Protein AF-A0A9D5KHJ7-F1 (afdb_monomer)

Foldseek 3Di:
DDDDDDDDDDDDPDDPPPDPPDFAEDEDAAAAQLDLDAWWQWQQQRKHAKAKDAVPDDRHPPCLVVADADPLRHGLKAQDQDPNTRIWIKIWTRLLDFAKWFKDWWFDFDKDWPFDWDADPLHIMGGRHNPSDTIMMITHTADNVTGTFPITTHHPVCVPPQDCVPLPNTTDPVSLVVCLRHAAYEHQNQQVLFVQPDAELSSFNDPSRSYCNYNGHGPVNQLVSCQVSVHAYEYEDRLNYDLNNLLVSLLCCCVRRDLSHAYEYHHGPPLVDPVTPSVVQQLQQQQPCVPPDDHCPHPLSVVCLVQCCVQPVGSNGSPPPSSVLVSLLSSVVSSCVNCVVVVSNVRYFREAEDEPPCVVRVCNSQVNQVVRPGGRYYDYDDDDDDDPVLVVVVVPDDPVPDDPVSNVD

Mean predicted aligned error: 7.61 Å

Sequence (409 aa):
MFRPVLLIIAVSAGLPHALPTFPIGMNIGGLNYYTRCIIFTDVMTTASDWITYHEGSEWNTGVRDQLDLDSSGYPVEVPQTIEGHATMVRFLINNHYTGRYRFLYDGEGAFSFNVPQVEQDNGTYITLDGTGGHVWIQITSSRKDNHVRNIRIVPDSLEDTYDPADPGHLFYGPFLKGLEPFHALRFMDWMHTNGSQQKRWSDRVKPADYSQGTRGVCIDHAITLCNYLGKDAWFCVPHAADDEYIAEFARMARDRLNSALTVYVEYSNEIWNWGFDQAHWVGKNGRDPDFPHLDCHDTLYQQFRDVALEYCDDPESYCHPEKDAHAMQRVFNIWRGEFFDAGQEDRLVRVAAIQVGWCGNNSRILGHLDKHGGADALSPTSYFNFTEENHETWLAMNPSDVTADMVID

Structure (mmCIF, N/CA/C/O backbone):
data_AF-A0A9D5KHJ7-F1
#
_entry.id   AF-A0A9D5KHJ7-F1
#
loop_
_atom_site.group_PDB
_atom_site.id
_atom_site.type_symbol
_atom_site.label_atom_id
_atom_site.label_alt_id
_atom_site.label_comp_id
_atom_site.label_asym_id
_atom_site.label_entity_id
_atom_site.label_seq_id
_atom_site.pdbx_PDB_ins_code
_atom_site.Cartn_x
_atom_site.Cartn_y
_atom_site.Cartn_z
_atom_site.occupancy
_atom_site.B_iso_or_equiv
_atom_site.auth_seq_id
_atom_site.auth_comp_id
_atom_site.auth_asym_id
_atom_site.auth_atom_id
_atom_site.pdbx_PDB_model_num
ATOM 1 N N . MET A 1 1 ? -23.752 8.863 54.086 1.00 36.16 1 MET A N 1
ATOM 2 C CA . MET A 1 1 ? -22.871 8.483 55.212 1.00 36.16 1 MET A CA 1
ATOM 3 C C . MET A 1 1 ? -21.626 7.851 54.600 1.00 36.16 1 MET A C 1
ATOM 5 O O . MET A 1 1 ? -21.646 6.675 54.269 1.00 36.16 1 MET A O 1
ATOM 9 N N . PHE A 1 2 ? -20.611 8.663 54.295 1.00 25.73 2 PHE A N 1
ATOM 10 C CA . PHE A 1 2 ? -19.380 8.209 53.641 1.00 25.73 2 PHE A CA 1
ATOM 11 C C . PHE A 1 2 ? -18.481 7.526 54.677 1.00 25.73 2 PHE A C 1
ATOM 13 O O . PHE A 1 2 ? -18.156 8.129 55.698 1.00 25.73 2 PHE A O 1
ATOM 20 N N . ARG A 1 3 ? -18.108 6.266 54.435 1.00 26.33 3 ARG A N 1
ATOM 21 C CA . ARG A 1 3 ? -17.055 5.580 55.192 1.00 26.33 3 ARG A CA 1
ATOM 22 C C . ARG A 1 3 ? -15.724 5.810 54.470 1.00 26.33 3 ARG A C 1
ATOM 24 O O . ARG A 1 3 ? -15.605 5.364 53.332 1.00 26.33 3 ARG A O 1
ATOM 31 N N . PRO A 1 4 ? -14.739 6.479 55.086 1.00 31.14 4 PRO A N 1
ATOM 32 C CA . PRO A 1 4 ? -13.396 6.531 54.534 1.00 31.14 4 PRO A CA 1
ATOM 33 C C . PRO A 1 4 ? -12.722 5.172 54.764 1.00 31.14 4 PRO A C 1
ATOM 35 O O . PRO A 1 4 ? -12.709 4.663 55.886 1.00 31.14 4 PRO A O 1
ATOM 38 N N . VAL A 1 5 ? -12.180 4.573 53.705 1.00 29.09 5 VAL A N 1
ATOM 39 C CA . VAL A 1 5 ? -11.248 3.446 53.814 1.00 29.09 5 VAL A CA 1
ATOM 40 C C . VAL A 1 5 ? -9.845 4.037 53.795 1.00 29.09 5 VAL A C 1
ATOM 42 O O . VAL A 1 5 ? -9.415 4.622 52.805 1.00 29.09 5 VAL A O 1
ATOM 45 N N . LEU A 1 6 ? -9.163 3.931 54.932 1.00 25.61 6 LEU A N 1
ATOM 46 C CA . LEU A 1 6 ? -7.766 4.301 55.108 1.00 25.61 6 LEU A CA 1
ATOM 47 C C . LEU A 1 6 ? -6.898 3.200 54.476 1.00 25.61 6 LEU A C 1
ATOM 49 O O . LEU A 1 6 ? -6.849 2.086 54.996 1.00 25.61 6 LEU A O 1
ATOM 53 N N . LEU A 1 7 ? -6.233 3.494 53.357 1.00 26.59 7 LEU A N 1
ATOM 54 C CA . LEU A 1 7 ? -5.223 2.610 52.774 1.00 26.59 7 LEU A CA 1
ATOM 55 C C . LEU A 1 7 ? -3.916 2.785 53.566 1.00 26.59 7 LEU A C 1
ATOM 57 O O . LEU A 1 7 ? -3.225 3.791 53.421 1.00 26.59 7 LEU A O 1
ATOM 61 N N . ILE A 1 8 ? -3.590 1.827 54.435 1.00 28.97 8 ILE A N 1
ATOM 62 C CA . ILE A 1 8 ? -2.273 1.748 55.078 1.00 28.97 8 ILE A CA 1
ATOM 63 C C . ILE A 1 8 ? -1.330 1.054 54.092 1.00 28.97 8 ILE A C 1
ATOM 65 O O . ILE A 1 8 ? -1.441 -0.151 53.873 1.00 28.97 8 ILE A O 1
ATOM 69 N N . ILE A 1 9 ? -0.400 1.806 53.501 1.00 32.12 9 ILE A N 1
ATOM 70 C CA . ILE A 1 9 ? 0.722 1.236 52.749 1.00 32.12 9 ILE A CA 1
ATOM 71 C C . ILE A 1 9 ? 1.790 0.834 53.768 1.00 32.12 9 ILE A C 1
ATOM 73 O O . ILE A 1 9 ? 2.517 1.674 54.295 1.00 32.12 9 ILE A O 1
ATOM 77 N N . ALA A 1 10 ? 1.872 -0.461 54.065 1.00 31.92 10 ALA A N 1
ATOM 78 C CA . ALA A 1 10 ? 3.057 -1.038 54.680 1.00 31.92 10 ALA A CA 1
ATOM 79 C C . ALA A 1 10 ? 4.105 -1.228 53.575 1.00 31.92 10 ALA A C 1
ATOM 81 O O . ALA A 1 10 ? 3.939 -2.069 52.695 1.00 31.92 10 ALA A O 1
ATOM 82 N N . VAL A 1 11 ? 5.173 -0.428 53.596 1.00 35.88 11 VAL A N 1
ATOM 83 C CA . VAL A 1 11 ? 6.317 -0.623 52.699 1.00 35.88 11 VAL A CA 1
ATOM 84 C C . VAL A 1 11 ? 7.087 -1.849 53.186 1.00 35.88 11 VAL A C 1
ATOM 86 O O . VAL A 1 11 ? 7.892 -1.760 54.112 1.00 35.88 11 VAL A O 1
ATOM 89 N N . SER A 1 12 ? 6.834 -3.010 52.579 1.00 35.66 12 SER A N 1
ATOM 90 C CA . SER A 1 12 ? 7.759 -4.137 52.671 1.00 35.66 12 SER A CA 1
ATOM 91 C C . SER A 1 12 ? 8.905 -3.894 51.692 1.00 35.66 12 SER A C 1
ATOM 93 O O . SER A 1 12 ? 8.743 -4.014 50.478 1.00 35.66 12 SER A O 1
ATOM 95 N N . ALA A 1 13 ? 10.070 -3.531 52.221 1.00 47.06 13 ALA A N 1
ATOM 96 C CA . ALA A 1 13 ? 11.310 -3.559 51.464 1.00 47.06 13 ALA A CA 1
ATOM 97 C C . ALA A 1 13 ? 11.638 -5.017 51.104 1.00 47.06 13 ALA A C 1
ATOM 99 O O . ALA A 1 13 ? 11.888 -5.827 51.996 1.00 47.06 13 ALA A O 1
ATOM 100 N N . GLY A 1 14 ? 11.634 -5.349 49.812 1.00 47.06 14 GLY A N 1
ATOM 101 C CA . GLY A 1 14 ? 12.136 -6.635 49.330 1.00 47.06 14 GLY A CA 1
ATOM 102 C C . GLY A 1 14 ? 11.361 -7.208 48.154 1.00 47.06 14 GLY A C 1
ATOM 103 O O . GLY A 1 14 ? 10.445 -7.992 48.359 1.00 47.06 14 GLY A O 1
ATOM 104 N N . LEU A 1 15 ? 11.764 -6.803 46.948 1.00 41.16 15 LEU A N 1
ATOM 105 C CA . LEU A 1 15 ? 11.915 -7.576 45.702 1.00 41.16 15 LEU A CA 1
ATOM 106 C C . LEU A 1 15 ? 12.219 -6.537 44.603 1.00 41.16 15 LEU A C 1
ATOM 108 O O . LEU A 1 15 ? 11.555 -5.493 44.589 1.00 41.16 15 LEU A O 1
ATOM 112 N N . PRO A 1 16 ? 13.211 -6.747 43.713 1.00 44.66 16 PRO A N 1
ATOM 113 C CA . PRO A 1 16 ? 13.338 -5.909 42.529 1.00 44.66 16 PRO A CA 1
ATOM 114 C C . PRO A 1 16 ? 12.041 -6.090 41.744 1.00 44.66 16 PRO A C 1
ATOM 116 O O . PRO A 1 16 ? 11.792 -7.153 41.180 1.00 44.66 16 PRO A O 1
ATOM 119 N N . HIS A 1 17 ? 11.159 -5.094 41.800 1.00 46.50 17 HIS A N 1
ATOM 120 C CA . HIS A 1 17 ? 9.993 -5.082 40.939 1.00 46.50 17 HIS A CA 1
ATOM 121 C C . HIS A 1 17 ? 10.561 -5.013 39.528 1.00 46.50 17 HIS A C 1
ATOM 123 O O . HIS A 1 17 ? 11.234 -4.039 39.190 1.00 46.50 17 HIS A O 1
ATOM 129 N N . ALA A 1 18 ? 10.363 -6.073 38.742 1.00 55.97 18 ALA A N 1
ATOM 130 C CA . ALA A 1 18 ? 10.541 -5.974 37.306 1.00 55.97 18 ALA A CA 1
ATOM 131 C C . ALA A 1 18 ? 9.754 -4.735 36.876 1.00 55.97 18 ALA A C 1
ATOM 133 O O . ALA A 1 18 ? 8.565 -4.626 37.197 1.00 55.97 18 ALA A O 1
ATOM 134 N N . LEU A 1 19 ? 10.436 -3.766 36.262 1.00 49.59 19 LEU A N 1
ATOM 135 C CA . LEU A 1 19 ? 9.752 -2.633 35.657 1.00 49.59 19 LEU A CA 1
ATOM 136 C C . LEU A 1 19 ? 8.646 -3.225 34.775 1.00 49.59 19 LEU A C 1
ATOM 138 O O . LEU A 1 19 ? 8.949 -4.136 33.999 1.00 49.59 19 LEU A O 1
ATOM 142 N N . PRO A 1 20 ? 7.377 -2.808 34.929 1.00 48.06 20 PRO A N 1
ATOM 143 C CA . PRO A 1 20 ? 6.322 -3.301 34.062 1.00 48.06 20 PRO A CA 1
ATOM 144 C C . PRO A 1 20 ? 6.741 -3.024 32.618 1.00 48.06 20 PRO A C 1
ATOM 146 O O . PRO A 1 20 ? 6.911 -1.870 32.226 1.00 48.06 20 PRO A O 1
ATOM 149 N N . THR A 1 21 ? 6.969 -4.082 31.842 1.00 58.03 21 THR A N 1
ATOM 150 C CA . THR A 1 21 ? 7.257 -3.950 30.417 1.00 58.03 21 THR A CA 1
ATOM 151 C C . THR A 1 21 ? 5.948 -3.577 29.749 1.00 58.03 21 THR A C 1
ATOM 153 O O . THR A 1 21 ? 5.076 -4.428 29.566 1.00 58.03 21 THR A O 1
ATOM 156 N N . PHE A 1 22 ? 5.778 -2.293 29.451 1.00 68.38 22 PHE A N 1
ATOM 157 C CA . PHE A 1 22 ? 4.662 -1.854 28.631 1.00 68.38 22 PHE A CA 1
ATOM 158 C C . PHE A 1 22 ? 4.848 -2.428 27.223 1.00 68.38 22 PHE A C 1
ATOM 160 O O . PHE A 1 22 ? 5.914 -2.230 26.637 1.00 68.38 22 PHE A O 1
ATOM 167 N N . PRO A 1 23 ? 3.860 -3.154 26.673 1.00 83.06 23 PRO A N 1
ATOM 168 C CA . PRO A 1 23 ? 3.915 -3.556 25.279 1.00 83.06 23 PRO A CA 1
ATOM 169 C C . PRO A 1 23 ? 3.902 -2.294 24.412 1.00 83.06 23 PRO A C 1
ATOM 171 O O . PRO A 1 23 ? 2.965 -1.500 24.472 1.00 83.06 23 PRO A O 1
ATOM 174 N N . ILE A 1 24 ? 4.961 -2.096 23.627 1.00 86.00 24 ILE A N 1
ATOM 175 C CA . ILE A 1 24 ? 5.083 -0.973 22.693 1.00 86.00 24 ILE A CA 1
ATOM 176 C C . ILE A 1 24 ? 4.848 -1.501 21.281 1.00 86.00 24 ILE A C 1
ATOM 178 O O . ILE A 1 24 ? 5.468 -2.484 20.866 1.00 86.00 24 ILE A O 1
ATOM 182 N N . GLY A 1 25 ? 3.945 -0.851 20.552 1.00 88.88 25 GLY A N 1
ATOM 183 C CA . GLY A 1 25 ? 3.782 -1.053 19.118 1.00 88.88 25 GLY A CA 1
ATOM 184 C C . GLY A 1 25 ? 4.668 -0.103 18.311 1.00 88.88 25 GLY A C 1
ATOM 185 O O . GLY A 1 25 ? 5.001 0.982 18.784 1.00 88.88 25 GLY A O 1
ATOM 186 N N . MET A 1 26 ? 5.028 -0.493 17.091 1.00 90.56 26 MET A N 1
ATOM 187 C CA . MET A 1 26 ? 5.798 0.339 16.162 1.00 90.56 26 MET A CA 1
ATOM 188 C C . MET A 1 26 ? 5.025 0.544 14.865 1.00 90.56 26 MET A C 1
ATOM 190 O O . MET A 1 26 ? 4.556 -0.424 14.271 1.00 90.56 26 MET A O 1
ATOM 194 N N . ASN A 1 27 ? 4.924 1.790 14.403 1.00 91.56 27 ASN A N 1
ATOM 195 C CA . ASN A 1 27 ? 4.466 2.064 13.044 1.00 91.56 27 ASN A CA 1
ATOM 196 C C . ASN A 1 27 ? 5.614 1.781 12.071 1.00 91.56 27 ASN A C 1
ATOM 198 O O . ASN A 1 27 ? 6.699 2.345 12.215 1.00 91.56 27 ASN A O 1
ATOM 202 N N . ILE A 1 28 ? 5.397 0.898 11.101 1.00 92.69 28 ILE A N 1
ATOM 203 C CA . ILE A 1 28 ? 6.421 0.587 10.109 1.00 92.69 28 ILE A CA 1
ATOM 204 C C . ILE A 1 28 ? 6.469 1.710 9.078 1.00 92.69 28 ILE A C 1
ATOM 206 O O . ILE A 1 28 ? 5.443 2.074 8.508 1.00 92.69 28 ILE A O 1
ATOM 210 N N . GLY A 1 29 ? 7.670 2.231 8.825 1.00 87.44 29 GLY A N 1
ATOM 211 C CA . GLY A 1 29 ? 7.882 3.309 7.865 1.00 87.44 29 GLY A CA 1
ATOM 212 C C . GLY A 1 29 ? 7.457 2.944 6.440 1.00 87.44 29 GLY A C 1
ATOM 213 O O . GLY A 1 29 ? 7.550 1.790 6.013 1.00 87.44 29 GLY A O 1
ATOM 214 N N . GLY A 1 30 ? 7.010 3.962 5.705 1.00 85.75 30 GLY A N 1
ATOM 215 C CA . GLY A 1 30 ? 6.615 3.843 4.305 1.00 85.75 30 GLY A CA 1
ATOM 216 C C . GLY A 1 30 ? 7.767 3.447 3.383 1.00 85.75 30 GLY A C 1
ATOM 217 O O . GLY A 1 30 ? 8.95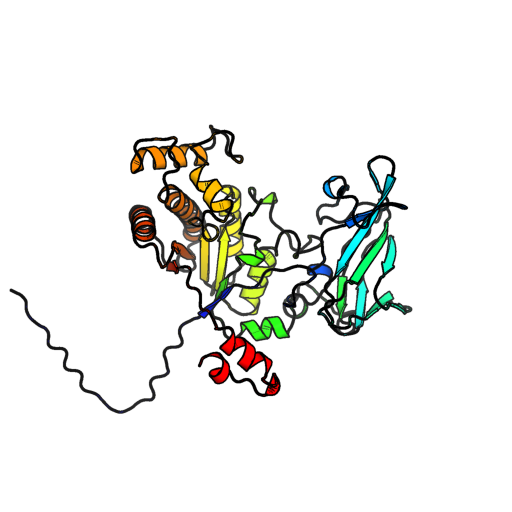0 3.607 3.703 1.00 85.75 30 GLY A O 1
ATOM 218 N N . LEU A 1 31 ? 7.397 2.946 2.208 1.00 89.56 31 LEU A N 1
ATOM 219 C CA . LEU A 1 31 ? 8.323 2.390 1.235 1.00 89.56 31 LEU A CA 1
ATOM 220 C C . LEU A 1 31 ? 8.333 3.214 -0.050 1.00 89.56 31 LEU A C 1
ATOM 222 O O . LEU A 1 31 ? 7.291 3.502 -0.622 1.00 89.56 31 LEU A O 1
ATOM 226 N N . ASN A 1 32 ? 9.527 3.565 -0.514 1.00 90.81 32 ASN A N 1
ATOM 227 C CA . ASN A 1 32 ? 9.778 4.142 -1.833 1.00 90.81 32 ASN A CA 1
ATOM 228 C C . ASN A 1 32 ? 11.236 3.856 -2.226 1.00 90.81 32 ASN A C 1
ATOM 230 O O . ASN A 1 32 ? 12.029 3.403 -1.399 1.00 90.81 32 ASN A O 1
ATOM 234 N N . TYR A 1 33 ? 11.617 4.136 -3.470 1.00 92.94 33 TYR A N 1
ATOM 235 C CA . TYR A 1 33 ? 12.951 3.777 -3.961 1.00 92.94 33 TYR A CA 1
ATOM 236 C C . TYR A 1 33 ? 14.098 4.581 -3.321 1.00 92.94 33 TYR A C 1
ATOM 238 O O . TYR A 1 33 ? 15.245 4.188 -3.454 1.00 92.94 33 TYR A O 1
ATOM 246 N N . TYR A 1 34 ? 13.843 5.701 -2.643 1.00 91.25 34 TYR A N 1
ATOM 247 C CA . TYR A 1 34 ? 14.885 6.536 -2.024 1.00 91.25 34 TYR A CA 1
ATOM 248 C C . TYR A 1 34 ? 14.880 6.449 -0.493 1.00 91.25 34 TYR A C 1
ATOM 250 O O . TYR A 1 34 ? 15.598 7.190 0.182 1.00 91.25 34 TYR A O 1
ATOM 258 N N . THR A 1 35 ? 14.063 5.562 0.080 1.00 88.75 35 THR A N 1
ATOM 259 C CA . THR A 1 35 ? 13.995 5.389 1.527 1.00 88.75 35 THR A CA 1
ATOM 260 C C . THR A 1 35 ? 15.289 4.772 2.043 1.00 88.75 35 THR A C 1
ATOM 262 O O . THR A 1 35 ? 15.835 3.833 1.463 1.00 88.75 35 THR A O 1
ATOM 265 N N . ARG A 1 36 ? 15.762 5.264 3.188 1.00 89.81 36 ARG A N 1
ATOM 266 C CA . ARG A 1 36 ? 16.883 4.649 3.914 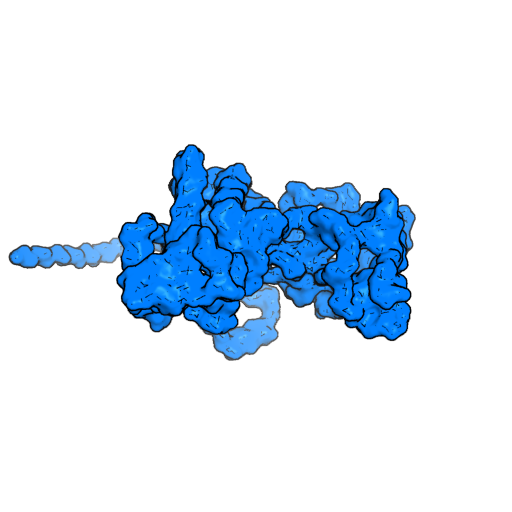1.00 89.81 36 ARG A CA 1
ATOM 267 C C . ARG A 1 36 ? 16.462 3.382 4.664 1.00 89.81 36 ARG A C 1
ATOM 269 O O . ARG A 1 36 ? 17.316 2.650 5.153 1.00 89.81 36 ARG A O 1
ATOM 276 N N . CYS A 1 37 ? 15.156 3.135 4.783 1.00 86.12 37 CYS A N 1
ATOM 277 C CA . CYS A 1 37 ? 14.618 1.950 5.438 1.00 86.12 37 CYS A CA 1
ATOM 278 C C . CYS A 1 37 ? 14.606 0.762 4.464 1.00 86.12 37 CYS A C 1
ATOM 280 O O . CYS A 1 37 ? 13.701 0.617 3.644 1.00 86.12 37 CYS A O 1
ATOM 282 N N . ILE A 1 38 ? 15.623 -0.094 4.545 1.00 92.50 38 ILE A N 1
ATOM 283 C CA . ILE A 1 38 ? 15.687 -1.328 3.757 1.00 92.50 38 ILE A CA 1
ATOM 284 C C . ILE A 1 38 ? 14.798 -2.386 4.416 1.00 92.50 38 ILE A C 1
ATOM 286 O O . ILE A 1 38 ? 15.093 -2.826 5.523 1.00 92.50 38 ILE A O 1
ATOM 290 N N . ILE A 1 39 ? 13.724 -2.783 3.730 1.00 94.94 39 ILE A N 1
ATOM 291 C CA . ILE A 1 39 ? 12.695 -3.701 4.253 1.00 94.94 39 ILE A CA 1
ATOM 292 C C . ILE A 1 39 ? 12.746 -5.067 3.569 1.00 94.94 39 ILE A C 1
ATOM 294 O O . ILE A 1 39 ? 12.686 -6.094 4.241 1.00 94.94 39 ILE A O 1
ATOM 298 N N . PHE A 1 40 ? 12.833 -5.086 2.240 1.00 96.81 40 PHE A N 1
ATOM 299 C CA . PHE A 1 40 ? 12.814 -6.304 1.433 1.00 96.81 40 PHE A CA 1
ATOM 300 C C . PHE A 1 40 ? 14.231 -6.688 1.017 1.00 96.81 40 PHE A C 1
ATOM 302 O O . PHE A 1 40 ? 15.104 -5.836 0.903 1.00 96.81 40 PHE A O 1
ATOM 309 N N . THR A 1 41 ? 14.470 -7.975 0.794 1.00 96.75 41 THR A N 1
ATOM 310 C CA . THR A 1 41 ? 15.770 -8.443 0.290 1.00 96.75 41 THR A CA 1
ATOM 311 C C . THR A 1 41 ? 15.924 -8.185 -1.206 1.00 96.75 41 THR A C 1
ATOM 313 O O . THR A 1 41 ? 17.020 -7.875 -1.669 1.00 96.75 41 THR A O 1
ATOM 316 N N . ASP A 1 42 ? 14.830 -8.310 -1.961 1.00 96.56 42 ASP A N 1
ATOM 317 C CA . ASP A 1 42 ? 14.795 -7.973 -3.381 1.00 96.56 42 ASP A CA 1
ATOM 318 C C . ASP A 1 42 ? 14.610 -6.461 -3.555 1.00 96.56 42 ASP A C 1
ATOM 320 O O . ASP A 1 42 ? 13.559 -5.905 -3.212 1.00 96.56 42 ASP A O 1
ATOM 324 N N . VAL A 1 43 ? 15.626 -5.810 -4.128 1.00 96.69 43 VAL A N 1
ATOM 325 C CA . VAL A 1 43 ? 15.653 -4.360 -4.362 1.00 96.69 43 VAL A CA 1
ATOM 326 C C . VAL A 1 43 ? 14.500 -3.923 -5.273 1.00 96.69 43 VAL A C 1
ATOM 328 O O . VAL A 1 43 ? 13.945 -2.835 -5.070 1.00 96.69 43 VAL A O 1
ATOM 331 N N . MET A 1 44 ? 14.094 -4.771 -6.231 1.00 96.12 44 MET A N 1
ATOM 332 C CA . MET A 1 44 ? 13.010 -4.479 -7.176 1.00 96.12 44 MET A CA 1
ATOM 333 C C . MET A 1 44 ? 11.680 -4.223 -6.460 1.00 96.12 44 MET A C 1
ATOM 335 O O . MET A 1 44 ? 10.910 -3.365 -6.884 1.00 96.12 44 MET A O 1
ATOM 339 N N . THR A 1 45 ? 11.446 -4.868 -5.312 1.00 95.31 45 THR A N 1
ATOM 340 C CA . THR A 1 45 ? 10.228 -4.692 -4.499 1.00 95.31 45 THR A CA 1
ATOM 341 C C . THR A 1 45 ? 9.974 -3.230 -4.121 1.00 95.31 45 THR A C 1
ATOM 343 O O . THR A 1 45 ? 8.834 -2.820 -3.916 1.00 95.31 45 THR A O 1
ATOM 346 N N . THR A 1 46 ? 11.041 -2.431 -4.025 1.00 94.25 46 THR A N 1
ATOM 347 C CA . THR A 1 46 ? 11.005 -1.015 -3.627 1.00 94.25 46 THR A CA 1
ATOM 348 C C . THR A 1 46 ? 11.147 -0.046 -4.803 1.00 94.25 46 THR A C 1
ATOM 350 O O . THR A 1 46 ? 11.284 1.158 -4.585 1.00 94.25 46 THR A O 1
ATOM 353 N N . ALA A 1 47 ? 11.151 -0.552 -6.040 1.00 95.69 47 ALA A N 1
ATOM 354 C CA . ALA A 1 47 ? 11.379 0.244 -7.238 1.00 95.69 47 ALA A CA 1
ATOM 355 C C . ALA A 1 47 ? 10.333 1.354 -7.415 1.00 95.69 47 ALA A C 1
ATOM 357 O O . ALA A 1 47 ? 9.200 1.262 -6.929 1.00 95.69 47 ALA A O 1
ATOM 358 N N . SER A 1 48 ? 10.716 2.407 -8.138 1.00 96.31 48 SER A N 1
ATOM 359 C CA . SER A 1 48 ? 9.781 3.461 -8.530 1.00 96.31 48 SER A CA 1
ATOM 360 C C . SER A 1 48 ? 8.688 2.931 -9.456 1.00 96.31 48 SER A C 1
ATOM 362 O O . SER A 1 48 ? 8.755 1.817 -9.973 1.00 96.31 48 SER A O 1
ATOM 364 N N . ASP A 1 49 ? 7.718 3.792 -9.745 1.00 95.50 49 ASP A N 1
ATOM 365 C CA . ASP A 1 49 ? 6.812 3.568 -10.865 1.00 95.50 49 ASP A CA 1
ATOM 366 C C . ASP A 1 49 ? 7.569 3.563 -12.203 1.00 95.50 49 ASP A C 1
ATOM 368 O O . ASP A 1 49 ? 8.712 4.036 -12.294 1.00 95.50 49 ASP A O 1
ATOM 372 N N . TRP A 1 50 ? 6.911 3.061 -13.245 1.00 97.62 50 TRP A N 1
ATOM 373 C CA . TRP A 1 50 ? 7.407 3.146 -14.609 1.00 97.62 50 TRP A CA 1
ATOM 374 C C . TRP A 1 50 ? 7.476 4.601 -15.059 1.00 97.62 50 TRP A C 1
ATOM 376 O O . TRP A 1 50 ? 6.511 5.359 -14.995 1.00 97.62 50 TRP A O 1
ATOM 386 N N . ILE A 1 51 ? 8.633 4.984 -15.572 1.00 98.12 51 ILE A N 1
ATOM 387 C CA . ILE A 1 51 ? 8.882 6.288 -16.166 1.00 98.12 51 ILE A CA 1
ATOM 388 C C . ILE A 1 51 ? 8.934 6.088 -17.674 1.00 98.12 51 ILE A C 1
ATOM 390 O O . ILE A 1 51 ? 9.816 5.399 -18.194 1.00 98.12 51 ILE A O 1
ATOM 394 N N . THR A 1 52 ? 7.978 6.680 -18.379 1.00 98.44 52 THR A N 1
ATOM 395 C CA . THR A 1 52 ? 7.862 6.574 -19.833 1.00 98.44 52 THR A CA 1
ATOM 396 C C . THR A 1 52 ? 8.767 7.579 -20.529 1.00 98.44 52 THR A C 1
ATOM 398 O O . THR A 1 52 ? 8.858 8.741 -20.126 1.00 98.44 52 THR A O 1
ATOM 401 N N . TYR A 1 53 ? 9.412 7.163 -21.615 1.00 98.38 53 TYR A N 1
ATOM 402 C CA . TYR A 1 53 ? 10.244 8.038 -22.440 1.00 98.38 53 TYR A CA 1
ATOM 403 C C . TYR A 1 53 ? 10.283 7.568 -23.891 1.00 98.38 53 TYR A C 1
ATOM 405 O O . TYR A 1 53 ? 10.015 6.408 -24.183 1.00 98.38 53 TYR A O 1
ATOM 413 N N . HIS A 1 54 ? 10.711 8.435 -24.798 1.00 97.44 54 HIS A N 1
ATOM 414 C CA . HIS A 1 54 ? 11.081 8.051 -26.158 1.00 97.44 54 HIS A CA 1
ATOM 415 C C . HIS A 1 54 ? 12.353 8.793 -26.575 1.00 97.44 54 HIS A C 1
ATOM 417 O O . HIS A 1 54 ? 12.874 9.641 -25.848 1.00 97.44 54 HIS A O 1
ATOM 423 N N . GLU A 1 55 ? 12.901 8.468 -27.742 1.00 95.00 55 GLU A N 1
ATOM 424 C CA . GLU A 1 55 ? 14.056 9.198 -28.262 1.00 95.00 55 GLU A CA 1
ATOM 425 C C . GLU A 1 55 ? 13.715 10.691 -28.425 1.00 95.00 55 GLU A C 1
ATOM 427 O O . GLU A 1 55 ? 12.679 11.045 -28.992 1.00 95.00 55 GLU A O 1
ATOM 432 N N . GLY A 1 56 ? 14.562 11.565 -27.873 1.00 95.19 56 GLY A N 1
ATOM 433 C CA . GLY A 1 56 ? 14.367 13.018 -27.883 1.00 95.19 56 GLY A CA 1
ATOM 434 C C . GLY A 1 56 ? 13.396 13.579 -26.833 1.00 95.19 56 GLY A C 1
ATOM 435 O O . GLY A 1 56 ? 13.214 14.794 -26.809 1.00 95.19 56 GLY A O 1
ATOM 436 N N . SER A 1 57 ? 12.789 12.751 -25.972 1.00 96.75 57 SER A N 1
ATOM 437 C CA . SER A 1 57 ? 11.938 13.235 -24.874 1.00 96.75 57 SER A CA 1
ATOM 438 C C . SER A 1 57 ? 12.743 13.740 -23.669 1.00 96.75 57 SER A C 1
ATOM 440 O O . SER A 1 57 ? 13.941 13.480 -23.538 1.00 96.75 57 SER A O 1
ATOM 442 N N . GLU A 1 58 ? 12.056 14.395 -22.729 1.00 96.56 58 GLU A N 1
ATOM 443 C CA . GLU A 1 58 ? 12.567 14.617 -21.371 1.00 96.56 58 GLU A CA 1
ATOM 444 C C . GLU A 1 58 ? 12.723 13.292 -20.591 1.00 96.56 58 GLU A C 1
ATOM 446 O O . GLU A 1 58 ? 12.442 12.203 -21.105 1.00 96.56 58 GLU A O 1
ATOM 451 N N . TRP A 1 59 ? 13.176 13.375 -19.331 1.00 96.19 59 TRP A N 1
ATOM 452 C CA . TRP A 1 59 ? 13.371 12.211 -18.454 1.00 96.19 59 TRP A CA 1
ATOM 453 C C . TRP A 1 59 ? 12.098 11.377 -18.264 1.00 96.19 59 TRP A C 1
ATOM 455 O O . TRP A 1 59 ? 12.182 10.149 -18.232 1.00 96.19 59 TRP A O 1
ATOM 465 N N . ASN A 1 60 ? 10.950 12.049 -18.150 1.00 97.81 60 ASN A N 1
ATOM 466 C CA . ASN A 1 60 ? 9.630 11.455 -18.005 1.00 97.81 60 ASN A CA 1
ATOM 467 C C . ASN A 1 60 ? 8.656 12.167 -18.950 1.00 97.81 60 ASN A C 1
ATOM 469 O O . ASN A 1 60 ? 8.529 13.384 -18.893 1.00 97.81 60 ASN A O 1
ATOM 473 N N . THR A 1 61 ? 7.958 11.409 -19.788 1.00 97.69 61 THR A N 1
ATOM 474 C CA . THR A 1 61 ? 6.919 11.931 -20.694 1.00 97.69 61 THR A CA 1
ATOM 475 C C . THR A 1 61 ? 5.564 12.110 -20.006 1.00 97.69 61 THR A C 1
ATOM 477 O O . THR A 1 61 ? 4.705 12.801 -20.536 1.00 97.69 61 THR A O 1
ATOM 480 N N . GLY A 1 62 ? 5.351 11.506 -18.830 1.00 97.00 62 GLY A N 1
ATOM 481 C CA . GLY A 1 62 ? 4.116 11.649 -18.052 1.00 97.00 62 GLY A CA 1
ATOM 482 C C . GLY A 1 62 ? 2.933 10.816 -18.557 1.00 97.00 62 GLY A C 1
ATOM 483 O O . GLY A 1 62 ? 1.852 10.893 -17.988 1.00 97.00 62 GLY A O 1
ATOM 484 N N . VAL A 1 63 ? 3.128 9.985 -19.586 1.00 97.12 63 VAL A N 1
ATOM 485 C CA . VAL A 1 63 ? 2.063 9.174 -20.215 1.00 97.12 63 VAL A CA 1
ATOM 486 C C . VAL A 1 63 ? 1.993 7.732 -19.696 1.00 97.12 63 VAL A C 1
ATOM 488 O O . VAL A 1 63 ? 1.528 6.835 -20.392 1.00 97.12 63 VAL A O 1
ATOM 491 N N . ARG A 1 64 ? 2.468 7.479 -18.471 1.00 96.19 64 ARG A N 1
ATOM 492 C CA . ARG A 1 64 ? 2.514 6.135 -17.866 1.00 96.19 64 ARG A CA 1
ATOM 493 C C . ARG A 1 64 ? 1.140 5.467 -17.793 1.00 96.19 64 ARG A C 1
ATOM 495 O O . ARG A 1 64 ? 1.044 4.276 -18.061 1.00 96.19 64 ARG A O 1
ATOM 502 N N . ASP A 1 65 ? 0.082 6.227 -17.521 1.00 96.19 65 ASP A N 1
ATOM 503 C CA . ASP A 1 65 ? -1.287 5.694 -17.446 1.00 96.19 65 ASP A CA 1
ATOM 504 C C . ASP A 1 65 ? -1.868 5.286 -18.818 1.00 96.19 65 ASP A C 1
ATOM 506 O O . ASP A 1 65 ? -2.961 4.729 -18.880 1.00 96.19 65 ASP A O 1
ATOM 510 N N . GLN A 1 66 ? -1.145 5.539 -19.919 1.00 97.81 66 GLN A N 1
ATOM 511 C CA . GLN A 1 66 ? -1.493 5.071 -21.267 1.00 97.81 66 GLN A CA 1
ATOM 512 C C . GLN A 1 66 ? -0.790 3.754 -21.649 1.00 97.81 66 GLN A C 1
ATOM 514 O O . GLN A 1 66 ? -1.037 3.237 -22.738 1.00 97.81 66 GLN A O 1
ATOM 519 N N . LEU A 1 67 ? 0.101 3.221 -20.800 1.00 97.81 67 LEU A N 1
ATOM 520 C CA . LEU A 1 67 ? 0.750 1.931 -21.039 1.00 97.81 67 LEU A CA 1
ATOM 521 C C . LEU A 1 67 ? -0.257 0.783 -20.921 1.00 97.81 67 LEU A C 1
ATOM 523 O O . LEU A 1 67 ? -1.041 0.723 -19.975 1.00 97.81 67 LEU A O 1
ATOM 527 N N . ASP A 1 68 ? -0.158 -0.179 -21.834 1.00 97.94 68 ASP A N 1
ATOM 528 C CA . ASP A 1 68 ? -0.780 -1.489 -21.674 1.00 97.94 68 ASP A CA 1
ATOM 529 C C . ASP A 1 68 ? 0.085 -2.332 -20.722 1.00 97.94 68 ASP A C 1
ATOM 531 O O . ASP A 1 68 ? 1.257 -2.618 -21.007 1.00 97.94 68 ASP A O 1
ATOM 535 N N . LEU A 1 69 ? -0.476 -2.668 -19.561 1.00 97.50 69 LEU A N 1
ATOM 536 C CA . LEU A 1 69 ? 0.194 -3.384 -18.479 1.00 97.50 69 LEU A CA 1
ATOM 537 C C . LEU A 1 69 ? -0.522 -4.711 -18.208 1.00 97.50 69 LEU A C 1
ATOM 539 O O . LEU A 1 69 ? -1.747 -4.804 -18.292 1.00 97.50 69 LEU A O 1
ATOM 543 N N . ASP A 1 70 ? 0.236 -5.733 -17.824 1.00 97.00 70 ASP A N 1
ATOM 544 C CA . ASP A 1 70 ? -0.338 -6.979 -17.333 1.00 97.00 70 ASP A CA 1
ATOM 545 C C . ASP A 1 70 ? -0.982 -6.809 -15.943 1.00 97.00 70 ASP A C 1
ATOM 547 O O . ASP A 1 70 ? -0.948 -5.747 -15.318 1.00 97.00 70 ASP A O 1
ATOM 551 N N . SER A 1 71 ? -1.574 -7.885 -15.419 1.00 95.06 71 SER A N 1
ATOM 552 C CA . SER A 1 71 ? -2.247 -7.865 -14.113 1.00 95.06 71 SER A CA 1
ATOM 553 C C . SER A 1 71 ? -1.327 -7.595 -12.918 1.00 95.06 71 SER A C 1
ATOM 555 O O . SER A 1 71 ? -1.834 -7.311 -11.836 1.00 95.06 71 SER A O 1
ATOM 557 N N . SER A 1 72 ? -0.014 -7.740 -13.104 1.00 95.69 72 SER A N 1
ATOM 558 C CA . SER A 1 72 ? 1.041 -7.442 -12.132 1.00 95.69 72 SER A CA 1
ATOM 559 C C . SER A 1 72 ? 1.643 -6.052 -12.356 1.00 95.69 72 SER A C 1
ATOM 561 O O . SER A 1 72 ? 2.521 -5.634 -11.606 1.00 95.69 72 SER A O 1
ATOM 563 N N . GLY A 1 73 ? 1.175 -5.321 -13.370 1.00 95.94 73 GLY A N 1
ATOM 564 C CA . GLY A 1 73 ? 1.605 -3.978 -13.717 1.00 95.94 73 GLY A CA 1
ATOM 565 C C . GLY A 1 73 ? 2.897 -3.910 -14.533 1.00 95.94 73 GLY A C 1
ATOM 566 O O . GLY A 1 73 ? 3.465 -2.827 -14.618 1.00 95.94 73 GLY A O 1
ATOM 567 N N . TYR A 1 74 ? 3.376 -5.004 -15.135 1.00 98.00 74 TYR A N 1
ATOM 568 C CA . TYR A 1 74 ? 4.499 -4.959 -16.083 1.00 98.00 74 TYR A CA 1
ATOM 569 C C . TYR A 1 74 ? 4.016 -4.581 -17.493 1.00 98.00 74 TYR A C 1
ATOM 571 O O . TYR A 1 74 ? 2.965 -5.068 -17.908 1.00 98.00 74 TYR A O 1
ATOM 579 N N . PRO A 1 75 ? 4.761 -3.772 -18.273 1.00 98.06 75 PRO A N 1
ATOM 580 C CA . PRO A 1 75 ? 4.409 -3.499 -19.665 1.00 98.06 75 PRO A CA 1
ATOM 581 C C . PRO A 1 75 ? 4.359 -4.777 -20.498 1.00 98.06 75 PRO A C 1
ATOM 583 O O . PRO A 1 75 ? 5.323 -5.542 -20.526 1.00 98.06 75 PRO A O 1
ATOM 586 N N . VAL A 1 76 ? 3.253 -4.985 -21.214 1.00 98.19 76 VAL A N 1
ATOM 587 C CA . VAL A 1 76 ? 3.053 -6.206 -22.017 1.00 98.19 76 VAL A CA 1
ATOM 588 C C . VAL A 1 76 ? 3.970 -6.274 -23.235 1.00 98.19 76 VAL A C 1
ATOM 590 O O . VAL A 1 76 ? 4.131 -7.332 -23.819 1.00 98.19 76 VAL A O 1
ATOM 593 N N . GLU A 1 77 ? 4.554 -5.155 -23.653 1.00 98.44 77 GLU A N 1
ATOM 594 C CA . GLU A 1 77 ? 5.602 -5.071 -24.668 1.00 98.44 77 GLU A CA 1
ATOM 595 C C . GLU A 1 77 ? 6.341 -3.739 -24.531 1.00 98.44 77 GLU A C 1
ATOM 597 O O . GLU A 1 77 ? 5.815 -2.786 -23.947 1.00 98.44 77 GLU A O 1
ATOM 602 N N . VAL A 1 78 ? 7.556 -3.668 -25.074 1.00 98.38 78 VAL A N 1
ATOM 603 C CA . VAL A 1 78 ? 8.362 -2.445 -25.148 1.00 98.38 78 VAL A CA 1
ATOM 604 C C . VAL A 1 78 ? 9.150 -2.445 -26.469 1.00 98.38 78 VAL A C 1
ATOM 606 O O . VAL A 1 78 ? 9.801 -3.448 -26.771 1.00 98.38 78 VAL A O 1
ATOM 609 N N . PRO A 1 79 ? 9.164 -1.344 -27.245 1.00 98.38 79 PRO A N 1
ATOM 610 C CA . PRO A 1 79 ? 8.397 -0.116 -27.036 1.00 98.38 79 PRO A CA 1
ATOM 611 C C . PRO A 1 79 ? 6.903 -0.280 -27.359 1.00 98.38 79 PRO A C 1
ATOM 613 O O . PRO A 1 79 ? 6.533 -1.080 -28.214 1.00 98.38 79 PRO A O 1
ATOM 616 N N . GLN A 1 80 ? 6.053 0.533 -26.727 1.00 98.25 80 GLN A N 1
ATOM 617 C CA . GLN A 1 80 ? 4.642 0.697 -27.107 1.00 98.25 80 GLN A CA 1
ATOM 618 C C . GLN A 1 80 ? 4.464 1.961 -27.949 1.00 98.25 80 GLN A C 1
ATOM 620 O O . GLN A 1 80 ? 5.163 2.949 -27.740 1.00 98.25 80 GLN A O 1
ATOM 625 N N . THR A 1 81 ? 3.524 1.957 -28.898 1.00 97.88 81 THR A N 1
ATOM 626 C CA . THR A 1 81 ? 3.199 3.176 -29.656 1.00 97.88 81 THR A CA 1
ATOM 627 C C . THR A 1 81 ? 2.199 4.017 -28.869 1.00 97.88 81 THR A C 1
ATOM 629 O O . THR A 1 81 ? 1.016 3.689 -28.846 1.00 97.88 81 THR A O 1
ATOM 632 N N . ILE A 1 82 ? 2.661 5.104 -28.252 1.00 97.69 82 ILE A N 1
ATOM 633 C CA . ILE A 1 82 ? 1.830 6.041 -27.480 1.00 97.69 82 ILE A CA 1
ATOM 634 C C . ILE A 1 82 ? 2.007 7.429 -28.085 1.00 97.69 82 ILE A C 1
ATOM 636 O O . ILE A 1 82 ? 3.132 7.861 -28.323 1.00 97.69 82 ILE A O 1
ATOM 640 N N . GLU A 1 83 ? 0.900 8.100 -28.407 1.00 95.50 83 GLU A N 1
ATOM 641 C CA . GLU A 1 83 ? 0.903 9.439 -29.024 1.00 95.50 83 GLU A CA 1
ATOM 642 C C . GLU A 1 83 ? 1.776 9.542 -30.299 1.00 95.50 83 GLU A C 1
ATOM 644 O O . GLU A 1 83 ? 2.304 10.595 -30.640 1.00 95.50 83 GLU A O 1
ATOM 649 N N . GLY A 1 84 ? 1.921 8.433 -31.038 1.00 96.00 84 GLY A N 1
ATOM 650 C CA . GLY A 1 84 ? 2.736 8.355 -32.258 1.00 96.00 84 GLY A CA 1
ATOM 651 C C . GLY A 1 84 ? 4.236 8.133 -32.025 1.00 96.00 84 GLY A C 1
ATOM 652 O O . GLY A 1 84 ? 4.992 8.065 -32.995 1.00 96.00 84 GLY A O 1
ATOM 653 N N . HIS A 1 85 ? 4.667 7.973 -30.773 1.00 97.69 85 HIS A N 1
ATOM 654 C CA . HIS A 1 85 ? 6.054 7.728 -30.391 1.00 97.69 85 HIS A CA 1
ATOM 655 C C . HIS A 1 85 ? 6.280 6.276 -29.958 1.00 97.69 85 HIS A C 1
ATOM 657 O O . HIS A 1 85 ? 5.411 5.649 -29.357 1.00 97.69 85 HIS A O 1
ATOM 663 N N . ALA A 1 86 ? 7.472 5.744 -30.250 1.00 97.94 86 ALA A N 1
ATOM 664 C CA . ALA A 1 86 ? 7.936 4.466 -29.716 1.00 97.94 86 ALA A CA 1
ATOM 665 C C . ALA A 1 86 ? 8.383 4.655 -28.256 1.00 97.94 86 ALA A C 1
ATOM 667 O O . ALA A 1 86 ? 9.537 4.987 -27.978 1.00 97.94 86 ALA A O 1
ATOM 668 N N . THR A 1 87 ? 7.442 4.482 -27.335 1.00 98.38 87 THR A N 1
ATOM 669 C CA . THR A 1 87 ? 7.612 4.721 -25.904 1.00 98.38 87 THR A CA 1
ATOM 670 C C . THR A 1 87 ? 8.240 3.513 -25.217 1.00 98.38 87 THR A C 1
ATOM 672 O O . THR A 1 87 ? 7.699 2.408 -25.232 1.00 98.38 87 THR A O 1
ATOM 675 N N . MET A 1 88 ? 9.392 3.743 -24.596 1.00 98.44 88 MET A N 1
ATOM 676 C CA . MET A 1 88 ? 10.107 2.826 -23.712 1.00 98.44 88 MET A CA 1
ATOM 677 C C . MET A 1 88 ? 9.822 3.156 -22.244 1.00 98.44 88 MET A C 1
ATOM 679 O O . MET A 1 88 ? 9.243 4.199 -21.924 1.00 98.44 88 MET A O 1
ATOM 683 N N . VAL A 1 89 ? 10.273 2.284 -21.340 1.00 98.50 89 VAL A N 1
ATOM 684 C CA . VAL A 1 89 ? 10.136 2.490 -19.894 1.00 98.50 89 VAL A CA 1
ATOM 685 C C . VAL A 1 89 ? 11.475 2.401 -19.177 1.00 98.50 89 VAL A C 1
ATOM 687 O O . VAL A 1 89 ? 12.397 1.693 -19.585 1.00 98.50 89 VAL A O 1
ATOM 690 N N . ARG A 1 90 ? 11.576 3.123 -18.069 1.00 98.12 90 ARG A N 1
ATOM 691 C CA . ARG A 1 90 ? 12.663 3.017 -17.098 1.00 98.12 90 ARG A CA 1
ATOM 692 C C . ARG A 1 90 ? 12.105 3.070 -15.688 1.00 98.12 90 ARG A C 1
ATOM 694 O O . ARG A 1 90 ? 10.980 3.512 -15.492 1.00 98.12 90 ARG A O 1
ATOM 701 N N . PHE A 1 91 ? 12.891 2.651 -14.717 1.00 98.00 91 PHE A N 1
ATOM 702 C CA . PHE A 1 91 ? 12.524 2.706 -13.308 1.00 98.00 91 PHE A CA 1
ATOM 703 C C . PHE A 1 91 ? 13.768 2.956 -12.463 1.00 98.00 91 PHE A C 1
ATOM 705 O O . PHE A 1 91 ? 14.888 2.637 -12.875 1.00 98.00 91 PHE A O 1
ATOM 712 N N . LEU A 1 92 ? 13.569 3.563 -11.297 1.00 97.69 92 LEU A N 1
ATOM 713 C CA . LEU A 1 92 ? 14.611 3.755 -10.300 1.00 97.69 92 LEU A CA 1
ATOM 714 C C . LEU A 1 92 ? 14.596 2.614 -9.297 1.00 97.69 92 LEU A C 1
ATOM 716 O O . LEU A 1 92 ? 13.537 2.087 -8.951 1.00 97.69 92 LEU A O 1
ATOM 720 N N . ILE A 1 93 ? 15.779 2.282 -8.797 1.00 97.12 93 ILE A N 1
ATOM 721 C CA . ILE A 1 93 ? 15.963 1.300 -7.731 1.00 97.12 93 ILE A CA 1
ATOM 722 C C . ILE A 1 93 ? 16.675 1.943 -6.548 1.00 97.12 93 ILE A C 1
ATOM 724 O O . ILE A 1 93 ? 17.382 2.943 -6.691 1.00 97.12 93 ILE A O 1
ATOM 728 N N . ASN A 1 94 ? 16.483 1.360 -5.370 1.00 95.56 94 ASN A N 1
ATOM 729 C CA . ASN A 1 94 ? 17.057 1.883 -4.145 1.00 95.56 94 ASN A CA 1
ATOM 730 C C . ASN A 1 94 ? 18.553 1.574 -4.047 1.00 95.56 94 ASN A C 1
ATOM 732 O O . ASN A 1 94 ? 18.956 0.419 -3.952 1.00 95.56 94 ASN A O 1
ATOM 736 N N . ASN A 1 95 ? 19.377 2.622 -4.042 1.00 95.94 95 ASN A N 1
ATOM 737 C CA . ASN A 1 95 ? 20.831 2.515 -3.938 1.00 95.94 95 ASN A CA 1
ATOM 738 C C . ASN A 1 95 ? 21.353 2.753 -2.506 1.00 95.94 95 ASN A C 1
ATOM 740 O O . ASN A 1 95 ? 22.513 3.105 -2.322 1.00 95.94 95 ASN A O 1
ATOM 744 N N . HIS A 1 96 ? 20.511 2.608 -1.477 1.00 95.38 96 HIS A N 1
ATOM 745 C CA . HIS A 1 96 ? 20.968 2.455 -0.088 1.00 95.38 96 HIS A CA 1
ATOM 746 C C . HIS A 1 96 ? 21.374 1.015 0.245 1.00 95.38 96 HIS A C 1
ATOM 748 O O . HIS A 1 96 ? 22.030 0.779 1.258 1.00 95.38 96 HIS A O 1
ATOM 754 N N . TYR A 1 97 ? 21.029 0.060 -0.619 1.00 95.94 97 TYR A N 1
ATOM 755 C CA . TYR A 1 97 ? 21.591 -1.283 -0.587 1.00 95.94 97 TYR A CA 1
ATOM 756 C C . TYR A 1 97 ? 23.074 -1.236 -0.971 1.00 95.94 97 TYR A C 1
ATOM 758 O O . TYR A 1 97 ? 23.482 -0.437 -1.814 1.00 95.94 97 TYR A O 1
ATOM 766 N N . THR A 1 98 ? 23.870 -2.127 -0.385 1.00 95.00 98 THR A N 1
ATOM 767 C CA . THR A 1 98 ? 25.311 -2.215 -0.648 1.00 95.00 98 THR A CA 1
ATOM 768 C C . THR A 1 98 ? 25.681 -3.624 -1.075 1.00 95.00 98 THR A C 1
ATOM 770 O O . THR A 1 98 ? 25.182 -4.600 -0.513 1.00 95.00 98 THR A O 1
ATOM 773 N N . GLY A 1 99 ? 26.587 -3.730 -2.044 1.00 95.75 99 GLY A N 1
ATOM 774 C CA . GLY A 1 99 ? 27.167 -4.990 -2.490 1.00 95.75 99 GLY A CA 1
ATOM 775 C C . GLY A 1 99 ? 26.769 -5.362 -3.911 1.00 95.75 99 GLY A C 1
ATOM 776 O O . GLY A 1 99 ? 26.281 -4.543 -4.690 1.00 95.75 99 GLY A O 1
ATOM 777 N N . ARG A 1 100 ? 27.031 -6.620 -4.260 1.00 96.12 100 ARG A N 1
ATOM 778 C CA . ARG A 1 100 ? 26.761 -7.171 -5.585 1.00 96.12 100 ARG A CA 1
ATOM 779 C C . ARG A 1 100 ? 25.409 -7.881 -5.596 1.00 96.12 100 ARG A C 1
ATOM 781 O O . ARG A 1 100 ? 25.131 -8.691 -4.712 1.00 96.12 100 ARG A O 1
ATOM 788 N N . TYR A 1 101 ? 24.602 -7.579 -6.606 1.00 97.25 101 TYR A N 1
ATOM 789 C CA . TYR A 1 101 ? 23.254 -8.110 -6.789 1.00 97.25 101 TYR A CA 1
ATOM 790 C C . TYR A 1 101 ? 23.125 -8.732 -8.173 1.00 97.25 101 TYR A C 1
ATOM 792 O O . TYR A 1 101 ? 23.664 -8.207 -9.150 1.00 97.25 101 TYR A O 1
ATOM 800 N N . ARG A 1 102 ? 22.397 -9.841 -8.261 1.00 96.00 102 ARG A N 1
ATOM 801 C CA . ARG A 1 102 ? 22.042 -10.489 -9.521 1.00 96.00 102 ARG A CA 1
ATOM 802 C C . ARG A 1 102 ? 20.735 -9.904 -10.041 1.00 96.00 102 ARG A C 1
ATOM 804 O O . ARG A 1 102 ? 19.760 -9.814 -9.297 1.00 96.00 102 ARG A O 1
ATOM 811 N N . PHE A 1 103 ? 20.729 -9.515 -11.312 1.00 96.88 103 PHE A N 1
ATOM 812 C CA . PHE A 1 103 ? 19.547 -9.047 -12.025 1.00 96.88 103 PHE A CA 1
ATOM 813 C C . PHE A 1 103 ? 18.909 -10.226 -12.768 1.00 96.88 103 PHE A C 1
ATOM 815 O O . PHE A 1 103 ? 19.525 -10.838 -13.640 1.00 96.88 103 PHE A O 1
ATOM 822 N N . LEU A 1 104 ? 17.677 -10.555 -12.397 1.00 94.81 104 LEU A N 1
ATOM 823 C CA . LEU A 1 104 ? 16.901 -11.678 -12.915 1.00 94.81 104 LEU A CA 1
ATOM 824 C C . LEU A 1 104 ? 15.585 -11.150 -13.488 1.00 94.81 104 LEU A C 1
ATOM 826 O O . LEU A 1 104 ? 15.036 -10.176 -12.980 1.00 94.81 104 LEU A O 1
ATOM 830 N N . TYR A 1 105 ? 15.059 -11.804 -14.517 1.00 96.06 105 TYR A N 1
ATOM 831 C CA . TYR A 1 105 ? 13.741 -11.516 -15.079 1.00 96.06 105 TYR A CA 1
ATOM 832 C C . TYR A 1 105 ? 13.230 -12.732 -15.854 1.00 96.06 105 TYR A C 1
ATOM 834 O O . TYR A 1 105 ? 14.020 -13.561 -16.309 1.00 96.06 105 TYR A O 1
ATOM 842 N N . ASP A 1 106 ? 11.915 -12.809 -16.030 1.00 97.00 106 ASP A N 1
ATOM 843 C CA . ASP A 1 106 ? 11.277 -13.755 -16.937 1.00 97.00 106 ASP A CA 1
ATOM 844 C C . ASP A 1 106 ? 10.918 -13.046 -18.246 1.00 97.00 106 ASP A C 1
ATOM 846 O O . ASP A 1 106 ? 10.547 -11.871 -18.245 1.00 97.00 106 ASP A O 1
ATOM 850 N N . GLY A 1 107 ? 10.980 -13.774 -19.360 1.00 97.75 107 GLY A N 1
ATOM 851 C CA . GLY A 1 107 ? 10.617 -13.270 -20.684 1.00 97.75 107 GLY A CA 1
ATOM 852 C C . GLY A 1 107 ? 11.802 -12.948 -21.589 1.00 97.75 107 GLY A C 1
ATOM 853 O O . GLY A 1 107 ? 12.939 -13.322 -21.318 1.00 97.75 107 GLY A O 1
ATOM 854 N N . GLU A 1 108 ? 11.515 -12.276 -22.699 1.00 98.00 108 GLU A N 1
ATOM 855 C CA . GLU A 1 108 ? 12.495 -11.842 -23.692 1.00 98.00 108 GLU A CA 1
ATOM 856 C C . GLU A 1 108 ? 12.487 -10.317 -23.803 1.00 98.00 108 GLU A C 1
ATOM 858 O O . GLU A 1 108 ? 11.482 -9.701 -24.176 1.00 98.00 108 GLU A O 1
ATOM 863 N N . GLY A 1 109 ? 13.630 -9.702 -23.506 1.00 97.00 109 GLY A N 1
ATOM 864 C CA . GLY A 1 109 ? 13.807 -8.260 -23.583 1.00 97.00 109 GLY A CA 1
ATOM 865 C C . GLY A 1 109 ? 15.266 -7.833 -23.519 1.00 97.00 109 GLY A C 1
ATOM 866 O O . GLY A 1 109 ? 16.172 -8.658 -23.408 1.00 97.00 109 GLY A O 1
ATOM 867 N N . ALA A 1 110 ? 15.486 -6.527 -23.615 1.00 97.56 110 ALA A N 1
ATOM 868 C CA . ALA A 1 110 ? 16.801 -5.906 -23.531 1.00 97.56 110 ALA A CA 1
ATOM 869 C C . ALA A 1 110 ? 16.788 -4.757 -22.522 1.00 97.56 110 ALA A C 1
ATOM 871 O O . ALA A 1 110 ? 15.778 -4.063 -22.368 1.00 97.56 110 ALA A O 1
ATOM 872 N N . PHE A 1 111 ? 17.929 -4.551 -21.859 1.00 98.19 111 PHE A N 1
ATOM 873 C CA . PHE A 1 111 ? 18.060 -3.599 -20.763 1.00 98.19 111 PHE A CA 1
ATOM 874 C C . PHE A 1 111 ? 19.262 -2.674 -20.937 1.00 98.19 111 PHE A C 1
ATOM 876 O O . PHE A 1 111 ? 20.257 -3.020 -21.573 1.00 98.19 111 PHE A O 1
ATOM 883 N N . SER A 1 112 ? 19.167 -1.491 -20.337 1.00 97.19 112 SER A N 1
ATOM 884 C CA . SER A 1 112 ? 20.266 -0.536 -20.190 1.00 97.19 112 SER A CA 1
ATOM 885 C C . SER A 1 112 ? 20.340 -0.081 -18.733 1.00 97.19 112 SER A C 1
ATOM 887 O O . SER A 1 112 ? 19.311 0.147 -18.098 1.00 97.19 112 SER A O 1
ATOM 889 N N . PHE A 1 113 ? 21.551 0.024 -18.191 1.00 97.81 113 PHE A N 1
ATOM 890 C CA . PHE A 1 113 ? 21.800 0.223 -16.764 1.00 97.81 113 PHE A CA 1
ATOM 891 C C . PHE A 1 113 ? 22.599 1.505 -16.538 1.00 97.81 113 PHE A C 1
ATOM 893 O O . PHE A 1 113 ? 23.583 1.760 -17.233 1.00 97.81 113 PHE A O 1
ATOM 900 N N . ASN A 1 114 ? 22.220 2.282 -15.524 1.00 97.25 114 ASN A N 1
ATOM 901 C CA . ASN A 1 114 ? 23.034 3.383 -15.004 1.00 97.25 114 ASN A CA 1
ATOM 902 C C . ASN A 1 114 ? 23.589 3.041 -13.622 1.00 97.25 114 ASN A C 1
ATOM 904 O O . ASN A 1 114 ? 23.445 3.776 -12.653 1.00 97.25 114 ASN A O 1
ATOM 908 N N . VAL A 1 115 ? 24.182 1.858 -13.544 1.00 96.44 115 VAL A N 1
ATOM 909 C CA . VAL A 1 115 ? 24.840 1.298 -12.367 1.00 96.44 115 VAL A CA 1
ATOM 910 C C . VAL A 1 115 ? 25.948 0.386 -12.871 1.00 96.44 115 VAL A C 1
ATOM 912 O O . VAL A 1 115 ? 25.733 -0.256 -13.900 1.00 96.44 115 VAL A O 1
ATOM 915 N N . PRO A 1 116 ? 27.117 0.314 -12.206 1.00 96.50 116 PRO A N 1
ATOM 916 C CA . PRO A 1 116 ? 28.173 -0.600 -12.613 1.00 96.50 116 PRO A CA 1
ATOM 917 C C . PRO A 1 116 ? 27.654 -2.033 -12.724 1.00 96.50 116 PRO A C 1
ATOM 919 O O . PRO A 1 116 ? 27.140 -2.590 -11.751 1.00 96.50 116 PRO A O 1
ATOM 922 N N . GLN A 1 117 ? 27.809 -2.617 -13.908 1.00 96.00 117 GLN A N 1
ATOM 923 C CA . GLN A 1 117 ? 27.303 -3.936 -14.248 1.00 96.00 117 GLN A CA 1
ATOM 924 C C . GLN A 1 117 ? 28.359 -4.816 -14.922 1.00 96.00 117 GLN A C 1
ATOM 926 O O . GLN A 1 117 ? 29.247 -4.328 -15.624 1.00 96.00 117 GLN A O 1
ATOM 931 N N . VAL A 1 118 ? 28.246 -6.127 -14.717 1.00 95.56 118 VAL A N 1
ATOM 932 C CA . VAL A 1 118 ? 29.094 -7.152 -15.335 1.00 95.56 118 VAL A CA 1
ATOM 933 C C . VAL A 1 118 ? 28.209 -8.287 -15.837 1.00 95.56 118 VAL A C 1
ATOM 935 O O . VAL A 1 118 ? 27.427 -8.848 -15.072 1.00 95.56 118 VAL A O 1
ATOM 938 N N . GLU A 1 119 ? 28.369 -8.635 -17.111 1.00 93.62 119 GLU A N 1
ATOM 939 C CA . GLU A 1 119 ? 27.781 -9.836 -17.711 1.00 93.62 119 GLU A CA 1
ATOM 940 C C . GLU A 1 119 ? 28.658 -11.057 -17.420 1.00 93.62 119 GLU A C 1
ATOM 942 O O . GLU A 1 119 ? 29.882 -11.000 -17.578 1.00 93.62 119 GLU A O 1
ATOM 947 N N . GLN A 1 120 ? 28.037 -12.156 -16.998 1.00 88.19 120 GLN A N 1
ATOM 948 C CA . GLN A 1 120 ? 28.679 -13.456 -16.789 1.00 88.19 120 GLN A CA 1
ATOM 949 C C . GLN A 1 120 ? 27.833 -14.571 -17.412 1.00 88.19 120 GLN A C 1
ATOM 951 O O . GLN A 1 120 ? 26.682 -14.354 -17.784 1.00 88.19 120 GLN A O 1
ATOM 956 N N . ASP A 1 121 ? 28.391 -15.781 -17.505 1.00 82.62 121 ASP A N 1
ATOM 957 C CA . ASP A 1 121 ? 27.730 -16.930 -18.147 1.00 82.62 121 ASP A CA 1
ATOM 958 C C . ASP A 1 121 ? 26.354 -17.266 -17.535 1.00 82.62 121 ASP A C 1
ATOM 960 O O . ASP A 1 121 ? 25.497 -17.835 -18.208 1.00 82.62 121 ASP A O 1
ATOM 964 N N . ASN A 1 122 ? 26.128 -16.907 -16.267 1.00 81.12 122 ASN A N 1
ATOM 965 C CA . ASN A 1 122 ? 24.888 -17.133 -15.523 1.00 81.12 122 ASN A CA 1
ATOM 966 C C . ASN A 1 122 ? 24.005 -15.873 -15.362 1.00 81.12 122 ASN A C 1
ATOM 968 O O . ASN A 1 122 ? 22.967 -15.950 -14.698 1.00 81.12 122 ASN A O 1
ATOM 972 N N . GLY A 1 123 ? 24.356 -14.741 -15.983 1.00 87.38 123 GLY A N 1
ATOM 973 C CA . GLY A 1 123 ? 23.508 -13.548 -16.068 1.00 87.38 123 GLY A CA 1
ATOM 974 C C . GLY A 1 123 ? 24.204 -12.228 -15.731 1.00 87.38 123 GLY A C 1
ATOM 975 O O . GLY A 1 123 ? 25.426 -12.143 -15.586 1.00 87.38 123 GLY A O 1
ATOM 976 N N . THR A 1 124 ? 23.388 -11.182 -15.601 1.00 95.31 124 THR A N 1
ATOM 977 C CA . THR A 1 124 ? 23.830 -9.814 -15.320 1.00 95.31 124 THR A CA 1
ATOM 978 C C . THR A 1 124 ? 23.943 -9.570 -13.816 1.00 95.31 124 THR A C 1
ATOM 980 O O . THR A 1 124 ? 23.012 -9.842 -13.053 1.00 95.31 124 THR A O 1
ATOM 983 N N . TYR A 1 125 ? 25.051 -8.970 -13.385 1.00 96.25 125 TYR A N 1
ATOM 984 C CA . TYR A 1 125 ? 25.240 -8.506 -12.010 1.00 96.25 125 TYR A CA 1
ATOM 985 C C . TYR A 1 125 ? 25.418 -6.999 -11.966 1.00 96.25 125 TYR A C 1
ATOM 987 O O . TYR A 1 125 ? 26.173 -6.453 -12.767 1.00 96.25 125 TYR A O 1
ATOM 995 N N . ILE A 1 126 ? 24.801 -6.347 -10.985 1.00 97.19 126 ILE A N 1
ATOM 996 C CA . ILE A 1 126 ? 24.972 -4.921 -10.697 1.00 97.19 126 ILE A CA 1
ATOM 997 C C . ILE A 1 126 ? 25.648 -4.727 -9.336 1.00 97.19 126 ILE A C 1
ATOM 999 O O . ILE A 1 126 ? 25.522 -5.566 -8.442 1.00 97.19 126 ILE A O 1
ATOM 1003 N N . THR A 1 127 ? 26.374 -3.624 -9.166 1.00 97.31 127 THR A N 1
ATOM 1004 C CA . THR A 1 127 ? 26.984 -3.245 -7.880 1.00 97.31 127 THR A CA 1
ATOM 1005 C C . THR A 1 127 ? 26.323 -1.990 -7.331 1.00 97.31 127 THR A C 1
ATOM 1007 O O . THR A 1 127 ? 26.409 -0.934 -7.954 1.00 97.31 127 THR A O 1
ATOM 1010 N N . LEU A 1 128 ? 25.701 -2.107 -6.158 1.00 97.44 128 LEU A N 1
ATOM 1011 C CA . LEU A 1 128 ? 25.121 -0.987 -5.417 1.00 97.44 128 LEU A CA 1
ATOM 1012 C C . LEU A 1 128 ? 26.107 -0.523 -4.339 1.00 97.44 128 LEU A C 1
ATOM 1014 O O . LEU A 1 128 ? 26.744 -1.343 -3.670 1.00 97.44 128 LEU A O 1
ATOM 1018 N N . ASP A 1 129 ? 26.264 0.790 -4.191 1.00 95.88 129 ASP A N 1
ATOM 1019 C CA . ASP A 1 129 ? 27.310 1.396 -3.352 1.00 95.88 129 ASP A CA 1
ATOM 1020 C C . ASP A 1 129 ? 26.797 1.951 -2.012 1.00 95.88 129 ASP A C 1
ATOM 1022 O O . ASP A 1 129 ? 27.587 2.440 -1.204 1.00 95.88 129 ASP A O 1
ATOM 1026 N N . GLY A 1 130 ? 25.490 1.860 -1.757 1.00 95.06 130 GLY A N 1
ATOM 1027 C CA . GLY A 1 130 ? 24.862 2.308 -0.514 1.00 95.06 130 GLY A CA 1
ATOM 1028 C C . GLY A 1 130 ? 24.699 3.825 -0.383 1.00 95.06 130 GLY A C 1
ATOM 1029 O O . GLY A 1 130 ? 24.199 4.303 0.639 1.00 95.06 130 GLY A O 1
ATOM 1030 N N . THR A 1 131 ? 25.099 4.612 -1.388 1.00 93.19 131 THR A N 1
ATOM 1031 C CA . THR A 1 131 ? 25.110 6.083 -1.297 1.00 93.19 131 THR A CA 1
ATOM 1032 C C . THR A 1 131 ? 23.722 6.717 -1.383 1.00 93.19 131 THR A C 1
ATOM 1034 O O . THR A 1 131 ? 23.569 7.897 -1.066 1.00 93.19 131 THR A O 1
ATOM 1037 N N . GLY A 1 132 ? 22.706 5.966 -1.821 1.00 89.62 132 GLY A N 1
ATOM 1038 C CA . GLY A 1 132 ? 21.390 6.515 -2.165 1.00 89.62 132 GLY A CA 1
ATOM 1039 C C . GLY A 1 132 ? 21.392 7.332 -3.460 1.00 89.62 132 GLY A C 1
ATOM 1040 O O . GLY A 1 132 ? 20.462 8.095 -3.708 1.00 89.62 132 GLY A O 1
ATOM 1041 N N . GLY A 1 133 ? 22.450 7.212 -4.272 1.00 90.56 133 GLY A N 1
ATOM 1042 C CA . GLY A 1 133 ? 22.556 7.879 -5.566 1.00 90.56 133 GLY A CA 1
ATOM 1043 C C . GLY A 1 133 ? 21.447 7.492 -6.553 1.00 90.56 133 GLY A C 1
ATOM 1044 O O . GLY A 1 133 ? 20.760 6.483 -6.404 1.00 90.56 133 GLY A O 1
ATOM 1045 N N . HIS A 1 134 ? 21.292 8.307 -7.595 1.00 92.38 134 HIS A N 1
ATOM 1046 C CA . HIS A 1 134 ? 20.254 8.143 -8.610 1.00 92.38 134 HIS A CA 1
ATOM 1047 C C . HIS A 1 134 ? 20.574 6.980 -9.566 1.00 92.38 134 HIS A C 1
ATOM 1049 O O . HIS A 1 134 ? 21.209 7.175 -10.603 1.00 92.38 134 HIS A O 1
ATOM 1055 N N . VAL A 1 135 ? 20.104 5.778 -9.228 1.00 97.00 135 VAL A N 1
ATOM 1056 C CA . VAL A 1 135 ? 20.274 4.563 -10.035 1.00 97.00 135 VAL A CA 1
ATOM 1057 C C . VAL A 1 135 ? 18.984 4.212 -10.770 1.00 97.00 135 VAL A C 1
ATOM 1059 O O . VAL A 1 135 ? 17.901 4.216 -10.185 1.00 97.00 135 VAL A O 1
ATOM 1062 N N . TRP A 1 136 ? 19.103 3.875 -12.054 1.00 97.12 136 TRP A N 1
ATOM 1063 C CA . TRP A 1 136 ? 17.976 3.460 -12.885 1.00 97.12 136 TRP A CA 1
ATOM 1064 C C . TRP A 1 136 ? 18.330 2.327 -13.845 1.00 97.12 136 TRP A C 1
ATOM 1066 O O . TRP A 1 136 ? 19.489 2.137 -14.228 1.00 97.12 136 TRP A O 1
ATOM 1076 N N . ILE A 1 137 ? 17.286 1.613 -14.264 1.00 98.25 137 ILE A N 1
ATOM 1077 C CA . ILE A 1 137 ? 17.323 0.563 -15.280 1.00 98.25 137 ILE A CA 1
ATOM 1078 C C . ILE A 1 137 ? 16.260 0.887 -16.335 1.00 98.25 137 ILE A C 1
ATOM 1080 O O . ILE A 1 137 ? 15.147 1.306 -16.020 1.00 98.25 137 ILE A O 1
ATOM 1084 N N . GLN A 1 138 ? 16.622 0.734 -17.602 1.00 98.31 138 GLN A N 1
ATOM 1085 C CA . GLN A 1 138 ? 15.752 0.896 -18.763 1.00 98.31 138 GLN A CA 1
ATOM 1086 C C . GLN A 1 138 ? 15.397 -0.470 -19.327 1.00 98.31 138 GLN A C 1
ATOM 1088 O O . GLN A 1 138 ? 16.290 -1.289 -19.526 1.00 98.31 138 GLN A O 1
ATOM 1093 N N . ILE A 1 139 ? 14.123 -0.669 -19.657 1.00 98.50 139 ILE A N 1
ATOM 1094 C CA . ILE A 1 139 ? 13.692 -1.738 -20.556 1.00 98.50 139 ILE A CA 1
ATOM 1095 C C . ILE A 1 139 ? 13.651 -1.109 -21.947 1.00 98.50 139 ILE A C 1
ATOM 1097 O O . ILE A 1 139 ? 12.845 -0.216 -22.208 1.00 98.50 139 ILE A O 1
ATOM 1101 N N . THR A 1 140 ? 14.562 -1.517 -22.824 1.00 97.81 140 THR A N 1
ATOM 1102 C CA . THR A 1 140 ? 14.675 -0.969 -24.186 1.00 97.81 140 THR A CA 1
ATOM 1103 C C . THR A 1 140 ? 13.959 -1.839 -25.213 1.00 97.81 140 THR A C 1
ATOM 1105 O O . THR A 1 140 ? 13.600 -1.357 -26.285 1.00 97.81 140 THR A O 1
ATOM 1108 N N . SER A 1 141 ? 13.711 -3.108 -24.881 1.00 98.19 141 SER A N 1
ATOM 1109 C CA . SER A 1 141 ? 12.865 -4.009 -25.659 1.00 98.19 141 SER A CA 1
ATOM 1110 C C . SER A 1 141 ? 12.181 -5.026 -24.746 1.00 98.19 141 SER A C 1
ATOM 1112 O O . SER A 1 141 ? 12.756 -5.452 -23.744 1.00 98.19 141 SER A O 1
ATOM 1114 N N . SER A 1 142 ? 10.958 -5.415 -25.097 1.00 98.31 142 SER A N 1
ATOM 1115 C CA . SER A 1 142 ? 10.230 -6.517 -24.484 1.00 98.31 142 SER A CA 1
ATOM 1116 C C . SER A 1 142 ? 9.205 -7.079 -25.466 1.00 98.31 142 SER A C 1
ATOM 1118 O O . SER A 1 142 ? 8.432 -6.325 -26.058 1.00 98.31 142 SER A O 1
ATOM 1120 N N . ARG A 1 143 ? 9.209 -8.398 -25.668 1.00 97.75 143 ARG A N 1
ATOM 1121 C CA . ARG A 1 143 ? 8.357 -9.052 -26.668 1.00 97.75 143 ARG A CA 1
ATOM 1122 C C . ARG A 1 143 ? 6.937 -9.299 -26.168 1.00 97.75 143 ARG A C 1
ATOM 1124 O O . ARG A 1 143 ? 6.766 -9.929 -25.138 1.00 97.75 143 ARG A O 1
ATOM 1131 N N . LYS A 1 144 ? 5.925 -8.945 -26.965 1.00 96.25 144 LYS A N 1
ATOM 1132 C CA . LYS A 1 144 ? 4.503 -9.097 -26.602 1.00 96.25 144 LYS A CA 1
ATOM 1133 C C . LYS A 1 144 ? 4.058 -10.513 -26.226 1.00 96.25 144 LYS A C 1
ATOM 1135 O O . LYS A 1 144 ? 3.209 -10.696 -25.364 1.00 96.25 144 LYS A O 1
ATOM 1140 N N . ASP A 1 145 ? 4.596 -11.521 -26.905 1.00 95.69 145 ASP A N 1
ATOM 1141 C CA . ASP A 1 145 ? 4.266 -12.933 -26.688 1.00 95.69 145 ASP A CA 1
ATOM 1142 C C . ASP A 1 145 ? 5.025 -13.564 -25.510 1.00 95.69 145 ASP A C 1
ATOM 1144 O O . ASP A 1 145 ? 4.662 -14.647 -25.052 1.00 95.69 145 ASP A O 1
ATOM 1148 N N . ASN A 1 146 ? 6.070 -12.895 -25.018 1.00 97.56 146 ASN A N 1
ATOM 1149 C CA . ASN A 1 146 ? 6.901 -13.348 -23.911 1.00 97.56 146 ASN A CA 1
ATOM 1150 C C . ASN A 1 146 ? 7.533 -12.144 -23.195 1.00 97.56 146 ASN A C 1
ATOM 1152 O O . ASN A 1 146 ? 8.752 -11.956 -23.221 1.00 97.56 146 ASN A O 1
ATOM 1156 N N . HIS A 1 147 ? 6.694 -11.292 -22.608 1.00 98.31 147 HIS A N 1
ATOM 1157 C CA . HIS A 1 147 ? 7.128 -9.990 -22.109 1.00 98.31 147 HIS A CA 1
ATOM 1158 C C . HIS A 1 147 ? 7.955 -10.102 -20.835 1.00 98.31 147 HIS A C 1
ATOM 1160 O O . HIS A 1 147 ? 7.874 -11.087 -20.096 1.00 98.31 147 HIS A O 1
ATOM 1166 N N . VAL A 1 148 ? 8.753 -9.065 -20.595 1.00 98.50 148 VAL A N 1
ATOM 1167 C CA . VAL A 1 148 ? 9.607 -8.928 -19.420 1.00 98.50 148 VAL A CA 1
ATOM 1168 C C . VAL A 1 148 ? 8.710 -8.756 -18.207 1.00 98.50 148 VAL A C 1
ATOM 1170 O O . VAL A 1 148 ? 7.908 -7.827 -18.144 1.00 98.50 148 VAL A O 1
ATOM 1173 N N . ARG A 1 149 ? 8.879 -9.639 -17.231 1.00 97.75 149 ARG A N 1
ATOM 1174 C CA . ARG A 1 149 ? 8.122 -9.649 -15.977 1.00 97.75 149 ARG A CA 1
ATOM 1175 C C . ARG A 1 149 ? 8.936 -10.319 -14.879 1.00 97.75 149 ARG A C 1
ATOM 1177 O O . ARG A 1 149 ? 10.000 -10.869 -15.155 1.00 97.75 149 ARG A O 1
ATOM 1184 N N . ASN A 1 150 ? 8.427 -10.291 -13.647 1.00 96.12 150 ASN A N 1
ATOM 1185 C CA . ASN A 1 150 ? 9.068 -10.948 -12.500 1.00 96.12 150 ASN A CA 1
ATOM 1186 C C . ASN A 1 150 ? 10.556 -10.556 -12.362 1.00 96.12 150 ASN A C 1
ATOM 1188 O O . ASN A 1 150 ? 11.439 -11.399 -12.173 1.00 96.12 150 ASN A O 1
ATOM 1192 N N . ILE A 1 151 ? 10.826 -9.259 -12.552 1.00 97.19 151 ILE A N 1
ATOM 1193 C CA . ILE A 1 151 ? 12.164 -8.695 -12.374 1.00 97.19 151 ILE A CA 1
ATOM 1194 C C . ILE A 1 151 ? 12.525 -8.838 -10.896 1.00 97.19 151 ILE A C 1
ATOM 1196 O O . ILE A 1 151 ? 11.725 -8.474 -10.040 1.00 97.19 151 ILE A O 1
ATOM 1200 N N . ARG A 1 152 ? 13.719 -9.355 -10.611 1.00 95.88 152 ARG A N 1
ATOM 1201 C CA . ARG A 1 152 ? 14.255 -9.529 -9.259 1.00 95.88 152 ARG A CA 1
ATOM 1202 C C . ARG A 1 152 ? 15.697 -9.048 -9.222 1.00 95.88 152 ARG A C 1
ATOM 1204 O O . ARG A 1 152 ? 16.474 -9.317 -10.138 1.00 95.88 152 ARG A O 1
ATOM 1211 N N . ILE A 1 153 ? 16.056 -8.337 -8.164 1.00 97.00 153 ILE A N 1
ATOM 1212 C CA . ILE A 1 153 ? 17.396 -7.804 -7.920 1.00 97.00 153 ILE A CA 1
ATOM 1213 C C . ILE A 1 153 ? 17.811 -8.269 -6.530 1.00 97.00 153 ILE A C 1
ATOM 1215 O O . ILE A 1 153 ? 17.558 -7.605 -5.524 1.00 97.00 153 ILE A O 1
ATOM 1219 N N . VAL A 1 154 ? 18.422 -9.449 -6.479 1.00 96.81 154 VAL A N 1
ATOM 1220 C CA . VAL A 1 154 ? 18.697 -10.173 -5.229 1.00 96.81 154 VAL A CA 1
ATOM 1221 C C . VAL A 1 154 ? 20.195 -10.212 -4.933 1.00 96.81 154 VAL A C 1
ATOM 1223 O O . VAL A 1 154 ? 20.993 -10.183 -5.873 1.00 96.81 154 VAL A O 1
ATOM 1226 N N . PRO A 1 155 ? 20.617 -10.267 -3.658 1.00 95.88 155 PRO A N 1
ATOM 1227 C CA . PRO A 1 155 ? 22.030 -10.386 -3.310 1.00 95.88 155 PRO A CA 1
ATOM 1228 C C . PRO A 1 155 ? 22.687 -11.593 -3.989 1.00 95.88 155 PRO A C 1
ATOM 1230 O O . PRO A 1 155 ? 22.078 -12.658 -4.067 1.00 95.88 155 PRO A O 1
ATOM 1233 N N . ASP A 1 156 ? 23.951 -11.452 -4.403 1.00 91.50 156 ASP A N 1
ATOM 1234 C CA . ASP A 1 156 ? 24.759 -12.532 -5.012 1.00 91.50 156 ASP A CA 1
ATOM 1235 C C . ASP A 1 156 ? 24.731 -13.818 -4.154 1.00 91.50 156 ASP A C 1
ATOM 1237 O O . ASP A 1 156 ? 24.604 -14.928 -4.654 1.00 91.50 156 ASP A O 1
ATOM 1241 N N . SER A 1 157 ? 24.709 -13.675 -2.823 1.00 90.69 157 SER A N 1
ATOM 1242 C CA . SER A 1 157 ? 24.640 -14.797 -1.875 1.00 90.69 157 SER A CA 1
ATOM 1243 C C . SER A 1 157 ? 23.342 -15.616 -1.906 1.00 90.69 157 SER A C 1
ATOM 1245 O O . SER A 1 157 ? 23.295 -16.670 -1.278 1.00 90.69 157 SER A O 1
ATOM 1247 N N . LEU A 1 158 ? 22.285 -15.120 -2.554 1.00 91.69 158 LEU A N 1
ATOM 1248 C CA . LEU A 1 158 ? 20.977 -15.776 -2.660 1.00 91.69 158 LEU A CA 1
ATOM 1249 C C . LEU A 1 158 ? 20.616 -16.121 -4.109 1.00 91.69 158 LEU A C 1
ATOM 1251 O O . LEU A 1 158 ? 19.470 -16.454 -4.392 1.00 91.69 158 LEU A O 1
ATOM 1255 N N . GLU A 1 159 ? 21.568 -16.034 -5.035 1.00 81.38 159 GLU A N 1
ATOM 1256 C CA . GLU A 1 159 ? 21.288 -16.059 -6.469 1.00 81.38 159 GLU A CA 1
ATOM 1257 C C . GLU A 1 159 ? 20.459 -17.262 -6.953 1.00 81.38 159 GLU A C 1
ATOM 1259 O O . GLU A 1 159 ? 19.506 -17.084 -7.711 1.00 81.38 159 GLU A O 1
ATOM 1264 N N . ASP A 1 160 ? 20.781 -18.463 -6.469 1.00 86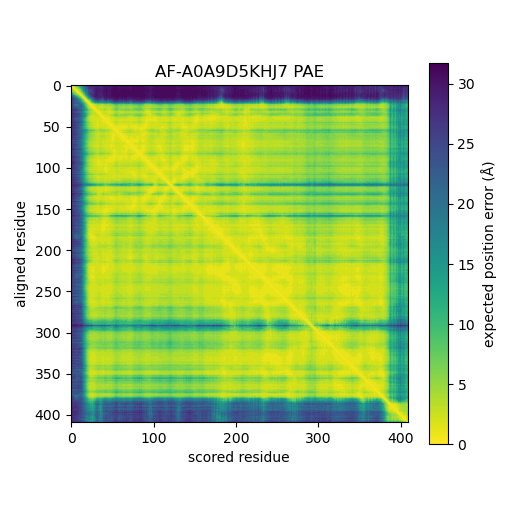.00 160 ASP A N 1
ATOM 1265 C CA . ASP A 1 160 ? 20.150 -19.721 -6.882 1.00 86.00 160 ASP A CA 1
ATOM 1266 C C . ASP A 1 160 ? 19.193 -20.272 -5.808 1.00 86.00 160 ASP A C 1
ATOM 1268 O O . ASP A 1 160 ? 18.577 -21.324 -5.990 1.00 86.00 160 ASP A O 1
ATOM 1272 N N . THR A 1 161 ? 19.077 -19.582 -4.671 1.00 91.56 161 THR A N 1
ATOM 1273 C CA . THR A 1 161 ? 18.328 -20.044 -3.490 1.00 91.56 161 THR A CA 1
ATOM 1274 C C . THR A 1 161 ? 17.249 -19.072 -3.029 1.00 91.56 161 THR A C 1
ATOM 1276 O O . THR A 1 161 ? 16.508 -19.401 -2.103 1.00 91.56 161 THR A O 1
ATOM 1279 N N . TYR A 1 162 ? 17.145 -17.890 -3.643 1.00 93.19 162 TYR A N 1
ATOM 1280 C CA . TYR A 1 162 ? 16.137 -16.902 -3.287 1.00 93.19 162 TYR A CA 1
ATOM 1281 C C . TYR A 1 162 ? 14.727 -17.461 -3.494 1.00 93.19 162 TYR A C 1
ATOM 1283 O O . TYR A 1 162 ? 14.340 -17.828 -4.605 1.00 93.19 162 TYR A O 1
ATOM 1291 N N . ASP A 1 163 ? 13.951 -17.459 -2.414 1.00 94.06 163 ASP A N 1
ATOM 1292 C CA . ASP A 1 163 ? 12.558 -17.888 -2.400 1.00 94.06 163 ASP A CA 1
ATOM 1293 C C . ASP A 1 163 ? 11.714 -16.843 -1.658 1.00 94.06 163 ASP A C 1
ATOM 1295 O O . ASP A 1 163 ? 11.775 -16.792 -0.431 1.00 94.06 163 ASP A O 1
ATOM 1299 N N . PRO A 1 164 ? 10.918 -16.011 -2.351 1.00 91.31 164 PRO A N 1
ATOM 1300 C CA . PRO A 1 164 ? 10.079 -15.010 -1.695 1.00 91.31 164 PRO A CA 1
ATOM 1301 C C . PRO A 1 164 ? 8.939 -15.622 -0.859 1.00 91.31 164 PRO A C 1
ATOM 1303 O O . PRO A 1 164 ? 8.274 -14.888 -0.128 1.00 91.31 164 PRO A O 1
ATOM 1306 N N . ALA A 1 165 ? 8.691 -16.937 -0.945 1.00 93.62 165 ALA A N 1
ATOM 1307 C CA . ALA A 1 165 ? 7.766 -17.629 -0.051 1.00 93.62 165 ALA A CA 1
ATOM 1308 C C . ALA A 1 165 ? 8.367 -17.891 1.342 1.00 93.62 165 ALA A C 1
ATOM 1310 O O . ALA A 1 165 ? 7.609 -18.069 2.298 1.00 93.62 165 ALA A O 1
ATOM 1311 N N . ASP A 1 166 ? 9.698 -17.885 1.476 1.00 96.25 166 ASP A N 1
ATOM 1312 C CA . ASP A 1 166 ? 10.382 -17.908 2.768 1.00 96.25 166 ASP A CA 1
ATOM 1313 C C . ASP A 1 166 ? 10.463 -16.474 3.328 1.00 96.25 166 ASP A C 1
ATOM 1315 O O . ASP A 1 166 ? 11.148 -15.625 2.746 1.00 96.25 166 ASP A O 1
ATOM 1319 N N . PRO A 1 167 ? 9.821 -16.160 4.470 1.00 96.69 167 PRO A N 1
ATOM 1320 C CA . PRO A 1 167 ? 9.892 -14.824 5.059 1.00 96.69 167 PRO A CA 1
ATOM 1321 C C . PRO A 1 167 ? 11.321 -14.364 5.393 1.00 96.69 167 PRO A C 1
ATOM 1323 O O . PRO A 1 167 ? 11.585 -13.161 5.375 1.00 96.69 167 PRO A O 1
ATOM 1326 N N . GLY A 1 168 ? 12.241 -15.297 5.672 1.00 96.31 168 GLY A N 1
ATOM 1327 C CA . GLY A 1 168 ? 13.654 -15.007 5.924 1.00 96.31 168 GLY A CA 1
ATOM 1328 C C . GLY A 1 168 ? 14.431 -14.600 4.668 1.00 96.31 168 GLY A C 1
ATOM 1329 O O . GLY A 1 168 ? 15.474 -13.956 4.775 1.00 96.31 168 GLY A O 1
ATOM 1330 N N . HIS A 1 169 ? 13.916 -14.934 3.483 1.00 95.94 169 HIS A N 1
ATOM 1331 C CA . HIS A 1 169 ? 14.400 -14.417 2.207 1.00 95.94 169 HIS A CA 1
ATOM 1332 C C . HIS A 1 169 ? 13.613 -13.184 1.764 1.00 95.94 169 HIS A C 1
ATOM 1334 O O . HIS A 1 169 ? 14.211 -12.270 1.207 1.00 95.94 169 HIS A O 1
ATOM 1340 N N . LEU A 1 170 ? 12.302 -13.117 2.008 1.00 97.25 170 LEU A N 1
ATOM 1341 C CA . LEU A 1 170 ? 11.461 -11.986 1.609 1.00 97.25 170 LEU A CA 1
ATOM 1342 C C . LEU A 1 170 ? 11.906 -10.676 2.275 1.00 97.25 170 LEU A C 1
ATOM 1344 O O . LEU A 1 170 ? 12.099 -9.666 1.592 1.00 97.25 170 LEU A O 1
ATOM 1348 N N . PHE A 1 171 ? 12.089 -10.699 3.596 1.00 97.69 171 PHE A N 1
ATOM 1349 C CA . PHE A 1 171 ? 12.439 -9.522 4.385 1.00 97.69 171 PHE A CA 1
ATOM 1350 C C . PHE A 1 171 ? 13.931 -9.455 4.692 1.00 97.69 171 PHE A C 1
ATOM 1352 O O . PHE A 1 171 ? 14.590 -10.456 4.964 1.00 97.69 171 PHE A O 1
ATOM 1359 N N . TYR A 1 172 ? 14.450 -8.234 4.727 1.00 95.69 172 TYR A N 1
ATOM 1360 C CA . TYR A 1 172 ? 15.837 -7.967 5.054 1.00 95.69 172 TYR A CA 1
ATOM 1361 C C . TYR A 1 172 ? 16.128 -8.304 6.526 1.00 95.69 172 TYR A C 1
ATOM 1363 O O . TYR A 1 172 ? 15.458 -7.824 7.442 1.00 95.69 172 TYR A O 1
ATOM 1371 N N . GLY A 1 173 ? 17.162 -9.111 6.777 1.00 95.12 173 GLY A N 1
ATOM 1372 C CA . GLY A 1 173 ? 17.488 -9.619 8.118 1.00 95.12 173 GLY A CA 1
ATOM 1373 C C . GLY A 1 173 ? 17.642 -8.537 9.203 1.00 95.12 173 GLY A C 1
ATOM 1374 O O . GLY A 1 173 ? 17.028 -8.654 10.264 1.00 95.12 173 GLY A O 1
ATOM 1375 N N . PRO A 1 174 ? 18.413 -7.456 8.973 1.00 93.94 174 PRO A N 1
ATOM 1376 C CA . PRO A 1 174 ? 18.506 -6.348 9.925 1.00 93.94 174 PRO A CA 1
ATOM 1377 C C . PRO A 1 174 ? 17.177 -5.643 10.215 1.00 93.94 174 PRO A C 1
ATOM 1379 O O . PRO A 1 174 ? 16.969 -5.211 11.347 1.00 93.94 174 PRO A O 1
ATOM 1382 N N . PHE A 1 175 ? 16.269 -5.562 9.237 1.00 94.81 175 PHE A N 1
ATOM 1383 C CA . PHE A 1 175 ? 14.924 -5.029 9.456 1.00 94.81 175 PHE A CA 1
ATOM 1384 C C . PHE A 1 175 ? 14.120 -5.936 10.390 1.00 94.81 175 PHE A C 1
ATOM 1386 O O . PHE A 1 175 ? 13.597 -5.458 11.393 1.00 94.81 175 PHE A O 1
ATOM 1393 N N . LEU A 1 176 ? 14.114 -7.249 10.134 1.00 96.56 176 LEU A N 1
ATOM 1394 C CA . LEU A 1 176 ? 13.467 -8.235 11.008 1.00 96.56 176 LEU A CA 1
ATOM 1395 C C . LEU A 1 176 ? 13.982 -8.143 12.451 1.00 96.56 176 LEU A C 1
ATOM 1397 O O . LEU A 1 176 ? 13.191 -8.061 13.389 1.00 96.56 176 LEU A O 1
ATOM 1401 N N . LYS A 1 177 ? 15.307 -8.076 12.621 1.00 94.19 177 LYS A N 1
ATOM 1402 C CA . LYS A 1 177 ? 15.947 -7.940 13.935 1.00 94.19 177 LYS A CA 1
ATOM 1403 C C . LYS A 1 177 ? 15.546 -6.645 14.647 1.00 94.19 177 LYS A C 1
ATOM 1405 O O . LYS A 1 177 ? 15.307 -6.650 15.850 1.00 94.19 177 LYS A O 1
ATOM 1410 N N . GLY A 1 178 ? 15.451 -5.536 13.911 1.00 90.62 178 GLY A N 1
ATOM 1411 C CA . GLY A 1 178 ? 15.021 -4.245 14.453 1.00 90.62 178 GLY A CA 1
ATOM 1412 C C . GLY A 1 178 ? 13.594 -4.255 15.010 1.00 90.62 178 GLY A C 1
ATOM 1413 O O . GLY A 1 178 ? 13.268 -3.422 15.853 1.00 90.62 178 GLY A O 1
ATOM 1414 N N . LEU A 1 179 ? 12.760 -5.208 14.583 1.00 94.31 179 LEU A N 1
ATOM 1415 C CA . LEU A 1 179 ? 11.376 -5.342 15.032 1.00 94.31 179 LEU A CA 1
ATOM 1416 C C . LEU A 1 179 ? 11.180 -6.291 16.223 1.00 94.31 179 LEU A C 1
ATOM 1418 O O . LEU A 1 179 ? 10.098 -6.303 16.813 1.00 94.31 179 LEU A O 1
ATOM 1422 N N . GLU A 1 180 ? 12.203 -7.058 16.615 1.00 91.25 180 GLU A N 1
ATOM 1423 C CA . GLU A 1 180 ? 12.135 -7.996 17.747 1.00 91.25 180 GLU A CA 1
ATOM 1424 C C . GLU A 1 180 ? 11.618 -7.368 19.059 1.00 91.25 180 GLU A C 1
ATOM 1426 O O . GLU A 1 180 ? 10.802 -8.026 19.718 1.00 91.25 180 GLU A O 1
ATOM 1431 N N . PRO A 1 181 ? 12.007 -6.129 19.446 1.00 90.38 181 PRO A N 1
ATOM 1432 C CA . PRO A 1 181 ? 11.587 -5.536 20.719 1.00 90.38 181 PRO A CA 1
ATOM 1433 C C . PRO A 1 181 ? 10.106 -5.147 20.791 1.00 90.38 181 PRO A C 1
ATOM 1435 O O . PRO A 1 181 ? 9.576 -4.984 21.890 1.00 90.38 181 PRO A O 1
ATOM 1438 N N . PHE A 1 182 ? 9.432 -4.969 19.651 1.00 92.81 182 PHE A N 1
ATOM 1439 C CA . PHE A 1 182 ? 8.053 -4.479 19.627 1.00 92.81 182 PHE A CA 1
ATOM 1440 C C . PHE A 1 182 ? 7.049 -5.604 19.848 1.00 92.81 182 PHE A C 1
ATOM 1442 O O . PHE A 1 182 ? 7.309 -6.769 19.550 1.00 92.81 182 PHE A O 1
ATOM 1449 N N . HIS A 1 183 ? 5.888 -5.256 20.386 1.00 93.50 183 HIS A N 1
ATOM 1450 C CA . HIS A 1 183 ? 4.785 -6.184 20.614 1.00 93.50 183 HIS A CA 1
ATOM 1451 C C . HIS A 1 183 ? 3.852 -6.274 19.399 1.00 93.50 183 HIS A C 1
ATOM 1453 O O . HIS A 1 183 ? 3.498 -7.373 18.974 1.00 93.50 183 HIS A O 1
ATOM 1459 N N . ALA A 1 184 ? 3.508 -5.121 18.823 1.00 96.12 184 ALA A N 1
ATOM 1460 C CA . ALA A 1 184 ? 2.589 -4.991 17.697 1.00 96.12 184 ALA A CA 1
ATOM 1461 C C . ALA A 1 184 ? 3.203 -4.131 16.588 1.00 96.12 184 ALA A C 1
ATOM 1463 O O . ALA A 1 184 ? 3.991 -3.222 16.860 1.00 96.12 184 ALA A O 1
ATOM 1464 N N . LEU A 1 185 ? 2.820 -4.391 15.342 1.00 98.12 185 LEU A N 1
ATOM 1465 C CA . LEU A 1 185 ? 3.273 -3.634 14.177 1.00 98.12 185 LEU A CA 1
ATOM 1466 C C . LEU A 1 185 ? 2.079 -2.919 13.541 1.00 98.12 185 LEU A C 1
ATOM 1468 O O . LEU A 1 185 ? 1.101 -3.565 13.167 1.00 98.12 185 LEU A O 1
ATOM 1472 N N . ARG A 1 186 ? 2.152 -1.590 13.427 1.00 97.38 186 ARG A N 1
ATOM 1473 C CA . ARG A 1 186 ? 1.156 -0.759 12.739 1.00 97.38 186 ARG A CA 1
ATOM 1474 C C . ARG A 1 186 ? 1.593 -0.504 11.304 1.00 97.38 186 ARG A C 1
ATOM 1476 O O . ARG A 1 186 ? 2.741 -0.149 11.055 1.00 97.38 186 ARG A O 1
ATOM 1483 N N . PHE A 1 187 ? 0.669 -0.694 10.368 1.00 97.44 187 PHE A N 1
ATOM 1484 C CA . PHE A 1 187 ? 0.940 -0.701 8.927 1.00 97.44 187 PHE A CA 1
ATOM 1485 C C . PHE A 1 187 ? 0.355 0.512 8.194 1.00 97.44 187 PHE A C 1
ATOM 1487 O O . PHE A 1 187 ? 0.029 0.418 7.014 1.00 97.44 187 PHE A O 1
ATOM 1494 N N . MET A 1 188 ? 0.207 1.659 8.864 1.00 95.94 188 MET A N 1
ATOM 1495 C CA . MET A 1 188 ? -0.441 2.840 8.278 1.00 95.94 188 MET A CA 1
ATOM 1496 C C . MET A 1 188 ? 0.271 3.311 7.007 1.00 95.94 188 MET A C 1
ATOM 1498 O O . MET A 1 188 ? -0.377 3.490 5.968 1.00 95.94 188 MET A O 1
ATOM 1502 N N . ASP A 1 189 ? 1.599 3.444 7.079 1.00 93.94 189 ASP A N 1
ATOM 1503 C CA . ASP A 1 189 ? 2.412 3.863 5.940 1.00 93.94 189 ASP A CA 1
ATOM 1504 C C . ASP A 1 189 ? 2.603 2.735 4.928 1.00 93.94 189 ASP A C 1
ATOM 1506 O O . ASP A 1 189 ? 2.642 3.004 3.739 1.00 93.94 189 ASP A O 1
ATOM 1510 N N . TRP A 1 190 ? 2.657 1.467 5.346 1.00 95.38 190 TRP A N 1
ATOM 1511 C CA . TRP A 1 190 ? 2.667 0.346 4.396 1.00 95.38 190 TRP A CA 1
ATOM 1512 C C . TRP A 1 190 ? 1.417 0.341 3.532 1.00 95.38 190 TRP A C 1
ATOM 1514 O O . TRP A 1 190 ? 1.502 0.202 2.322 1.00 95.38 190 TRP A O 1
ATOM 1524 N N . MET A 1 191 ? 0.257 0.578 4.125 1.00 93.69 191 MET A N 1
ATOM 1525 C CA . MET A 1 191 ? -1.008 0.562 3.406 1.00 93.69 191 MET A CA 1
ATOM 1526 C C . MET A 1 191 ? -1.285 1.840 2.596 1.00 93.69 191 MET A C 1
ATOM 1528 O O . MET A 1 191 ? -2.347 1.929 1.979 1.00 93.69 191 MET A O 1
ATOM 1532 N N . HIS A 1 192 ? -0.373 2.828 2.594 1.00 94.19 192 HIS A N 1
ATOM 1533 C CA . HIS A 1 192 ? -0.605 4.160 2.012 1.00 94.19 192 HIS A CA 1
ATOM 1534 C C . HIS A 1 192 ? -1.962 4.735 2.465 1.00 94.19 192 HIS A C 1
ATOM 1536 O O . HIS A 1 192 ? -2.808 5.119 1.657 1.00 94.19 192 HIS A O 1
ATOM 1542 N N . THR A 1 193 ? -2.203 4.735 3.780 1.00 94.75 193 THR A N 1
ATOM 1543 C CA . THR A 1 193 ? -3.515 5.086 4.356 1.00 94.75 193 THR A CA 1
ATOM 1544 C C . THR A 1 193 ? -3.888 6.551 4.103 1.00 94.75 193 THR A C 1
ATOM 1546 O O . THR A 1 193 ? -5.025 6.855 3.727 1.00 94.75 193 THR A O 1
ATOM 1549 N N . ASN A 1 194 ? -2.931 7.466 4.289 1.00 94.19 194 ASN A N 1
ATOM 1550 C CA . ASN A 1 194 ? -3.125 8.895 4.040 1.00 94.19 194 ASN A CA 1
ATOM 1551 C C . ASN A 1 194 ? -3.354 9.147 2.545 1.00 94.19 194 ASN A C 1
ATOM 1553 O O . ASN A 1 194 ? -2.542 8.736 1.719 1.00 94.19 194 ASN A O 1
ATOM 1557 N N . GLY A 1 195 ? -4.456 9.818 2.196 1.00 91.44 195 GLY A N 1
ATOM 1558 C CA . GLY A 1 195 ? -4.807 10.088 0.795 1.00 91.44 195 GLY A CA 1
ATOM 1559 C C . GLY A 1 195 ? -5.072 8.834 -0.051 1.00 91.44 195 GLY A C 1
ATOM 1560 O O . GLY A 1 195 ? -5.031 8.910 -1.281 1.00 91.44 195 GLY A O 1
ATOM 1561 N N . SER A 1 196 ? -5.330 7.681 0.585 1.00 93.25 196 SER A N 1
ATOM 1562 C CA . SER A 1 196 ? -5.534 6.410 -0.117 1.00 93.25 196 SER A CA 1
ATOM 1563 C C . SER A 1 196 ? -6.635 6.509 -1.172 1.00 93.25 196 SER A C 1
ATOM 1565 O O . SER A 1 196 ? -7.729 6.995 -0.899 1.00 93.25 196 SER A O 1
ATOM 1567 N N . GLN A 1 197 ? -6.356 5.998 -2.371 1.00 91.38 197 GLN A N 1
ATOM 1568 C CA . GLN A 1 197 ? -7.318 5.939 -3.477 1.00 91.38 197 GLN A CA 1
ATOM 1569 C C . GLN A 1 197 ? -8.035 4.582 -3.572 1.00 91.38 197 GLN A C 1
ATOM 1571 O O . GLN A 1 197 ? -8.845 4.378 -4.476 1.00 91.38 197 GLN A O 1
ATOM 1576 N N . GLN A 1 198 ? -7.727 3.644 -2.670 1.00 93.00 198 GLN A N 1
ATOM 1577 C CA . GLN A 1 198 ? -8.320 2.306 -2.657 1.00 93.00 198 GLN A CA 1
ATOM 1578 C C . GLN A 1 198 ? -9.767 2.372 -2.149 1.00 93.00 198 GLN A C 1
ATOM 1580 O O . GLN A 1 198 ? -10.014 2.927 -1.077 1.00 93.00 198 GLN A O 1
ATOM 1585 N N . LYS A 1 199 ? -10.711 1.805 -2.915 1.00 92.81 199 LYS A N 1
ATOM 1586 C CA . LYS A 1 199 ? -12.147 1.813 -2.582 1.00 92.81 199 LYS A CA 1
ATOM 1587 C C . LYS A 1 199 ? -12.743 0.410 -2.568 1.00 92.81 199 LYS A C 1
ATOM 1589 O O . LYS A 1 199 ? -13.364 0.026 -1.587 1.00 92.81 199 LYS A O 1
ATOM 1594 N N . ARG A 1 200 ? -12.518 -0.356 -3.638 1.00 95.62 200 ARG A N 1
ATOM 1595 C CA . ARG A 1 200 ? -13.004 -1.735 -3.812 1.00 95.62 200 ARG A CA 1
ATOM 1596 C C . ARG A 1 200 ? -11.912 -2.735 -3.490 1.00 95.62 200 ARG A C 1
ATOM 1598 O O . ARG A 1 200 ? -10.737 -2.447 -3.712 1.00 95.62 200 ARG A O 1
ATOM 1605 N N . TRP A 1 201 ? -12.270 -3.944 -3.056 1.00 97.19 201 TRP A N 1
ATOM 1606 C CA . TRP A 1 201 ? -11.292 -4.998 -2.732 1.00 97.19 201 TRP A CA 1
ATOM 1607 C C . TRP A 1 201 ? -10.292 -5.280 -3.868 1.00 97.19 201 TRP A C 1
ATOM 1609 O O . TRP A 1 201 ? -9.117 -5.559 -3.630 1.00 97.19 201 TRP A O 1
ATOM 1619 N N . SER A 1 202 ? -10.737 -5.147 -5.121 1.00 95.94 202 SER A N 1
ATOM 1620 C CA . SER A 1 202 ? -9.895 -5.279 -6.315 1.00 95.94 202 SER A CA 1
ATOM 1621 C C . SER A 1 202 ? -8.776 -4.239 -6.417 1.00 95.94 202 SER A C 1
ATOM 1623 O O . SER A 1 202 ? -7.785 -4.495 -7.096 1.00 95.94 202 SER A O 1
ATOM 1625 N N . ASP A 1 203 ? -8.935 -3.080 -5.773 1.00 95.06 203 ASP A N 1
ATOM 1626 C CA . ASP A 1 203 ? -7.994 -1.958 -5.814 1.00 95.06 203 ASP A CA 1
ATOM 1627 C C . ASP A 1 203 ? -6.785 -2.183 -4.886 1.00 95.06 203 ASP A C 1
ATOM 1629 O O . ASP A 1 203 ? -5.859 -1.368 -4.876 1.00 95.06 203 ASP A O 1
ATOM 1633 N N . ARG A 1 204 ? -6.766 -3.273 -4.104 1.00 95.19 204 ARG A N 1
ATOM 1634 C CA . ARG A 1 204 ? -5.653 -3.592 -3.205 1.00 95.19 204 ARG A CA 1
ATOM 1635 C C . ARG A 1 204 ? -4.373 -3.929 -3.963 1.00 95.19 204 ARG A C 1
ATOM 1637 O O . ARG A 1 204 ? -4.409 -4.500 -5.055 1.00 95.19 204 ARG A O 1
ATOM 1644 N N . VAL A 1 205 ? -3.242 -3.643 -3.328 1.00 95.62 205 VAL A N 1
ATOM 1645 C CA . VAL A 1 205 ? -1.932 -4.126 -3.777 1.00 95.62 205 VAL A CA 1
ATOM 1646 C C . VAL A 1 205 ? -1.832 -5.632 -3.526 1.00 95.62 205 VAL A C 1
ATOM 1648 O O . VAL A 1 205 ? -2.332 -6.146 -2.516 1.00 95.62 205 VAL A O 1
ATOM 1651 N N . LYS A 1 206 ? -1.203 -6.354 -4.452 1.00 95.81 206 LYS A N 1
ATOM 1652 C CA . LYS A 1 206 ? -0.974 -7.803 -4.391 1.00 95.81 206 LYS A CA 1
ATOM 1653 C C . LYS A 1 206 ? 0.527 -8.105 -4.301 1.00 95.81 206 LYS A C 1
ATOM 1655 O O . LYS A 1 206 ? 1.328 -7.317 -4.798 1.00 95.81 206 LYS A O 1
ATOM 1660 N N . PRO A 1 207 ? 0.928 -9.267 -3.749 1.00 95.81 207 PRO A N 1
ATOM 1661 C CA . PRO A 1 207 ? 2.336 -9.682 -3.718 1.00 95.81 207 PRO A CA 1
ATOM 1662 C C . PRO A 1 207 ? 3.013 -9.699 -5.089 1.00 95.81 207 PRO A C 1
ATOM 1664 O O . PRO A 1 207 ? 4.199 -9.424 -5.196 1.00 95.81 207 PRO A O 1
ATOM 1667 N N . ALA A 1 208 ? 2.248 -10.027 -6.133 1.00 94.06 208 ALA A N 1
ATOM 1668 C CA . ALA A 1 208 ? 2.743 -10.139 -7.498 1.00 94.06 208 ALA A CA 1
ATOM 1669 C C . ALA A 1 208 ? 2.826 -8.795 -8.242 1.00 94.06 208 ALA A C 1
ATOM 1671 O O . ALA A 1 208 ? 3.239 -8.798 -9.400 1.00 94.06 208 ALA A O 1
ATOM 1672 N N . ASP A 1 209 ? 2.396 -7.682 -7.639 1.00 95.25 209 ASP A N 1
ATOM 1673 C CA . ASP A 1 209 ? 2.538 -6.364 -8.259 1.00 95.25 209 ASP A CA 1
ATOM 1674 C C . ASP A 1 209 ? 4.030 -6.013 -8.373 1.00 95.25 209 ASP A C 1
ATOM 1676 O O . ASP A 1 209 ? 4.795 -6.239 -7.434 1.00 95.25 209 ASP A O 1
ATOM 1680 N N . TYR A 1 210 ? 4.439 -5.441 -9.511 1.00 93.19 210 TYR A N 1
ATOM 1681 C CA . TYR A 1 210 ? 5.846 -5.195 -9.870 1.00 93.19 210 TYR A CA 1
ATOM 1682 C C . TYR A 1 210 ? 6.635 -4.358 -8.846 1.00 93.19 210 TYR A C 1
ATOM 1684 O O . TYR A 1 210 ? 7.864 -4.373 -8.863 1.00 93.19 210 TYR A O 1
ATOM 1692 N N . SER A 1 211 ? 5.942 -3.594 -7.997 1.00 94.38 211 SER A N 1
ATOM 1693 C CA . SER A 1 211 ? 6.518 -2.817 -6.903 1.00 94.38 211 SER A CA 1
ATOM 1694 C C . SER A 1 211 ? 5.527 -2.699 -5.747 1.00 94.38 211 SER A C 1
ATOM 1696 O O . SER A 1 211 ? 4.324 -2.533 -5.945 1.00 94.38 211 SER A O 1
ATOM 1698 N N . GLN A 1 212 ? 6.060 -2.729 -4.528 1.00 95.19 212 GLN A N 1
ATOM 1699 C CA . GLN A 1 212 ? 5.358 -2.430 -3.278 1.00 95.19 212 GLN A CA 1
ATOM 1700 C C . GLN A 1 212 ? 5.649 -0.991 -2.796 1.00 95.19 212 GLN A C 1
ATOM 1702 O O . GLN A 1 212 ? 5.149 -0.564 -1.760 1.00 95.19 212 GLN A O 1
ATOM 1707 N N . GLY A 1 213 ? 6.488 -0.235 -3.516 1.00 91.50 213 GLY A N 1
ATOM 1708 C CA . GLY A 1 213 ? 6.910 1.128 -3.166 1.00 91.50 213 GLY A CA 1
ATOM 1709 C C . GLY A 1 213 ? 6.108 2.250 -3.835 1.00 91.50 213 GLY A C 1
ATOM 1710 O O . GLY A 1 213 ? 6.448 3.418 -3.672 1.00 91.50 213 GLY A O 1
ATOM 1711 N N . THR A 1 214 ? 5.082 1.922 -4.629 1.00 89.31 214 THR A N 1
ATOM 1712 C CA . THR A 1 214 ? 4.296 2.909 -5.397 1.00 89.31 214 THR A CA 1
ATOM 1713 C C . THR A 1 214 ? 2.895 3.098 -4.825 1.00 89.31 214 THR A C 1
ATOM 1715 O O . THR A 1 214 ? 2.500 4.206 -4.473 1.00 89.31 214 THR A O 1
ATOM 1718 N N . ARG A 1 215 ? 2.140 2.005 -4.695 1.00 90.38 215 ARG A N 1
ATOM 1719 C CA . ARG A 1 215 ? 0.758 1.987 -4.186 1.00 90.38 215 ARG A CA 1
ATOM 1720 C C . ARG A 1 215 ? 0.653 1.553 -2.719 1.00 90.38 215 ARG A C 1
ATOM 1722 O O . ARG A 1 215 ? -0.458 1.459 -2.202 1.00 90.38 215 ARG A O 1
ATOM 1729 N N . GLY A 1 216 ? 1.795 1.315 -2.078 1.00 92.56 216 GLY A N 1
ATOM 1730 C CA . GLY A 1 216 ? 1.916 0.737 -0.745 1.00 92.56 216 GLY A CA 1
ATOM 1731 C C . GLY A 1 216 ? 2.265 -0.750 -0.789 1.00 92.56 216 GLY A C 1
ATOM 1732 O O . GLY A 1 216 ? 2.232 -1.389 -1.839 1.00 92.56 216 GLY A O 1
ATOM 1733 N N . VAL A 1 217 ? 2.604 -1.299 0.370 1.00 96.25 217 VAL A N 1
ATOM 1734 C CA . VAL A 1 217 ? 2.863 -2.716 0.601 1.00 96.25 217 VAL A CA 1
ATOM 1735 C C . VAL A 1 217 ? 1.542 -3.455 0.815 1.00 96.25 217 VAL A C 1
ATOM 1737 O O . VAL A 1 217 ? 0.662 -3.005 1.551 1.00 96.25 217 VAL A O 1
ATOM 1740 N N . CYS A 1 218 ? 1.401 -4.615 0.179 1.00 96.88 218 CYS A N 1
ATOM 1741 C CA . CYS A 1 218 ? 0.202 -5.435 0.285 1.00 96.88 218 CYS A CA 1
ATOM 1742 C C . CYS A 1 218 ? -0.052 -5.981 1.704 1.00 96.88 218 CYS A C 1
ATOM 1744 O O . CYS A 1 218 ? 0.864 -6.279 2.476 1.00 96.88 218 CYS A O 1
ATOM 1746 N N . ILE A 1 219 ? -1.337 -6.198 2.008 1.00 98.31 219 ILE A N 1
ATOM 1747 C CA . ILE A 1 219 ? -1.817 -6.797 3.267 1.00 98.31 219 ILE A CA 1
ATOM 1748 C C . ILE A 1 219 ? -1.188 -8.181 3.496 1.00 98.31 219 ILE A C 1
ATOM 1750 O O . ILE A 1 219 ? -0.874 -8.552 4.625 1.00 98.31 219 ILE A O 1
ATOM 1754 N N . ASP A 1 220 ? -0.969 -8.937 2.417 1.00 98.25 220 ASP A N 1
ATOM 1755 C CA . ASP A 1 220 ? -0.323 -10.246 2.439 1.00 98.25 220 ASP A CA 1
ATOM 1756 C C . ASP A 1 220 ? 1.044 -10.204 3.139 1.00 98.25 220 ASP A C 1
ATOM 1758 O O . ASP A 1 220 ? 1.295 -11.009 4.034 1.00 98.25 220 ASP A O 1
ATOM 1762 N N . HIS A 1 221 ? 1.910 -9.255 2.768 1.00 98.38 221 HIS A N 1
ATOM 1763 C CA . HIS A 1 221 ? 3.245 -9.125 3.355 1.00 98.38 221 HIS A CA 1
ATOM 1764 C C . HIS A 1 221 ? 3.185 -8.677 4.817 1.00 98.38 221 HIS A C 1
ATOM 1766 O O . HIS A 1 221 ? 3.961 -9.175 5.630 1.00 98.38 221 HIS A O 1
ATOM 1772 N N . ALA A 1 222 ? 2.247 -7.799 5.179 1.00 98.50 222 ALA A N 1
ATOM 1773 C CA . ALA A 1 222 ? 2.044 -7.405 6.572 1.00 98.50 222 ALA A CA 1
ATOM 1774 C C . ALA A 1 222 ? 1.676 -8.611 7.459 1.00 98.50 222 ALA A C 1
ATOM 1776 O O . ALA A 1 222 ? 2.279 -8.818 8.512 1.00 98.50 222 ALA A O 1
ATOM 1777 N N . ILE A 1 223 ? 0.758 -9.468 6.991 1.00 98.81 223 ILE A N 1
ATOM 1778 C CA . ILE A 1 223 ? 0.386 -10.710 7.686 1.00 98.81 223 ILE A CA 1
ATOM 1779 C C . ILE A 1 223 ? 1.578 -11.674 7.764 1.00 98.81 223 ILE A C 1
ATOM 1781 O O . ILE A 1 223 ? 1.837 -12.236 8.829 1.00 98.81 223 ILE A O 1
ATOM 1785 N N . THR A 1 224 ? 2.327 -11.853 6.669 1.00 98.62 224 THR A N 1
ATOM 1786 C CA . THR A 1 224 ? 3.530 -12.703 6.650 1.00 98.62 224 THR A CA 1
ATOM 1787 C C . THR A 1 224 ? 4.563 -12.234 7.675 1.00 98.62 224 THR A C 1
ATOM 1789 O O . THR A 1 224 ? 5.090 -13.061 8.418 1.00 98.62 224 THR A O 1
ATOM 1792 N N . LEU A 1 225 ? 4.816 -10.924 7.767 1.00 98.56 225 LEU A N 1
ATOM 1793 C CA . LEU A 1 225 ? 5.752 -10.346 8.732 1.00 98.56 225 LEU A CA 1
ATOM 1794 C C . LEU A 1 225 ? 5.317 -10.619 10.179 1.00 98.56 225 LEU A C 1
ATOM 1796 O O . LEU A 1 225 ? 6.108 -11.121 10.978 1.00 98.56 225 LEU A O 1
ATOM 1800 N N . CYS A 1 226 ? 4.054 -10.329 10.504 1.00 98.75 226 CYS A N 1
ATOM 1801 C CA . CYS A 1 226 ? 3.490 -10.567 11.832 1.00 98.75 226 CYS A CA 1
ATOM 1802 C C . CYS A 1 226 ? 3.543 -12.046 12.227 1.00 98.75 226 CYS A C 1
ATOM 1804 O O . CYS A 1 226 ? 3.973 -12.371 13.332 1.00 98.75 226 CYS A O 1
ATOM 1806 N N . ASN A 1 227 ? 3.174 -12.951 11.316 1.00 98.69 227 ASN A N 1
ATOM 1807 C CA . ASN A 1 227 ? 3.241 -14.392 11.552 1.00 98.69 227 ASN A CA 1
ATOM 1808 C C . ASN A 1 227 ? 4.672 -14.873 11.795 1.00 98.69 227 ASN A C 1
ATOM 1810 O O . ASN A 1 227 ? 4.894 -15.692 12.684 1.00 98.69 227 ASN A O 1
ATOM 1814 N N . TYR A 1 228 ? 5.629 -14.368 11.014 1.00 98.44 228 TYR A N 1
ATOM 1815 C CA . TYR A 1 228 ? 7.028 -14.766 11.116 1.00 98.44 228 TYR A CA 1
ATOM 1816 C C . TYR A 1 228 ? 7.677 -14.291 12.422 1.00 98.44 228 TYR A C 1
ATOM 1818 O O . TYR A 1 228 ? 8.419 -15.040 13.052 1.00 98.44 228 TYR A O 1
ATOM 1826 N N . LEU A 1 229 ? 7.363 -13.070 12.861 1.00 97.94 229 LEU A N 1
ATOM 1827 C CA . LEU A 1 229 ? 7.915 -12.481 14.084 1.00 97.94 229 LEU A CA 1
ATOM 1828 C C . LEU A 1 229 ? 7.080 -12.761 15.347 1.00 97.94 229 LEU A C 1
ATOM 1830 O O . LEU A 1 229 ? 7.504 -12.403 16.448 1.00 97.94 229 LEU A O 1
ATOM 1834 N N . GLY A 1 230 ? 5.891 -13.357 15.204 1.00 97.94 230 GLY A N 1
ATOM 1835 C CA . GLY A 1 230 ? 4.941 -13.559 16.300 1.00 97.94 230 GLY A CA 1
ATOM 1836 C C . GLY A 1 230 ? 4.457 -12.243 16.915 1.00 97.94 230 GLY A C 1
ATOM 1837 O O . GLY A 1 230 ? 4.450 -12.112 18.138 1.00 97.94 230 GLY A O 1
ATOM 1838 N N . LYS A 1 231 ? 4.124 -11.253 16.076 1.00 97.88 231 LYS A N 1
ATOM 1839 C CA . LYS A 1 231 ? 3.723 -9.898 16.494 1.00 97.88 231 LYS A CA 1
ATOM 1840 C C . LYS A 1 231 ? 2.285 -9.607 16.118 1.00 97.88 231 LYS A C 1
ATOM 1842 O O . LYS A 1 231 ? 1.858 -9.955 15.020 1.00 97.88 231 LYS A O 1
ATOM 1847 N N . ASP A 1 232 ? 1.581 -8.896 16.984 1.00 98.50 232 ASP A N 1
ATOM 1848 C CA . ASP A 1 232 ? 0.215 -8.476 16.698 1.00 98.50 232 ASP A CA 1
ATOM 1849 C C . ASP A 1 232 ? 0.176 -7.493 15.519 1.00 98.50 232 ASP A C 1
ATOM 1851 O O . ASP A 1 232 ? 1.127 -6.740 15.277 1.00 98.50 232 ASP A O 1
ATOM 1855 N N . ALA A 1 233 ? -0.919 -7.519 14.763 1.00 98.62 233 ALA A N 1
ATOM 1856 C CA . ALA A 1 233 ? -1.066 -6.736 13.542 1.00 98.62 233 ALA A CA 1
ATOM 1857 C C . ALA A 1 233 ? -2.017 -5.561 13.768 1.00 98.62 233 ALA A C 1
ATOM 1859 O O . ALA A 1 233 ? -3.157 -5.765 14.174 1.00 98.62 233 ALA A O 1
ATOM 1860 N N . TRP A 1 234 ? -1.580 -4.340 13.466 1.00 98.44 234 TRP A N 1
ATOM 1861 C CA . TRP A 1 234 ? -2.420 -3.147 13.511 1.00 98.44 234 TRP A CA 1
ATOM 1862 C C . TRP A 1 234 ? -2.613 -2.571 12.112 1.00 98.44 234 TRP A C 1
ATOM 1864 O O . TRP A 1 234 ? -1.713 -1.982 11.509 1.00 98.44 234 TRP A O 1
ATOM 1874 N N . PHE A 1 235 ? -3.832 -2.727 11.606 1.00 98.56 235 PHE A N 1
ATOM 1875 C CA . PHE A 1 235 ? -4.236 -2.293 10.279 1.00 98.56 235 PHE A CA 1
ATOM 1876 C C . PHE A 1 235 ? -5.026 -0.988 10.307 1.00 98.56 235 PHE A C 1
ATOM 1878 O O . PHE A 1 235 ? -5.857 -0.759 11.187 1.00 98.56 235 PHE A O 1
ATOM 1885 N N . CYS A 1 236 ? -4.788 -0.150 9.298 1.00 97.38 236 CYS A N 1
ATOM 1886 C CA . CYS A 1 236 ? -5.547 1.070 9.058 1.00 97.38 236 CYS A CA 1
ATOM 1887 C C . CYS A 1 236 ? -6.366 0.894 7.778 1.00 97.38 236 CYS A C 1
ATOM 1889 O O . CYS A 1 236 ? -5.822 0.683 6.696 1.00 97.38 236 CYS A O 1
ATOM 1891 N N . VAL A 1 237 ? -7.688 0.936 7.903 1.00 98.00 237 VAL A N 1
ATOM 1892 C CA . VAL A 1 237 ? -8.604 0.750 6.774 1.00 98.00 237 VAL A CA 1
ATOM 1893 C C . VAL A 1 237 ? -8.661 2.042 5.947 1.00 98.00 237 VAL A C 1
ATOM 1895 O O . VAL A 1 237 ? -8.871 3.103 6.540 1.00 98.00 237 VAL A O 1
ATOM 1898 N N . PRO A 1 238 ? -8.506 1.997 4.606 1.00 96.44 238 PRO A N 1
ATOM 1899 C CA . PRO A 1 238 ? -8.646 3.180 3.759 1.00 96.44 238 PRO A CA 1
ATOM 1900 C C . PRO A 1 238 ? -9.975 3.903 3.992 1.00 96.44 238 PRO A C 1
ATOM 1902 O O . PRO A 1 238 ? -11.027 3.274 4.088 1.00 96.44 238 PRO A O 1
ATOM 1905 N N . HIS A 1 239 ? -9.938 5.234 4.053 1.00 94.69 239 HIS A N 1
ATOM 1906 C CA . HIS A 1 239 ? -11.116 6.042 4.382 1.00 94.69 239 HIS A CA 1
ATOM 1907 C C . HIS A 1 239 ? -12.288 5.846 3.404 1.00 94.69 239 HIS A C 1
ATOM 1909 O O . HIS A 1 239 ? -13.441 5.853 3.816 1.00 94.69 239 HIS A O 1
ATOM 1915 N N . ALA A 1 240 ? -11.989 5.625 2.123 1.00 93.19 240 ALA A N 1
ATOM 1916 C CA . ALA A 1 240 ? -12.986 5.460 1.069 1.00 93.19 240 ALA A CA 1
ATOM 1917 C C . ALA A 1 240 ? -13.350 3.990 0.771 1.00 93.19 240 ALA A C 1
ATOM 1919 O O . ALA A 1 240 ? -13.988 3.723 -0.247 1.00 93.19 240 ALA A O 1
ATOM 1920 N N . ALA A 1 241 ? -12.936 3.039 1.619 1.00 94.88 241 ALA A N 1
ATOM 1921 C CA . ALA A 1 241 ? -13.224 1.620 1.429 1.00 94.88 241 ALA A CA 1
ATOM 1922 C C . ALA A 1 241 ? -14.729 1.309 1.549 1.00 94.88 241 ALA A C 1
ATOM 1924 O O . ALA A 1 241 ? -15.389 1.681 2.532 1.00 94.88 241 ALA A O 1
ATOM 1925 N N . ASP A 1 242 ? -15.261 0.584 0.566 1.00 94.25 242 ASP A N 1
ATOM 1926 C CA . ASP A 1 242 ? -16.628 0.065 0.589 1.00 94.25 242 ASP A CA 1
ATOM 1927 C C . ASP A 1 242 ? -16.784 -1.113 1.572 1.00 94.25 242 ASP A C 1
ATOM 1929 O O . ASP A 1 242 ? -15.815 -1.600 2.160 1.00 94.25 242 ASP A O 1
ATOM 1933 N N . ASP A 1 243 ? -18.029 -1.527 1.830 1.00 96.50 243 ASP A N 1
ATOM 1934 C CA . ASP A 1 243 ? -18.312 -2.583 2.815 1.00 96.50 243 ASP A CA 1
ATOM 1935 C C . ASP A 1 243 ? -17.645 -3.909 2.420 1.00 96.50 243 ASP A C 1
ATOM 1937 O O . ASP A 1 243 ? -17.169 -4.640 3.289 1.00 96.50 243 ASP A O 1
ATOM 1941 N N . GLU A 1 244 ? -17.572 -4.201 1.117 1.00 97.31 244 GLU A N 1
ATOM 1942 C CA . GLU A 1 244 ? -16.961 -5.423 0.596 1.00 97.31 244 GLU A CA 1
ATOM 1943 C C . GLU A 1 244 ? -15.450 -5.435 0.832 1.00 97.31 244 GLU A C 1
ATOM 1945 O O . GLU A 1 244 ? -14.928 -6.429 1.335 1.00 97.31 244 GLU A O 1
ATOM 1950 N N . TYR A 1 245 ? -14.748 -4.329 0.564 1.00 98.06 245 TYR A N 1
ATOM 1951 C CA . TYR A 1 245 ? -13.335 -4.173 0.901 1.00 98.06 245 TYR A CA 1
ATOM 1952 C C . TYR A 1 245 ? -13.111 -4.425 2.390 1.00 98.06 245 TYR A C 1
ATOM 1954 O O . TYR A 1 245 ? -12.212 -5.179 2.760 1.00 98.06 245 TYR A O 1
ATOM 1962 N N . ILE A 1 246 ? -13.907 -3.789 3.255 1.00 98.69 246 ILE A N 1
ATOM 1963 C CA . ILE A 1 246 ? -13.732 -3.885 4.709 1.00 98.69 246 ILE A CA 1
ATOM 1964 C C . ILE A 1 246 ? -13.958 -5.323 5.181 1.00 98.69 246 ILE A C 1
ATOM 1966 O O . ILE A 1 246 ? -13.167 -5.830 5.978 1.00 98.69 246 ILE A O 1
ATOM 1970 N N . ALA A 1 247 ? -14.996 -5.986 4.670 1.00 98.75 247 ALA A N 1
ATOM 1971 C CA . ALA A 1 247 ? -15.323 -7.361 5.021 1.00 98.75 247 ALA A CA 1
ATOM 1972 C C . ALA A 1 247 ? -14.265 -8.353 4.512 1.00 98.75 247 ALA A C 1
ATOM 1974 O O . ALA A 1 247 ? -13.788 -9.184 5.280 1.00 98.75 247 ALA A O 1
ATOM 1975 N N . GLU A 1 248 ? -13.835 -8.246 3.251 1.00 98.81 248 GLU A N 1
ATOM 1976 C CA . GLU A 1 248 ? -12.771 -9.091 2.693 1.00 98.81 248 GLU A CA 1
ATOM 1977 C C . GLU A 1 248 ? -11.432 -8.877 3.406 1.00 98.81 248 GLU A C 1
ATOM 1979 O O . GLU A 1 248 ? -10.704 -9.838 3.668 1.00 98.81 248 GLU A O 1
ATOM 1984 N N . PHE A 1 249 ? -11.125 -7.640 3.801 1.00 98.81 249 PHE A N 1
ATOM 1985 C CA . PHE A 1 249 ? -9.940 -7.359 4.598 1.00 98.81 249 PHE A CA 1
ATOM 1986 C C . PHE A 1 249 ? -10.025 -8.033 5.974 1.00 98.81 249 PHE A C 1
ATOM 1988 O O . PHE A 1 249 ? -9.100 -8.746 6.371 1.00 98.81 249 PHE A O 1
ATOM 1995 N N . ALA A 1 250 ? -11.151 -7.881 6.673 1.00 98.81 250 ALA A N 1
ATOM 1996 C CA . ALA A 1 250 ? -11.372 -8.537 7.956 1.00 98.81 250 ALA A CA 1
ATOM 1997 C C . ALA A 1 250 ? -11.253 -10.067 7.840 1.00 98.81 250 ALA A C 1
ATOM 1999 O O . ALA A 1 250 ? -10.532 -10.679 8.631 1.00 98.81 250 ALA A O 1
ATOM 2000 N N . ARG A 1 251 ? -11.867 -10.681 6.814 1.00 98.81 251 ARG A N 1
ATOM 2001 C CA . ARG A 1 251 ? -11.741 -12.121 6.517 1.00 98.81 251 ARG A CA 1
ATOM 2002 C C . ARG A 1 251 ? -10.291 -12.530 6.298 1.00 98.81 251 ARG A C 1
ATOM 2004 O O . ARG A 1 251 ? -9.810 -13.467 6.929 1.00 98.81 251 ARG A O 1
ATOM 2011 N N . MET A 1 252 ? -9.572 -11.805 5.446 1.00 98.69 252 MET A N 1
ATOM 2012 C CA . MET A 1 252 ? -8.179 -12.103 5.130 1.00 98.69 252 MET A CA 1
ATOM 2013 C C . MET A 1 252 ? -7.281 -12.032 6.371 1.00 98.69 252 MET A C 1
ATOM 2015 O O . MET A 1 252 ? -6.467 -12.932 6.579 1.00 98.69 252 MET A O 1
ATOM 2019 N N . ALA A 1 253 ? -7.432 -10.996 7.202 1.00 98.69 253 ALA A N 1
ATOM 2020 C CA . ALA A 1 253 ? -6.675 -10.852 8.443 1.00 98.69 253 ALA A CA 1
ATOM 2021 C C . ALA A 1 253 ? -7.012 -11.973 9.439 1.00 98.69 253 ALA A C 1
ATOM 2023 O O . ALA A 1 253 ? -6.106 -12.624 9.955 1.00 98.69 253 ALA A O 1
ATOM 2024 N N . ARG A 1 254 ? -8.303 -12.253 9.652 1.00 98.50 254 ARG A N 1
ATOM 2025 C CA . ARG A 1 254 ? -8.795 -13.323 10.532 1.00 98.50 254 ARG A CA 1
ATOM 2026 C C . ARG A 1 254 ? -8.243 -14.695 10.147 1.00 98.50 254 ARG A C 1
ATOM 2028 O O . ARG A 1 254 ? -7.770 -15.425 11.020 1.00 98.50 254 ARG A O 1
ATOM 2035 N N . ASP A 1 255 ? -8.315 -15.027 8.858 1.00 98.56 255 ASP A N 1
ATOM 2036 C CA . ASP A 1 255 ? -8.058 -16.376 8.347 1.00 98.56 255 ASP A CA 1
ATOM 2037 C C . ASP A 1 255 ? -6.566 -16.664 8.152 1.00 98.56 255 ASP A C 1
ATOM 2039 O O . ASP A 1 255 ? -6.147 -17.819 8.235 1.00 98.56 255 ASP A O 1
ATOM 2043 N N . ARG A 1 256 ? -5.752 -15.635 7.881 1.00 98.56 256 ARG A N 1
ATOM 2044 C CA . ARG A 1 256 ? -4.324 -15.809 7.563 1.00 98.56 256 ARG A CA 1
ATOM 2045 C C . ARG A 1 256 ? -3.374 -15.369 8.664 1.00 98.56 256 ARG A C 1
ATOM 2047 O O . ARG A 1 256 ? -2.241 -15.853 8.685 1.00 98.56 256 ARG A O 1
ATOM 2054 N N . LEU A 1 257 ? -3.776 -14.463 9.555 1.00 98.75 257 LEU A N 1
ATOM 2055 C CA . LEU A 1 257 ? -2.965 -14.149 10.727 1.00 98.75 257 LEU A CA 1
ATOM 2056 C C . LEU A 1 257 ? -3.058 -15.310 11.720 1.00 98.75 257 LEU A C 1
ATOM 2058 O O . LEU A 1 257 ? -4.152 -15.797 12.009 1.00 98.75 257 LEU A O 1
ATOM 2062 N N . ASN A 1 258 ? -1.915 -15.725 12.264 1.00 98.19 258 ASN A N 1
ATOM 2063 C CA . ASN A 1 258 ? -1.801 -16.771 13.272 1.00 98.19 258 ASN A CA 1
ATOM 2064 C C . ASN A 1 258 ? -2.821 -16.535 14.396 1.00 98.19 258 ASN A C 1
ATOM 2066 O O . ASN A 1 258 ? -2.910 -15.436 14.943 1.00 98.19 258 ASN A O 1
ATOM 2070 N N . SER A 1 259 ? -3.593 -17.572 14.734 1.00 97.19 259 SER A N 1
ATOM 2071 C CA . SER A 1 259 ? -4.709 -17.487 15.679 1.00 97.19 259 SER A CA 1
ATOM 2072 C C . SER A 1 259 ? -4.309 -17.093 17.102 1.00 97.19 259 SER A C 1
ATOM 2074 O O . SER A 1 259 ? -5.172 -16.720 17.887 1.00 97.19 259 SER A O 1
ATOM 2076 N N . ALA A 1 260 ? -3.020 -17.179 17.438 1.00 97.62 260 ALA A N 1
ATOM 2077 C CA . ALA A 1 260 ? -2.479 -16.702 18.708 1.00 97.62 260 ALA A CA 1
ATOM 2078 C C . ALA A 1 260 ? -2.227 -15.182 18.747 1.00 97.62 260 ALA A C 1
ATOM 2080 O O . ALA A 1 260 ? -1.909 -14.664 19.813 1.00 97.62 260 ALA A O 1
ATOM 2081 N N . LEU A 1 261 ? -2.327 -14.493 17.606 1.00 98.38 261 LEU A N 1
ATOM 2082 C CA . LEU A 1 261 ? -2.060 -13.061 17.470 1.00 98.38 261 LEU A CA 1
ATOM 2083 C C . LEU A 1 261 ? -3.357 -12.252 17.410 1.00 98.38 261 LEU A C 1
ATOM 2085 O O . LEU A 1 261 ? -4.378 -12.713 16.873 1.00 98.38 261 LEU A O 1
ATOM 2089 N N . THR A 1 262 ? -3.260 -11.025 17.909 1.00 98.50 262 THR A N 1
ATOM 2090 C CA . THR A 1 262 ? -4.328 -10.023 17.938 1.00 98.50 262 THR A CA 1
ATOM 2091 C C . THR A 1 262 ? -4.304 -9.167 16.673 1.00 98.50 262 THR A C 1
ATOM 2093 O O . THR A 1 262 ? -3.239 -8.824 16.149 1.00 98.50 262 THR A O 1
ATOM 2096 N N . VAL A 1 263 ? -5.488 -8.778 16.202 1.00 98.62 263 VAL A N 1
ATOM 2097 C CA . VAL A 1 263 ? -5.675 -7.771 15.160 1.00 98.62 263 VAL A CA 1
ATOM 2098 C C . VAL A 1 263 ? -6.240 -6.497 15.768 1.00 98.62 263 VAL A C 1
ATOM 2100 O O . VAL A 1 263 ? -7.339 -6.493 16.315 1.00 98.62 263 VAL A O 1
ATOM 2103 N N . TYR A 1 264 ? -5.513 -5.400 15.610 1.00 98.62 264 TYR A N 1
ATOM 2104 C CA . TYR A 1 264 ? -5.977 -4.052 15.892 1.00 98.62 264 TYR A CA 1
ATOM 2105 C C . TYR A 1 264 ? -6.500 -3.435 14.594 1.00 98.62 264 TYR A C 1
ATOM 2107 O O . TYR A 1 264 ? -5.782 -3.388 13.593 1.00 98.62 264 TYR A O 1
ATOM 2115 N N . VAL A 1 265 ? -7.742 -2.957 14.598 1.00 98.69 265 VAL A N 1
ATOM 2116 C CA . VAL A 1 265 ? -8.341 -2.267 13.452 1.00 98.69 265 VAL A CA 1
ATOM 2117 C C . VAL A 1 265 ? -8.599 -0.805 13.786 1.00 98.69 265 VAL A C 1
ATOM 2119 O O . VAL A 1 265 ? -9.242 -0.475 14.781 1.00 98.69 265 VAL A O 1
ATOM 2122 N N . GLU A 1 266 ? -8.113 0.073 12.919 1.00 97.62 266 GLU A N 1
ATOM 2123 C CA . GLU A 1 266 ? -8.325 1.515 12.971 1.00 97.62 266 GLU A CA 1
ATOM 2124 C C . GLU A 1 266 ? -8.928 1.980 11.643 1.00 97.62 266 GLU A C 1
ATOM 2126 O O . GLU A 1 266 ? -8.540 1.513 10.568 1.00 97.62 266 GLU A O 1
ATOM 2131 N N . TYR A 1 267 ? -9.886 2.903 11.699 1.00 97.62 267 TYR A N 1
ATOM 2132 C CA . TYR A 1 267 ? -10.396 3.550 10.495 1.00 97.62 267 TYR A CA 1
ATOM 2133 C C . TYR A 1 267 ? -9.488 4.722 10.110 1.00 97.62 267 TYR A C 1
ATOM 2135 O O . TYR A 1 267 ? -9.443 5.740 10.802 1.00 97.62 267 TYR A O 1
ATOM 2143 N N . SER A 1 268 ? -8.815 4.581 8.966 1.00 95.88 268 SER A N 1
ATOM 2144 C CA . SER A 1 268 ? -7.936 5.586 8.371 1.00 95.88 268 SER A CA 1
ATOM 2145 C C . SER A 1 268 ? -6.845 6.086 9.337 1.00 95.88 268 SER A C 1
ATOM 2147 O O . SER A 1 268 ? -6.352 5.331 10.172 1.00 95.88 268 SER A O 1
ATOM 2149 N N . ASN A 1 269 ? -6.405 7.332 9.167 1.00 94.12 269 ASN A N 1
ATOM 2150 C CA . ASN A 1 269 ? -5.411 8.004 9.990 1.00 94.12 269 ASN A CA 1
ATOM 2151 C C . ASN A 1 269 ? -5.782 9.487 10.139 1.00 94.12 269 ASN A C 1
ATOM 2153 O O . ASN A 1 269 ? -6.103 10.145 9.148 1.00 94.12 269 ASN A O 1
ATOM 2157 N N . GLU A 1 270 ? -5.735 10.004 11.369 1.00 91.31 270 GLU A N 1
ATOM 2158 C CA . GLU A 1 270 ? -5.972 11.419 11.707 1.00 91.31 270 GLU A CA 1
ATOM 2159 C C . GLU A 1 270 ? -7.159 12.074 10.975 1.00 91.31 270 GLU A C 1
ATOM 2161 O O . GLU A 1 270 ? -7.048 13.167 10.428 1.00 91.31 270 GLU A O 1
ATOM 2166 N N . ILE A 1 271 ? -8.327 11.433 10.961 1.00 89.94 271 ILE A N 1
ATOM 2167 C CA . ILE A 1 271 ? -9.505 11.944 10.228 1.00 89.94 271 ILE A CA 1
ATOM 2168 C C . ILE A 1 271 ? -10.082 13.259 10.777 1.00 89.94 271 ILE A C 1
ATOM 2170 O O . ILE A 1 271 ? -10.899 13.897 10.126 1.00 89.94 271 ILE A O 1
ATOM 2174 N N . TRP A 1 272 ? -9.609 13.708 11.938 1.00 89.62 272 TRP A N 1
ATOM 2175 C CA . TRP A 1 272 ? -9.880 15.037 12.489 1.00 89.62 272 TRP A CA 1
ATOM 2176 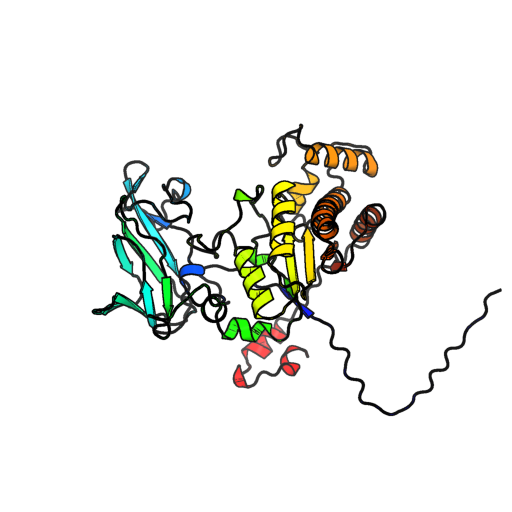C C . TRP A 1 272 ? -8.948 16.131 11.927 1.00 89.62 272 TRP A C 1
ATOM 2178 O O . TRP A 1 272 ? -9.166 17.318 12.177 1.00 89.62 272 TRP A O 1
ATOM 2188 N N . ASN A 1 273 ? -7.876 15.761 11.218 1.00 90.12 273 ASN A N 1
ATOM 2189 C CA . ASN A 1 273 ? -6.842 16.674 10.741 1.00 90.12 273 ASN A CA 1
ATOM 2190 C C . ASN A 1 273 ? -7.171 17.176 9.329 1.00 90.12 273 ASN A C 1
ATOM 2192 O O . ASN A 1 273 ? -6.956 16.478 8.340 1.00 90.12 273 ASN A O 1
ATOM 2196 N N . TRP A 1 274 ? -7.625 18.429 9.225 1.00 91.56 274 TRP A N 1
ATOM 2197 C CA . TRP A 1 274 ? -7.944 19.083 7.946 1.00 91.56 274 TRP A CA 1
ATOM 2198 C C . TRP A 1 274 ? -6.749 19.271 7.002 1.00 91.56 274 TRP A C 1
ATOM 2200 O O . TRP A 1 274 ? -6.936 19.730 5.883 1.00 91.56 274 TRP A O 1
ATOM 2210 N N . GLY A 1 275 ? -5.526 18.947 7.426 1.00 90.56 275 GLY A N 1
ATOM 2211 C CA . GLY A 1 275 ? -4.382 18.847 6.522 1.00 90.56 275 GLY A CA 1
ATOM 2212 C C . GLY A 1 275 ? -4.435 17.627 5.597 1.00 90.56 275 GLY A C 1
ATOM 2213 O O . GLY A 1 275 ? -3.660 17.572 4.645 1.00 90.56 275 GLY A O 1
ATOM 2214 N N . PHE A 1 276 ? -5.325 16.663 5.856 1.00 91.62 276 PHE A N 1
ATOM 2215 C CA . PHE A 1 276 ? -5.437 15.442 5.070 1.00 91.62 276 PHE A CA 1
ATOM 2216 C C . PHE A 1 276 ? -6.758 15.317 4.304 1.00 91.62 276 PHE A C 1
ATOM 2218 O O . PHE A 1 276 ? -7.842 15.598 4.822 1.00 91.62 276 PHE A O 1
ATOM 2225 N N . ASP A 1 277 ? -6.672 14.768 3.089 1.00 91.00 277 ASP A N 1
ATOM 2226 C CA . ASP A 1 277 ? -7.824 14.553 2.207 1.00 91.00 277 ASP A CA 1
ATOM 2227 C C . ASP A 1 277 ? -8.893 13.651 2.830 1.00 91.00 277 ASP A C 1
ATOM 2229 O O . ASP A 1 277 ? -10.085 13.906 2.656 1.00 91.00 277 ASP A O 1
ATOM 2233 N N . GLN A 1 278 ? -8.499 12.640 3.614 1.00 92.75 278 GLN A N 1
ATOM 2234 C CA . GLN A 1 278 ? -9.459 11.748 4.269 1.00 92.75 278 GLN A CA 1
ATOM 2235 C C . GLN A 1 278 ? -10.403 12.471 5.242 1.00 92.75 278 GLN A C 1
ATOM 2237 O O . GLN A 1 278 ? -11.568 12.093 5.348 1.00 92.75 278 GLN A O 1
ATOM 2242 N N . ALA A 1 279 ? -9.935 13.525 5.919 1.00 92.12 279 ALA A N 1
ATOM 2243 C CA . ALA A 1 279 ? -10.759 14.310 6.833 1.00 92.12 279 ALA A CA 1
ATOM 2244 C C . ALA A 1 279 ? -11.848 15.061 6.052 1.00 92.12 279 ALA A C 1
ATOM 2246 O O . ALA A 1 279 ? -13.014 15.117 6.450 1.00 92.12 279 ALA A O 1
ATOM 2247 N N . HIS A 1 280 ? -11.481 15.593 4.883 1.00 91.88 280 HIS A N 1
ATOM 2248 C CA . HIS A 1 280 ? -12.412 16.223 3.952 1.00 91.88 280 HIS A CA 1
ATOM 2249 C C . HIS A 1 280 ? -13.369 15.238 3.298 1.00 91.88 280 HIS A C 1
ATOM 2251 O O . HIS A 1 280 ? -14.535 15.583 3.094 1.00 91.88 280 HIS A O 1
ATOM 2257 N N . TRP A 1 281 ? -12.895 14.033 2.989 1.00 92.81 281 TRP A N 1
ATOM 2258 C CA . TRP A 1 281 ? -13.715 12.969 2.431 1.00 92.81 281 TRP A CA 1
ATOM 2259 C C . TRP A 1 281 ? -14.891 12.652 3.357 1.00 92.81 281 TRP A C 1
ATOM 2261 O O . TRP A 1 281 ? -16.036 12.722 2.915 1.00 92.81 281 TRP A O 1
ATOM 2271 N N . VAL A 1 282 ? -14.647 12.397 4.647 1.00 91.62 282 VAL A N 1
ATOM 2272 C CA . VAL A 1 282 ? -15.722 12.029 5.588 1.00 91.62 282 VAL A CA 1
ATOM 2273 C C . VAL A 1 282 ? -16.756 13.144 5.735 1.00 91.62 282 VAL A C 1
ATOM 2275 O O . VAL A 1 282 ? -17.953 12.908 5.596 1.00 91.62 282 VAL A O 1
ATOM 2278 N N . GLY A 1 283 ? -16.315 14.380 5.973 1.00 89.06 283 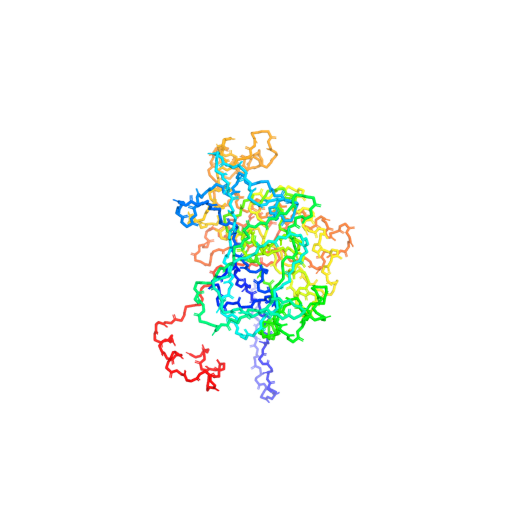GLY A N 1
ATOM 2279 C CA . GLY A 1 283 ? -17.248 15.473 6.244 1.00 89.06 283 GLY A CA 1
ATOM 2280 C C . GLY A 1 283 ? -18.101 15.895 5.048 1.00 89.06 283 GLY A C 1
ATOM 2281 O O . GLY A 1 283 ? -19.253 16.310 5.218 1.00 89.06 283 GLY A O 1
ATOM 2282 N N . LYS A 1 284 ? -17.550 15.805 3.833 1.00 89.69 284 LYS A N 1
ATOM 2283 C CA . LYS A 1 284 ? -18.249 16.219 2.611 1.00 89.69 284 LYS A CA 1
ATOM 2284 C C . LYS A 1 284 ? -19.121 15.113 2.010 1.00 89.69 284 LYS A C 1
ATOM 2286 O O . LYS A 1 284 ? -20.129 15.447 1.391 1.00 89.69 284 LYS A O 1
ATOM 2291 N N . ASN A 1 285 ? -18.820 13.835 2.242 1.00 87.56 285 ASN A N 1
ATOM 2292 C CA . ASN A 1 285 ? -19.759 12.766 1.904 1.00 87.56 285 ASN A CA 1
ATOM 2293 C C . ASN A 1 285 ? -21.051 12.901 2.734 1.00 87.56 285 ASN A C 1
ATOM 2295 O O . ASN A 1 285 ? -21.043 13.282 3.909 1.00 87.56 285 ASN A O 1
ATOM 2299 N N . GLY A 1 286 ? -22.194 12.693 2.081 1.00 81.19 286 GLY A N 1
ATOM 2300 C CA . GLY A 1 286 ? -23.517 13.035 2.615 1.00 81.19 286 GLY A CA 1
ATOM 2301 C C . GLY A 1 286 ? -23.869 14.529 2.533 1.00 81.19 286 GLY A C 1
ATOM 2302 O O . GLY A 1 286 ? -25.036 14.876 2.590 1.00 81.19 286 GLY A O 1
ATOM 2303 N N . ARG A 1 287 ? -22.905 15.437 2.346 1.00 86.25 287 ARG A N 1
ATOM 2304 C CA . ARG A 1 287 ? -23.174 16.875 2.158 1.00 86.25 287 ARG A CA 1
ATOM 2305 C C . ARG A 1 287 ? -23.233 17.267 0.685 1.00 86.25 287 ARG A C 1
ATOM 2307 O O . ARG A 1 287 ? -24.090 18.049 0.296 1.00 86.25 287 ARG A O 1
ATOM 2314 N N . ASP A 1 288 ? -22.305 16.756 -0.112 1.00 82.50 288 ASP A N 1
ATOM 2315 C CA . ASP A 1 288 ? -22.175 17.074 -1.530 1.00 82.50 288 ASP A CA 1
ATOM 2316 C C . ASP A 1 288 ? -22.290 15.767 -2.335 1.00 82.50 288 ASP A C 1
ATOM 2318 O O . ASP A 1 288 ? -21.447 14.885 -2.159 1.00 82.50 288 ASP A O 1
ATOM 2322 N N . PRO A 1 289 ? -23.350 15.592 -3.149 1.00 79.62 289 PRO A N 1
ATOM 2323 C CA . PRO A 1 289 ? -23.573 14.365 -3.916 1.00 79.62 289 PRO A CA 1
ATOM 2324 C C . PRO A 1 289 ? -22.517 14.124 -5.002 1.00 79.62 289 PRO A C 1
ATOM 2326 O O . PRO A 1 289 ? -22.387 12.997 -5.468 1.00 79.62 289 PRO A O 1
ATOM 2329 N N . ASP A 1 290 ? -21.751 15.148 -5.388 1.00 78.38 290 ASP A N 1
ATOM 2330 C CA . ASP A 1 290 ? -20.723 15.044 -6.424 1.00 78.38 290 ASP A CA 1
ATOM 2331 C C . ASP A 1 290 ? -19.303 14.876 -5.826 1.00 78.38 290 ASP A C 1
ATOM 2333 O O . ASP A 1 290 ? -18.320 14.745 -6.563 1.00 78.38 290 ASP A O 1
ATOM 2337 N N . PHE A 1 291 ? -19.161 14.839 -4.490 1.00 72.81 291 PHE A N 1
ATOM 2338 C CA . PHE A 1 291 ? -17.872 14.860 -3.781 1.00 72.81 291 PHE A CA 1
ATOM 2339 C C . PHE A 1 291 ? -17.595 13.609 -2.926 1.00 72.81 291 PHE A C 1
ATOM 2341 O O . PHE A 1 291 ? -18.438 13.154 -2.167 1.00 72.81 291 PHE A O 1
ATOM 2348 N N . PRO A 1 292 ? -16.336 13.153 -2.908 1.00 56.75 292 PRO A N 1
ATOM 2349 C CA . PRO A 1 292 ? -15.719 12.504 -4.033 1.00 56.75 292 PRO A CA 1
ATOM 2350 C C . PRO A 1 292 ? -16.197 11.038 -4.011 1.00 56.75 292 PRO A C 1
ATOM 2352 O O . PRO A 1 292 ? -15.675 10.198 -3.270 1.00 56.75 292 PRO A O 1
ATOM 2355 N N . HIS A 1 293 ? -17.138 10.734 -4.906 1.00 65.31 293 HIS A N 1
ATOM 2356 C CA . HIS A 1 293 ? -17.470 9.387 -5.390 1.00 65.31 293 HIS A CA 1
ATOM 2357 C C . HIS A 1 293 ? -18.517 8.537 -4.648 1.00 65.31 293 HIS A C 1
ATOM 2359 O O . HIS A 1 293 ? -18.665 7.383 -5.048 1.00 65.31 293 HIS A O 1
ATOM 2365 N N . LEU A 1 294 ? -19.261 9.042 -3.656 1.00 75.62 294 LEU A N 1
ATOM 2366 C CA . LEU A 1 294 ? -20.494 8.359 -3.231 1.00 75.62 294 LEU A CA 1
ATOM 2367 C C . LEU A 1 294 ? -21.688 8.924 -4.004 1.00 75.62 294 LEU A C 1
ATOM 2369 O O . LEU A 1 294 ? -21.962 10.118 -3.933 1.00 75.62 294 LEU A O 1
ATOM 2373 N N . ASP A 1 295 ? -22.391 8.060 -4.737 1.00 74.38 295 ASP A N 1
ATOM 2374 C CA . ASP A 1 295 ? -23.655 8.421 -5.382 1.00 74.38 295 ASP A CA 1
ATOM 2375 C C . ASP A 1 295 ? -24.700 8.784 -4.313 1.00 74.38 295 ASP A C 1
ATOM 2377 O O . ASP A 1 295 ? -24.681 8.249 -3.203 1.00 74.38 295 ASP A O 1
ATOM 2381 N N . CYS A 1 296 ? -25.650 9.668 -4.625 1.00 73.44 296 CYS A N 1
ATOM 2382 C CA . CYS A 1 296 ? -26.682 10.040 -3.657 1.00 73.44 296 CYS A CA 1
ATOM 2383 C C . CYS A 1 296 ? -27.594 8.866 -3.249 1.00 73.44 296 CYS A C 1
ATOM 2385 O O . CYS A 1 296 ? -28.267 8.943 -2.224 1.00 73.44 296 CYS A O 1
ATOM 2387 N N . HIS A 1 297 ? -27.622 7.771 -4.008 1.00 76.19 297 HIS A N 1
ATOM 2388 C CA . HIS A 1 297 ? -28.295 6.522 -3.660 1.00 76.19 297 HIS A CA 1
ATOM 2389 C C . HIS A 1 297 ? -27.425 5.557 -2.844 1.00 76.19 297 HIS A C 1
ATOM 2391 O O . HIS A 1 297 ? -27.927 4.517 -2.417 1.00 76.19 297 HIS A O 1
ATOM 2397 N N . ASP A 1 298 ? -26.153 5.882 -2.606 1.00 84.38 298 ASP A N 1
ATOM 2398 C CA . ASP A 1 298 ? -25.269 5.084 -1.767 1.00 84.38 298 ASP A CA 1
ATOM 2399 C C . ASP A 1 298 ? -25.761 5.084 -0.311 1.00 84.38 298 ASP A C 1
ATOM 2401 O O . ASP A 1 298 ? -26.144 6.112 0.260 1.00 84.38 298 ASP A O 1
ATOM 2405 N N . THR A 1 299 ? -25.761 3.910 0.317 1.00 86.81 299 THR A N 1
ATOM 2406 C CA . THR A 1 299 ? -26.211 3.760 1.701 1.00 86.81 299 THR A CA 1
ATOM 2407 C C . THR A 1 299 ? -25.341 4.540 2.678 1.00 86.81 299 THR A C 1
ATOM 2409 O O . THR A 1 299 ? -25.870 5.114 3.626 1.00 86.81 299 THR A O 1
ATOM 2412 N N . LEU A 1 300 ? -24.027 4.612 2.449 1.00 88.94 300 LEU A N 1
ATOM 2413 C CA . LEU A 1 300 ? -23.115 5.370 3.301 1.00 88.94 300 LEU A CA 1
ATOM 2414 C C . LEU A 1 300 ? -23.345 6.879 3.152 1.00 88.94 300 LEU A C 1
ATOM 2416 O O . LEU A 1 300 ? -23.291 7.611 4.141 1.00 88.94 300 LEU A O 1
ATOM 2420 N N . TYR A 1 301 ? -23.679 7.339 1.942 1.00 89.81 301 TYR A N 1
ATOM 2421 C CA . TYR A 1 301 ? -24.065 8.730 1.711 1.00 89.81 301 TYR A CA 1
ATOM 2422 C C . TYR A 1 301 ? -25.284 9.112 2.561 1.00 89.81 301 TYR A C 1
ATOM 2424 O O . TYR A 1 301 ? -25.252 10.117 3.273 1.00 89.81 301 TYR A O 1
ATOM 2432 N N . GLN A 1 302 ? -26.338 8.289 2.540 1.00 91.69 302 GLN A N 1
ATOM 2433 C CA . GLN A 1 302 ? -27.543 8.531 3.342 1.00 91.69 302 GLN A CA 1
ATOM 2434 C C . GLN A 1 302 ? -27.263 8.442 4.844 1.00 91.69 302 GLN A C 1
ATOM 2436 O O . GLN A 1 302 ? -27.696 9.308 5.595 1.00 91.69 302 GLN A O 1
ATOM 2441 N N . GLN A 1 303 ? -26.452 7.479 5.284 1.00 93.25 303 GLN A N 1
ATOM 2442 C CA . GLN A 1 303 ? -26.065 7.373 6.692 1.00 93.25 303 GLN A CA 1
ATOM 2443 C C . GLN A 1 303 ? -25.332 8.623 7.194 1.00 93.25 303 GLN A C 1
ATOM 2445 O O . GLN A 1 303 ? -25.616 9.105 8.288 1.00 93.25 303 GLN A O 1
ATOM 2450 N N . PHE A 1 304 ? -24.422 9.200 6.403 1.00 94.50 304 PHE A N 1
ATOM 2451 C CA . PHE A 1 304 ? -23.775 10.453 6.792 1.00 94.50 304 PHE A CA 1
ATOM 2452 C C . PHE A 1 304 ? -24.757 11.625 6.873 1.00 94.50 304 PHE A C 1
ATOM 2454 O O . PHE A 1 304 ? -24.579 12.495 7.728 1.00 94.50 304 PHE A O 1
ATOM 2461 N N . ARG A 1 305 ? -25.795 11.656 6.029 1.00 94.81 305 ARG A N 1
ATOM 2462 C CA . ARG A 1 305 ? -26.881 12.644 6.136 1.00 94.81 305 ARG A CA 1
ATOM 2463 C C . ARG A 1 305 ? -27.703 12.458 7.395 1.00 94.81 305 ARG A C 1
ATOM 2465 O O . ARG A 1 305 ? -28.010 13.448 8.050 1.00 94.81 305 ARG A O 1
ATOM 2472 N N . ASP A 1 306 ? -28.016 11.218 7.747 1.00 95.12 306 ASP A N 1
ATOM 2473 C CA . ASP A 1 306 ? -28.777 10.897 8.952 1.00 95.12 306 ASP A CA 1
ATOM 2474 C C . ASP A 1 306 ? -28.008 11.312 10.212 1.00 95.12 306 ASP A C 1
ATOM 2476 O O . ASP A 1 306 ? -28.571 11.967 11.086 1.00 95.12 306 ASP A O 1
ATOM 2480 N N . VAL A 1 307 ? -26.697 11.044 10.265 1.00 95.69 307 VAL A N 1
ATOM 2481 C CA . VAL A 1 307 ? -25.815 11.532 11.340 1.00 95.69 307 VAL A CA 1
ATOM 2482 C C . VAL A 1 307 ? -25.802 13.062 11.384 1.00 95.69 307 VAL A C 1
ATOM 2484 O O . VAL A 1 307 ? -25.911 13.663 12.452 1.00 95.69 307 VAL A O 1
ATOM 2487 N N . ALA A 1 308 ? -25.694 13.722 10.230 1.00 95.94 308 ALA A N 1
ATOM 2488 C CA . ALA A 1 308 ? -25.704 15.179 10.172 1.00 95.94 308 ALA A CA 1
ATOM 2489 C C . ALA A 1 308 ? -27.039 15.774 10.657 1.00 95.94 308 ALA A C 1
ATOM 2491 O O . ALA A 1 308 ? -27.049 16.729 11.434 1.00 95.94 308 ALA A O 1
ATOM 2492 N N . LEU A 1 309 ? -28.162 15.165 10.281 1.00 96.19 309 LEU A N 1
ATOM 2493 C CA . LEU A 1 309 ? -29.483 15.550 10.759 1.00 96.19 309 LEU A CA 1
ATOM 2494 C C . LEU A 1 309 ? -29.629 15.324 12.271 1.00 96.19 309 LEU A C 1
ATOM 2496 O O . LEU A 1 309 ? -30.129 16.201 12.966 1.00 96.19 309 LEU A O 1
ATOM 2500 N N . GLU A 1 310 ? -29.166 14.188 12.795 1.00 95.00 310 GLU A N 1
ATOM 2501 C CA . GLU A 1 310 ? -29.285 13.845 14.218 1.00 95.00 310 GLU A CA 1
ATOM 2502 C C . GLU A 1 310 ? -28.507 14.814 15.117 1.00 95.00 310 GLU A C 1
ATOM 2504 O O . GLU A 1 310 ? -29.033 15.291 16.125 1.00 95.00 310 GLU A O 1
ATOM 2509 N N . TYR A 1 311 ? -27.251 15.096 14.771 1.00 94.75 311 TYR A N 1
ATOM 2510 C CA . TYR A 1 311 ? -26.339 15.820 15.659 1.00 94.75 311 TYR A CA 1
ATOM 2511 C C . TYR A 1 311 ? -26.232 17.312 15.345 1.00 94.75 311 TYR A C 1
ATOM 2513 O O . TYR A 1 311 ? -25.872 18.096 16.228 1.00 94.75 311 TYR A O 1
ATOM 2521 N N . CYS A 1 312 ? -26.540 17.711 14.111 1.00 95.38 312 CYS A N 1
ATOM 2522 C CA . CYS A 1 312 ? -26.392 19.084 13.640 1.00 95.38 312 CYS A CA 1
ATOM 2523 C C . CYS A 1 312 ? -27.710 19.734 13.179 1.00 95.38 312 CYS A C 1
ATOM 2525 O O . CYS A 1 312 ? -27.675 20.913 12.834 1.00 95.38 312 CYS A O 1
ATOM 2527 N N . ASP A 1 313 ? -28.841 19.012 13.190 1.00 96.25 313 ASP A N 1
ATOM 2528 C CA . ASP A 1 313 ? -30.156 19.477 12.696 1.00 96.25 313 ASP A CA 1
ATOM 2529 C C . ASP A 1 313 ? -30.107 19.987 11.238 1.00 96.25 313 ASP A C 1
ATOM 2531 O O . ASP A 1 313 ? -30.879 20.846 10.816 1.00 96.25 313 ASP A O 1
ATOM 2535 N N . ASP A 1 314 ? -29.152 19.465 10.460 1.00 95.50 314 ASP A N 1
ATOM 2536 C CA . ASP A 1 314 ? -28.924 19.815 9.059 1.00 95.50 314 ASP A CA 1
ATOM 2537 C C . ASP A 1 314 ? -28.282 18.620 8.327 1.00 95.50 314 ASP A C 1
ATOM 2539 O O . ASP A 1 314 ? -27.113 18.309 8.580 1.00 95.50 314 ASP A O 1
ATOM 2543 N N . PRO A 1 315 ? -29.002 17.952 7.404 1.00 91.81 315 PRO A N 1
ATOM 2544 C CA . PRO A 1 315 ? -28.489 16.786 6.691 1.00 91.81 315 PRO A CA 1
ATOM 2545 C C . PRO A 1 315 ? -27.354 17.131 5.715 1.00 91.81 315 PRO A C 1
ATOM 2547 O O . PRO A 1 315 ? -26.646 16.230 5.275 1.00 91.81 315 PRO A O 1
ATOM 2550 N N . GLU A 1 316 ? -27.168 18.406 5.364 1.00 91.19 316 GLU A N 1
ATOM 2551 C CA . GLU A 1 316 ? -26.076 18.884 4.509 1.00 91.19 316 GLU A CA 1
ATOM 2552 C C . GLU A 1 316 ? -24.893 19.422 5.335 1.00 91.19 316 GLU A C 1
ATOM 2554 O O . GLU A 1 316 ? -23.913 19.940 4.792 1.00 91.19 316 GLU A O 1
ATOM 2559 N N . SER A 1 317 ? -24.933 19.277 6.662 1.00 93.56 317 SER A N 1
ATOM 2560 C CA . SER A 1 317 ? -23.838 19.698 7.525 1.00 93.56 317 SER A CA 1
ATOM 2561 C C . SER A 1 317 ? -22.593 18.836 7.316 1.00 93.56 317 SER A C 1
ATOM 2563 O O . SER A 1 317 ? -22.641 17.628 7.070 1.00 93.56 317 SER A O 1
ATOM 2565 N N . TYR A 1 318 ? -21.432 19.467 7.492 1.00 91.44 318 TYR A N 1
ATOM 2566 C CA . TYR A 1 318 ? -20.158 18.760 7.608 1.00 91.44 318 TYR A CA 1
ATOM 2567 C C . TYR A 1 318 ? -20.158 17.798 8.813 1.00 91.44 318 TYR A C 1
ATOM 2569 O O . TYR A 1 318 ? -19.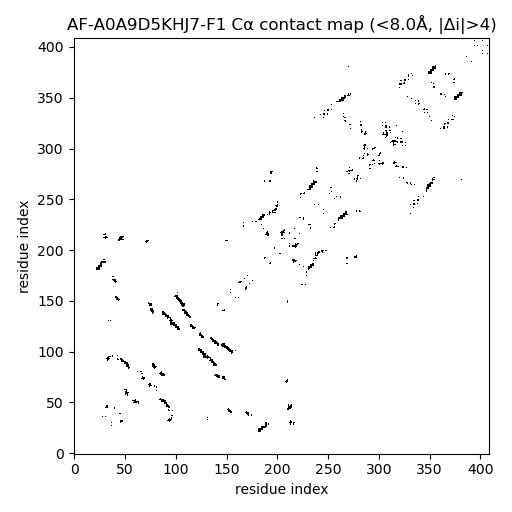506 16.763 8.778 1.00 91.44 318 TYR A O 1
ATOM 2577 N N . CYS A 1 319 ? -20.903 18.165 9.863 1.00 93.31 319 CYS A N 1
ATOM 2578 C CA . CYS A 1 319 ? -21.144 17.433 11.108 1.00 93.31 319 CYS A CA 1
ATOM 2579 C C . CYS A 1 319 ? -19.944 16.646 11.661 1.00 93.31 319 CYS A C 1
ATOM 2581 O O . CYS A 1 319 ? -19.971 15.428 11.841 1.00 93.31 319 CYS A O 1
ATOM 2583 N N . HIS A 1 320 ? -18.864 17.383 11.923 1.00 93.12 320 HIS A N 1
ATOM 2584 C CA . HIS A 1 320 ? -17.675 16.861 12.584 1.00 93.12 320 HIS A CA 1
ATOM 2585 C C . HIS A 1 320 ? -17.774 17.003 14.121 1.00 93.12 320 HIS A C 1
ATOM 2587 O O . HIS A 1 320 ? -18.194 18.066 14.614 1.00 93.12 320 HIS A O 1
ATOM 2593 N N . PRO A 1 321 ? -17.321 15.995 14.894 1.00 94.75 321 PRO A N 1
ATOM 2594 C CA . PRO A 1 321 ? -16.702 14.735 14.465 1.00 94.75 321 PRO A CA 1
ATOM 2595 C C . PRO A 1 321 ? -17.663 13.540 14.408 1.00 94.75 321 PRO A C 1
ATOM 2597 O O . PRO A 1 321 ? -17.217 12.401 14.350 1.00 94.75 321 PRO A O 1
ATOM 2600 N N . GLU A 1 322 ? -18.979 13.738 14.466 1.00 95.69 322 GLU A N 1
ATOM 2601 C CA . GLU A 1 322 ? -19.914 12.611 14.532 1.00 95.69 322 GLU A CA 1
ATOM 2602 C C . GLU A 1 322 ? -19.899 11.754 13.268 1.00 95.69 322 GLU A C 1
ATOM 2604 O O . GLU A 1 322 ? -19.979 10.533 13.378 1.00 95.69 322 GLU A O 1
ATOM 2609 N N . LYS A 1 323 ? -19.687 12.345 12.083 1.00 95.44 323 LYS A N 1
ATOM 2610 C CA . LYS A 1 323 ? -19.445 11.552 10.866 1.00 95.44 323 LYS A CA 1
ATOM 2611 C C . LYS A 1 323 ? -18.162 10.719 10.949 1.00 95.44 323 LYS A C 1
ATOM 2613 O O . LYS A 1 323 ? -18.150 9.581 10.484 1.00 95.44 323 LYS A O 1
ATOM 2618 N N . ASP A 1 324 ? -17.108 11.242 11.576 1.00 95.25 324 ASP A N 1
ATOM 2619 C CA . ASP A 1 324 ? -15.861 10.500 11.802 1.00 95.25 324 ASP A CA 1
ATOM 2620 C C . ASP A 1 324 ? -16.105 9.307 12.731 1.00 95.25 324 ASP A C 1
ATOM 2622 O O . ASP A 1 324 ? -15.677 8.188 12.445 1.00 95.25 324 ASP A O 1
ATOM 2626 N N . ALA A 1 325 ? -16.855 9.529 13.812 1.00 96.44 325 ALA A N 1
ATOM 2627 C CA . ALA A 1 325 ? -17.233 8.487 14.758 1.00 96.44 325 ALA A CA 1
ATOM 2628 C C . ALA A 1 325 ? -18.116 7.406 14.109 1.00 96.44 325 ALA A C 1
ATOM 2630 O O . ALA A 1 325 ? -17.884 6.219 14.336 1.00 96.44 325 ALA A O 1
ATOM 2631 N N . HIS A 1 326 ? -19.064 7.801 13.253 1.00 97.06 326 HIS A N 1
ATOM 2632 C CA . HIS A 1 326 ? -19.895 6.876 12.475 1.00 97.06 326 HIS A CA 1
ATOM 2633 C C . HIS A 1 326 ? -19.057 6.034 11.508 1.00 97.06 326 HIS A C 1
ATOM 2635 O O . HIS A 1 326 ? -19.243 4.823 11.397 1.00 97.06 326 HIS A O 1
ATOM 2641 N N . ALA A 1 327 ? -18.084 6.642 10.829 1.00 96.50 327 ALA A N 1
ATOM 2642 C CA . ALA A 1 327 ? -17.206 5.913 9.921 1.00 96.50 327 ALA A CA 1
ATOM 2643 C C . ALA A 1 327 ? -16.322 4.888 10.664 1.00 96.50 327 ALA A C 1
ATOM 2645 O O . ALA A 1 327 ? -16.177 3.754 10.199 1.00 96.50 327 ALA A O 1
ATOM 2646 N N . MET A 1 328 ? -15.809 5.234 11.856 1.00 97.50 328 MET A N 1
ATOM 2647 C CA . MET A 1 328 ? -15.139 4.271 12.745 1.00 97.50 328 MET A CA 1
ATOM 2648 C C . MET A 1 328 ? -16.083 3.131 13.140 1.00 97.50 328 MET A C 1
ATOM 2650 O O . MET A 1 328 ? -15.733 1.960 13.001 1.00 97.50 328 MET A O 1
ATOM 2654 N N . GLN A 1 329 ? -17.295 3.471 13.587 1.00 97.62 329 GLN A N 1
ATOM 2655 C CA . GLN A 1 329 ? -18.314 2.504 13.984 1.00 97.62 329 GLN A CA 1
ATOM 2656 C C . GLN A 1 329 ? -18.623 1.512 12.855 1.00 97.62 329 GLN A C 1
ATOM 2658 O O . GLN A 1 329 ? -18.691 0.307 13.095 1.00 97.62 329 GLN A O 1
ATOM 2663 N N . ARG A 1 330 ? -18.784 1.997 11.620 1.00 97.56 330 ARG A N 1
ATOM 2664 C CA . ARG A 1 330 ? -19.031 1.160 10.442 1.00 97.56 330 ARG A CA 1
ATOM 2665 C C . ARG A 1 330 ? -17.939 0.104 10.262 1.00 97.56 330 ARG A C 1
ATOM 2667 O O . ARG A 1 330 ? -18.259 -1.079 10.164 1.00 97.56 330 ARG A O 1
ATOM 2674 N N . VAL A 1 331 ? -16.666 0.508 10.279 1.00 98.44 331 VAL A N 1
ATOM 2675 C CA . VAL A 1 331 ? -15.532 -0.430 10.183 1.00 98.44 331 VAL A CA 1
ATOM 2676 C C . VAL A 1 331 ? -15.569 -1.439 11.325 1.00 98.44 331 VAL A C 1
ATOM 2678 O O . VAL A 1 331 ? -15.478 -2.642 11.093 1.00 98.44 331 VAL A O 1
ATOM 2681 N N . PHE A 1 332 ? -15.747 -0.958 12.553 1.00 98.62 332 PHE A N 1
ATOM 2682 C CA . PHE A 1 332 ? -15.781 -1.795 13.747 1.00 98.62 332 PHE A CA 1
ATOM 2683 C C . PHE A 1 332 ? -16.883 -2.847 13.696 1.00 98.62 332 PHE A C 1
ATOM 2685 O O . PHE A 1 332 ? -16.634 -3.995 14.053 1.00 98.62 332 PHE A O 1
ATOM 2692 N N . ASN A 1 333 ? -18.076 -2.484 13.231 1.00 98.12 333 ASN A N 1
ATOM 2693 C CA . ASN A 1 333 ? -19.203 -3.401 13.127 1.00 98.12 333 ASN A CA 1
ATOM 2694 C C . ASN A 1 333 ? -18.964 -4.488 12.077 1.00 98.12 333 ASN A C 1
ATOM 2696 O O . ASN A 1 333 ? -19.233 -5.654 12.356 1.00 98.12 333 ASN A O 1
ATOM 2700 N N . ILE A 1 334 ? -18.428 -4.130 10.906 1.00 98.50 334 ILE A N 1
ATOM 2701 C CA . ILE A 1 334 ? -18.122 -5.101 9.845 1.00 98.50 334 ILE A CA 1
ATOM 2702 C C . ILE A 1 334 ? -17.037 -6.072 10.321 1.00 98.50 334 ILE A C 1
ATOM 2704 O O . ILE A 1 334 ? -17.233 -7.284 10.278 1.00 98.50 334 ILE A O 1
ATOM 2708 N N . TRP A 1 335 ? -15.927 -5.555 10.858 1.00 98.62 335 TRP A N 1
ATOM 2709 C CA . TRP A 1 335 ? -14.849 -6.392 11.393 1.00 98.62 335 TRP A CA 1
ATOM 2710 C C . TRP A 1 335 ? -15.335 -7.302 12.518 1.00 98.62 335 TRP A C 1
ATOM 2712 O O . TRP A 1 335 ? -15.040 -8.495 12.523 1.00 98.62 335 TRP A O 1
ATOM 2722 N N . ARG A 1 336 ? -16.124 -6.762 13.449 1.00 98.12 336 ARG A N 1
ATOM 2723 C CA . ARG A 1 336 ? -16.713 -7.544 14.532 1.00 98.12 336 ARG A CA 1
ATOM 2724 C C . ARG A 1 336 ? -17.604 -8.660 13.998 1.00 98.12 336 ARG A C 1
ATOM 2726 O O . ARG A 1 336 ? -17.482 -9.772 14.491 1.00 98.12 336 ARG A O 1
ATOM 2733 N N . GLY A 1 337 ? -18.454 -8.391 13.004 1.00 98.00 337 GLY A N 1
ATOM 2734 C CA . GLY A 1 337 ? -19.306 -9.405 12.376 1.00 98.00 337 GLY A CA 1
ATOM 2735 C C . GLY A 1 337 ? -18.491 -10.568 11.811 1.00 98.00 337 GLY A C 1
ATOM 2736 O O . GLY A 1 337 ? -18.719 -11.718 12.177 1.00 98.00 337 GLY A O 1
ATOM 2737 N N . GLU A 1 338 ? -17.456 -10.263 11.024 1.00 98.56 338 GLU A N 1
ATOM 2738 C CA . GLU A 1 338 ? -16.584 -11.284 10.432 1.00 98.56 338 GLU A CA 1
ATOM 2739 C C . GLU A 1 338 ? -15.837 -12.117 11.488 1.00 98.56 338 GLU A C 1
ATOM 2741 O O . GLU A 1 338 ? -15.660 -13.325 11.324 1.00 98.56 338 GLU A O 1
ATOM 2746 N N . PHE A 1 339 ? -15.380 -11.511 12.584 1.00 98.31 339 PHE A N 1
ATOM 2747 C CA . PHE A 1 339 ? -14.691 -12.246 13.650 1.00 98.31 339 PHE A CA 1
ATOM 2748 C C . PHE A 1 339 ? -15.667 -13.023 14.545 1.00 98.31 339 PHE A C 1
ATOM 2750 O O . PHE A 1 339 ? -15.354 -14.142 14.958 1.00 98.31 339 PHE A O 1
ATOM 2757 N N . PHE A 1 340 ? -16.849 -12.468 14.815 1.00 97.25 340 PHE A N 1
ATOM 2758 C CA . PHE A 1 340 ? -17.894 -13.092 15.623 1.00 97.25 340 PHE A CA 1
ATOM 2759 C C . PHE A 1 340 ? -18.439 -14.360 14.963 1.00 97.25 340 PHE A C 1
ATOM 2761 O O . PHE A 1 340 ? -18.491 -15.404 15.613 1.00 97.25 340 PHE A O 1
ATOM 2768 N N . ASP A 1 341 ? -18.754 -14.309 13.666 1.00 95.38 341 ASP A N 1
ATOM 2769 C CA . ASP A 1 341 ? -19.293 -15.455 12.920 1.00 95.38 341 ASP A CA 1
ATOM 2770 C C . ASP A 1 341 ? -18.323 -16.651 12.891 1.00 95.38 341 ASP A C 1
ATOM 2772 O O . ASP A 1 341 ? -18.739 -17.805 12.780 1.00 95.38 341 ASP A O 1
ATOM 2776 N N . ALA A 1 342 ? -17.023 -16.386 13.051 1.00 96.38 342 ALA A N 1
ATOM 2777 C CA . ALA A 1 342 ? -15.978 -17.400 13.151 1.00 96.38 342 ALA A CA 1
ATOM 2778 C C . ALA A 1 342 ? -15.627 -17.806 14.598 1.00 96.38 342 ALA A C 1
ATOM 2780 O O . ALA A 1 342 ? -14.764 -18.664 14.787 1.00 96.38 342 ALA A O 1
ATOM 2781 N N . GLY A 1 343 ? -16.240 -17.193 15.618 1.00 97.06 343 GLY A N 1
ATOM 2782 C CA . GLY A 1 343 ? -15.921 -17.427 17.031 1.00 97.06 343 GLY A CA 1
ATOM 2783 C C . GLY A 1 343 ? -14.536 -16.919 17.451 1.00 97.06 343 GLY A C 1
ATOM 2784 O O . GLY A 1 343 ? -13.906 -17.514 18.321 1.00 97.06 343 GLY A O 1
ATOM 2785 N N . GLN A 1 344 ? -14.041 -15.857 16.810 1.00 97.62 344 GLN A N 1
ATOM 2786 C CA . GLN A 1 344 ? -12.688 -15.318 16.995 1.00 97.62 344 GLN A CA 1
ATOM 2787 C C . GLN A 1 344 ? -12.669 -13.869 17.506 1.00 97.62 344 GLN A C 1
ATOM 2789 O O . GLN A 1 344 ? -11.640 -13.206 17.413 1.00 97.62 344 GLN A O 1
ATOM 2794 N N . GLU A 1 345 ? -13.782 -13.368 18.049 1.00 95.50 345 GLU A N 1
ATOM 2795 C CA . GLU A 1 345 ? -13.920 -11.979 18.523 1.00 95.50 345 GLU A CA 1
ATOM 2796 C C . GLU A 1 345 ? -12.848 -11.582 19.556 1.00 95.50 345 GLU A C 1
ATOM 2798 O O . GLU A 1 345 ? -12.367 -10.455 19.515 1.00 95.50 345 GLU A O 1
ATOM 2803 N N . ASP A 1 346 ? -12.378 -12.521 20.387 1.00 96.62 346 ASP A N 1
ATOM 2804 C CA . ASP A 1 346 ? -11.309 -12.295 21.378 1.00 96.62 346 ASP A CA 1
ATOM 2805 C C . ASP A 1 346 ? -9.965 -11.857 20.760 1.00 96.62 346 ASP A C 1
ATOM 2807 O O . ASP A 1 346 ? -9.084 -11.369 21.466 1.00 96.62 346 ASP A O 1
ATOM 2811 N N . ARG A 1 347 ? -9.786 -12.039 19.444 1.00 97.62 347 ARG A N 1
ATOM 2812 C CA . ARG A 1 347 ? -8.588 -11.623 18.700 1.00 97.62 347 ARG A CA 1
ATOM 2813 C C . ARG A 1 347 ? -8.701 -10.220 18.107 1.00 97.62 347 ARG A C 1
ATOM 2815 O O . ARG A 1 347 ? -7.745 -9.774 17.479 1.00 97.62 347 ARG A O 1
ATOM 2822 N N . LEU A 1 348 ? -9.846 -9.552 18.217 1.00 98.56 348 LEU A N 1
ATOM 2823 C CA . LEU A 1 348 ? -10.093 -8.262 17.579 1.00 98.56 348 LEU A CA 1
ATOM 2824 C C . LEU A 1 348 ? -10.055 -7.128 18.606 1.00 98.56 348 LEU A C 1
ATOM 2826 O O . LEU A 1 348 ? -10.774 -7.152 19.599 1.00 98.56 348 LEU A O 1
ATOM 2830 N N . VAL A 1 349 ? -9.270 -6.092 18.317 1.00 98.50 349 VAL A N 1
ATOM 2831 C CA . VAL A 1 349 ? -9.232 -4.840 19.079 1.00 98.50 349 VAL A CA 1
ATOM 2832 C C . VAL A 1 349 ? -9.623 -3.690 18.159 1.00 98.50 349 VAL A C 1
ATOM 2834 O O . VAL A 1 349 ? -8.938 -3.379 17.185 1.00 98.50 349 VAL A O 1
ATOM 2837 N N . ARG A 1 350 ? -10.730 -3.022 18.470 1.00 98.31 350 ARG A N 1
ATOM 2838 C CA . ARG A 1 350 ? -11.230 -1.858 17.732 1.00 98.31 350 ARG A CA 1
ATOM 2839 C C . ARG A 1 350 ? -10.620 -0.591 18.312 1.00 98.31 350 ARG A C 1
ATOM 2841 O O . ARG A 1 350 ? -10.825 -0.287 19.490 1.00 98.31 350 ARG A O 1
ATOM 2848 N N . VAL A 1 351 ? -9.866 0.144 17.503 1.00 97.31 351 VAL A N 1
ATOM 2849 C CA . VAL A 1 351 ? -9.059 1.277 17.966 1.00 97.31 351 VAL A CA 1
ATOM 2850 C C . VAL A 1 351 ? -9.672 2.600 17.522 1.00 97.31 351 VAL A C 1
ATOM 2852 O O . VAL A 1 351 ? -9.644 2.946 16.341 1.00 97.31 351 VAL A O 1
ATOM 2855 N N . ALA A 1 352 ? -10.207 3.371 18.470 1.00 96.06 352 ALA A N 1
ATOM 2856 C CA . ALA A 1 352 ? -10.745 4.700 18.195 1.00 96.06 352 ALA A CA 1
ATOM 2857 C C . ALA A 1 352 ? -9.612 5.726 18.059 1.00 96.06 352 ALA A C 1
ATOM 2859 O O . ALA A 1 352 ? -8.887 6.002 19.020 1.00 96.06 352 ALA A O 1
ATOM 2860 N N . ALA A 1 353 ? -9.479 6.318 16.872 1.00 92.50 353 ALA A N 1
ATOM 2861 C CA . ALA A 1 353 ? -8.537 7.404 16.638 1.00 92.50 353 ALA A CA 1
ATOM 2862 C C . ALA A 1 353 ? -9.021 8.685 17.333 1.00 92.50 353 ALA A C 1
ATOM 2864 O O . ALA A 1 353 ? -10.155 9.126 17.151 1.00 92.50 353 ALA A O 1
ATOM 2865 N N . ILE A 1 354 ? -8.162 9.302 18.139 1.00 91.75 354 ILE A N 1
ATOM 2866 C CA . ILE A 1 354 ? -8.484 10.523 18.885 1.00 91.75 354 ILE A CA 1
ATOM 2867 C C . ILE A 1 354 ? -7.326 11.521 18.805 1.00 91.75 354 ILE A C 1
ATOM 2869 O O . ILE A 1 354 ? -6.210 11.180 18.419 1.00 91.75 354 ILE A O 1
ATOM 2873 N N . GLN A 1 355 ? -7.573 12.773 19.185 1.00 90.69 355 GLN A N 1
ATOM 2874 C CA . GLN A 1 355 ? -6.565 13.832 19.150 1.00 90.69 355 GLN A CA 1
ATOM 2875 C C . GLN A 1 355 ? -6.248 14.277 20.579 1.00 90.69 355 GLN A C 1
ATOM 2877 O O . GLN A 1 355 ? -7.122 14.786 21.278 1.00 90.69 355 GLN A O 1
ATOM 2882 N N . VAL A 1 356 ? -5.009 14.084 21.045 1.00 84.38 356 VAL A N 1
ATOM 2883 C CA . VAL A 1 356 ? -4.648 14.239 22.471 1.00 84.38 356 VAL A CA 1
ATOM 2884 C C . VAL A 1 356 ? -4.990 15.617 23.070 1.00 84.38 356 VAL A C 1
ATOM 2886 O O . VAL A 1 356 ? -5.360 15.708 24.237 1.00 84.38 356 VAL A O 1
ATOM 2889 N N . GLY A 1 357 ? -4.910 16.686 22.277 1.00 86.38 357 GLY A N 1
ATOM 2890 C CA . GLY A 1 357 ? -5.149 18.072 22.689 1.00 86.38 357 GLY A CA 1
ATOM 2891 C C . GLY A 1 357 ? -6.585 18.583 22.511 1.00 86.38 357 GLY A C 1
ATOM 2892 O O . GLY A 1 357 ? -6.871 19.712 22.905 1.00 86.38 357 GLY A O 1
ATOM 2893 N N . TRP A 1 358 ? -7.502 17.794 21.943 1.00 90.50 358 TRP A N 1
ATOM 2894 C CA . TRP A 1 358 ? -8.847 18.235 21.575 1.00 90.50 358 TRP A CA 1
ATOM 2895 C C . TRP A 1 358 ? -9.912 17.430 22.318 1.00 90.50 358 TRP A C 1
ATOM 2897 O O . TRP A 1 358 ? -10.664 16.636 21.754 1.00 90.50 358 TRP A O 1
ATOM 2907 N N . CYS A 1 359 ? -10.027 17.689 23.622 1.00 90.81 359 CYS A N 1
ATOM 2908 C CA . CYS A 1 359 ? -10.938 16.962 24.511 1.00 90.81 359 CYS A CA 1
ATOM 2909 C C . CYS A 1 359 ? -12.398 16.949 24.028 1.00 90.81 359 CYS A C 1
ATOM 2911 O O . CYS A 1 359 ? -13.071 15.934 24.173 1.00 90.81 359 CYS A O 1
ATOM 2913 N N . GLY A 1 360 ? -12.885 18.056 23.451 1.00 93.00 360 GLY A N 1
ATOM 2914 C CA . GLY A 1 360 ? -14.254 18.152 22.931 1.00 93.00 360 GLY A CA 1
ATOM 2915 C C . GLY A 1 360 ? -14.512 17.287 21.694 1.00 93.00 360 GLY A C 1
ATOM 2916 O O . GLY A 1 360 ? -15.607 16.756 21.547 1.00 93.00 360 GLY A O 1
ATOM 2917 N N . ASN A 1 361 ? -13.512 17.109 20.826 1.00 92.50 361 ASN A N 1
ATOM 2918 C CA . ASN A 1 361 ? -13.584 16.158 19.718 1.00 92.50 361 ASN A CA 1
ATOM 2919 C C . ASN A 1 361 ? -13.651 14.725 20.261 1.00 92.50 361 ASN A C 1
ATOM 2921 O O . ASN A 1 361 ? -14.558 13.965 19.932 1.00 92.50 361 ASN A O 1
ATOM 2925 N N . ASN A 1 362 ? -12.740 14.396 21.177 1.00 94.06 362 ASN A N 1
ATOM 2926 C CA . ASN A 1 362 ? -12.627 13.050 21.729 1.00 94.06 362 ASN A CA 1
ATOM 2927 C C . ASN A 1 362 ? -13.883 12.637 22.502 1.00 94.06 362 ASN A C 1
ATOM 2929 O O . ASN A 1 362 ? -14.359 11.520 22.334 1.00 94.06 362 ASN A O 1
ATOM 2933 N N . SER A 1 363 ? -14.451 13.522 23.328 1.00 94.81 363 SER A N 1
ATOM 2934 C CA . SER A 1 363 ? -15.657 13.201 24.099 1.00 94.81 363 SER A CA 1
ATOM 2935 C C . SER A 1 363 ? -16.866 12.921 23.206 1.00 94.81 363 SER A C 1
ATOM 2937 O O . SER A 1 363 ? -17.663 12.044 23.530 1.00 94.81 363 SER A O 1
ATOM 2939 N N . ARG A 1 364 ? -16.988 13.622 22.072 1.00 95.75 364 ARG A N 1
ATOM 2940 C CA . ARG A 1 364 ? -18.063 13.417 21.090 1.00 95.75 364 ARG A CA 1
ATOM 2941 C C . ARG A 1 364 ? -17.874 12.116 20.312 1.00 95.75 364 ARG A C 1
ATOM 2943 O O . ARG A 1 364 ? -18.824 11.347 20.219 1.00 95.75 364 ARG A O 1
ATOM 2950 N N . ILE A 1 365 ? -16.650 11.819 19.858 1.00 95.69 365 ILE A N 1
ATOM 2951 C CA . ILE A 1 365 ? -16.326 10.537 19.206 1.00 95.69 365 ILE A CA 1
ATOM 2952 C C . ILE A 1 365 ? -16.626 9.365 20.142 1.00 95.69 365 ILE A C 1
ATOM 2954 O O . ILE A 1 365 ? -17.376 8.459 19.785 1.00 95.69 365 ILE A O 1
ATOM 2958 N N . LEU A 1 366 ? -16.086 9.392 21.362 1.00 95.38 366 LEU A N 1
ATOM 2959 C CA . LEU A 1 366 ? -16.269 8.300 22.318 1.00 95.38 366 LEU A CA 1
ATOM 2960 C C . LEU A 1 366 ? -17.719 8.186 22.787 1.00 95.38 366 LEU A C 1
ATOM 2962 O O . LEU A 1 366 ? -18.216 7.076 22.931 1.00 95.38 366 LEU A O 1
ATOM 2966 N N . GLY A 1 367 ? -18.416 9.310 22.969 1.00 95.81 367 GLY A N 1
ATOM 2967 C CA . GLY A 1 367 ? -19.835 9.317 23.318 1.00 95.81 367 GLY A CA 1
ATOM 2968 C C . GLY A 1 367 ? -20.734 8.748 22.219 1.00 95.81 367 GLY A C 1
ATOM 2969 O O . GLY A 1 367 ? -21.747 8.126 22.534 1.00 95.81 367 GLY A O 1
ATOM 2970 N N . HIS A 1 368 ? -20.375 8.933 20.945 1.00 95.69 368 HIS A N 1
ATOM 2971 C CA . HIS A 1 368 ? -21.030 8.247 19.834 1.00 95.69 368 HIS A CA 1
ATOM 2972 C C . HIS A 1 368 ? -20.718 6.747 19.888 1.00 95.69 368 HIS A C 1
ATOM 2974 O O . HIS A 1 368 ? -21.637 5.944 20.009 1.00 95.69 368 HIS A O 1
ATOM 2980 N N . LEU A 1 369 ? -19.438 6.361 19.892 1.00 96.50 369 LEU A N 1
ATOM 2981 C CA . LEU A 1 369 ? -19.031 4.952 19.873 1.00 96.50 369 LEU A CA 1
ATOM 2982 C C . LEU A 1 369 ? -19.615 4.145 21.043 1.00 96.50 369 LEU A C 1
ATOM 2984 O O . LEU A 1 369 ? -20.091 3.038 20.819 1.00 96.50 369 LEU A O 1
ATOM 2988 N N . ASP A 1 370 ? -19.658 4.692 22.261 1.00 95.50 370 ASP A N 1
ATOM 2989 C CA . ASP A 1 370 ? -20.222 4.033 23.454 1.00 95.50 370 ASP A CA 1
ATOM 2990 C C . ASP A 1 370 ? -21.691 3.605 23.265 1.00 95.50 370 ASP A C 1
ATOM 2992 O O . ASP A 1 370 ? -22.080 2.493 23.623 1.00 95.50 370 ASP A O 1
ATOM 2996 N N . LYS A 1 371 ? -22.500 4.429 22.584 1.00 93.69 371 LYS A N 1
ATOM 2997 C CA . LYS A 1 371 ? -23.902 4.104 22.247 1.00 93.69 371 LYS A CA 1
ATOM 2998 C C . LYS A 1 371 ? -24.036 3.030 21.165 1.00 93.69 371 LYS A C 1
ATOM 3000 O O . LYS A 1 371 ? -25.128 2.517 20.929 1.00 93.69 371 LYS A O 1
ATOM 3005 N N . HIS A 1 372 ? -22.938 2.719 20.490 1.00 92.88 372 HIS A N 1
ATOM 3006 C CA . HIS A 1 372 ? -22.918 2.107 19.172 1.00 92.88 372 HIS A CA 1
ATOM 3007 C C . HIS A 1 372 ? -21.983 0.891 19.078 1.00 92.88 372 HIS A C 1
ATOM 3009 O O . HIS A 1 372 ? -21.621 0.469 17.981 1.00 92.88 372 HIS A O 1
ATOM 3015 N N . GLY A 1 373 ? -21.647 0.292 20.224 1.00 91.19 373 GLY A N 1
ATOM 3016 C CA . GLY A 1 373 ? -20.849 -0.935 20.329 1.00 91.19 373 GLY A CA 1
ATOM 3017 C C . GLY A 1 373 ? -19.459 -0.731 20.935 1.00 91.19 373 GLY A C 1
ATOM 3018 O O . GLY A 1 373 ? -18.793 -1.716 21.251 1.00 91.19 373 GLY A O 1
ATOM 3019 N N . GLY A 1 374 ? -19.040 0.516 21.136 1.00 94.56 374 GLY A N 1
ATOM 3020 C CA . GLY A 1 374 ? -17.792 0.903 21.784 1.00 94.56 374 GLY A CA 1
ATOM 3021 C C . GLY A 1 374 ? -16.547 0.734 20.914 1.00 94.56 374 GLY A C 1
ATOM 3022 O O . GLY A 1 374 ? -16.603 0.299 19.763 1.00 94.56 374 GLY A O 1
ATOM 3023 N N . ALA A 1 375 ? -15.414 1.074 21.514 1.00 96.81 375 ALA A N 1
ATOM 3024 C CA . ALA A 1 375 ? -14.072 0.753 21.049 1.00 96.81 375 ALA A CA 1
ATOM 3025 C C . ALA A 1 375 ? -13.308 0.100 22.206 1.00 96.81 375 ALA A C 1
ATOM 3027 O O . ALA A 1 375 ? -13.630 0.337 23.372 1.00 96.81 375 ALA A O 1
ATOM 3028 N N . ASP A 1 376 ? -12.303 -0.702 21.882 1.00 97.06 376 ASP A N 1
ATOM 3029 C CA . ASP A 1 376 ? -11.544 -1.484 22.862 1.00 97.06 376 ASP A CA 1
ATOM 3030 C C . ASP A 1 376 ? -10.240 -0.770 23.256 1.00 97.06 376 ASP A C 1
ATOM 3032 O O . ASP A 1 376 ? -9.723 -0.958 24.357 1.00 97.06 376 ASP A O 1
ATOM 3036 N N . ALA A 1 377 ? -9.727 0.092 22.371 1.00 94.88 377 ALA A N 1
ATOM 3037 C CA . ALA A 1 377 ? -8.537 0.904 22.597 1.00 94.88 377 ALA A CA 1
ATOM 3038 C C . ALA A 1 377 ? -8.674 2.311 21.993 1.00 94.88 377 ALA A C 1
ATOM 3040 O O . ALA A 1 377 ? -9.530 2.573 21.146 1.00 94.88 377 ALA A O 1
ATOM 3041 N N . LEU A 1 378 ? -7.794 3.216 22.424 1.00 92.62 378 LEU A N 1
ATOM 3042 C CA . LEU A 1 378 ? -7.683 4.584 21.918 1.00 92.62 378 LEU A CA 1
ATOM 3043 C C . LEU A 1 378 ? -6.319 4.769 21.250 1.00 92.62 378 LEU A C 1
ATOM 3045 O O . LEU A 1 378 ? -5.305 4.372 21.820 1.00 92.62 378 LEU A O 1
ATOM 3049 N N . S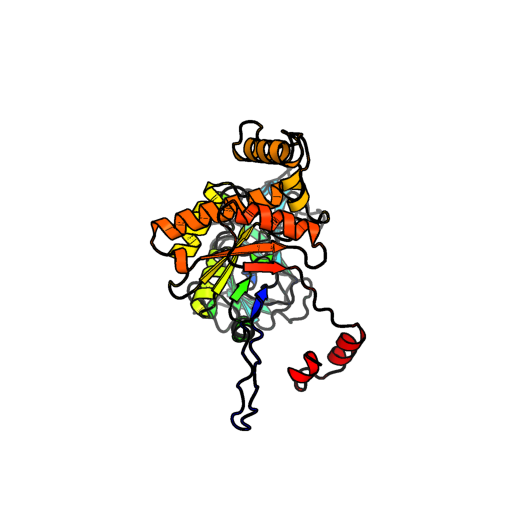ER A 1 379 ? -6.290 5.429 20.095 1.00 90.31 379 SER A N 1
ATOM 3050 C CA . SER A 1 379 ? -5.061 5.861 19.422 1.00 90.31 379 SER A CA 1
ATOM 3051 C C . SER A 1 379 ? -4.977 7.388 19.452 1.00 90.31 379 SER A C 1
ATOM 3053 O O . SER A 1 379 ? -5.506 8.052 18.556 1.00 90.31 379 SER A O 1
ATOM 3055 N N . PRO A 1 380 ? -4.411 7.984 20.519 1.00 86.19 380 PRO A N 1
ATOM 3056 C CA . PRO A 1 380 ? -4.147 9.411 20.556 1.00 86.19 380 PRO A CA 1
ATOM 3057 C C . PRO A 1 380 ? -2.896 9.742 19.753 1.00 86.19 380 PRO A C 1
ATOM 3059 O O . PRO A 1 380 ? -1.829 9.179 20.003 1.00 86.19 380 PRO A O 1
ATOM 3062 N N . THR A 1 381 ? -2.975 10.742 18.878 1.00 73.19 381 THR A N 1
ATOM 3063 C CA . THR A 1 381 ? -1.761 11.309 18.289 1.00 73.19 381 THR A CA 1
ATOM 3064 C C . THR A 1 381 ? -0.901 11.933 19.383 1.00 73.19 381 THR A C 1
ATOM 3066 O O . THR A 1 381 ? -1.234 12.988 19.923 1.00 73.19 381 THR A O 1
ATOM 3069 N N . SER A 1 382 ? 0.202 11.269 19.711 1.00 65.75 382 SER A N 1
ATOM 3070 C CA . SER A 1 382 ? 1.199 11.738 20.668 1.00 65.75 382 SER A CA 1
ATOM 3071 C C . SER A 1 382 ? 2.534 11.836 19.945 1.00 65.75 382 SER A C 1
ATOM 3073 O O . SER A 1 382 ? 3.033 10.841 19.429 1.00 65.75 382 SER A O 1
ATOM 3075 N N . TYR A 1 383 ? 3.094 13.041 19.886 1.00 64.88 383 TYR A N 1
ATOM 3076 C CA . TYR A 1 383 ? 4.396 13.279 19.276 1.00 64.88 383 TYR A CA 1
ATOM 3077 C C . TYR A 1 383 ? 5.455 13.308 20.375 1.00 64.88 383 TYR A C 1
ATOM 3079 O O . TYR A 1 383 ? 5.420 14.172 21.252 1.00 64.88 383 TYR A O 1
ATOM 3087 N N . PHE A 1 384 ? 6.392 12.364 20.324 1.00 64.06 384 PHE A N 1
ATOM 3088 C CA . PHE A 1 384 ? 7.654 12.484 21.043 1.00 64.06 384 PHE A CA 1
ATOM 3089 C C . PHE A 1 384 ? 8.585 13.298 20.151 1.00 64.06 384 PHE A C 1
ATOM 3091 O O . PHE A 1 384 ? 8.936 12.853 19.061 1.00 64.06 384 PHE A O 1
ATOM 3098 N N . ASN A 1 385 ? 8.933 14.506 20.582 1.00 58.62 385 ASN A N 1
ATOM 3099 C CA . ASN A 1 385 ? 9.882 15.338 19.858 1.00 58.62 385 ASN A CA 1
ATOM 3100 C C . ASN A 1 385 ? 11.216 15.306 20.588 1.00 58.62 385 ASN A C 1
ATOM 3102 O O . ASN A 1 385 ? 11.280 15.622 21.775 1.00 58.62 385 ASN A O 1
ATOM 3106 N N . PHE A 1 386 ? 12.261 14.973 19.847 1.00 67.12 386 PHE A N 1
ATOM 3107 C CA . PHE A 1 386 ? 13.634 15.240 20.238 1.00 67.12 386 PHE A CA 1
ATOM 3108 C C . PHE A 1 386 ? 13.996 16.649 19.770 1.00 67.12 386 PHE A C 1
ATOM 3110 O O . PHE A 1 386 ? 13.525 17.115 18.729 1.00 67.12 386 PHE A O 1
ATOM 3117 N N . THR A 1 387 ? 14.771 17.373 20.567 1.00 76.88 387 THR A N 1
ATOM 3118 C CA . THR A 1 387 ? 15.217 18.720 20.213 1.00 76.88 387 THR A CA 1
ATOM 3119 C C . THR A 1 387 ? 16.339 18.654 19.176 1.00 76.88 387 THR A C 1
ATOM 3121 O O . THR A 1 387 ? 16.984 17.621 18.995 1.00 76.88 387 THR A O 1
ATOM 3124 N N . GLU A 1 388 ? 16.610 19.771 18.498 1.00 75.62 388 GLU A N 1
ATOM 3125 C CA . GLU A 1 388 ? 17.796 19.905 17.639 1.00 75.62 388 GLU A CA 1
ATOM 3126 C C . GLU A 1 388 ? 19.082 19.541 18.403 1.00 75.62 388 GLU A C 1
ATOM 3128 O O . GLU A 1 388 ? 19.916 18.815 17.878 1.00 75.62 388 GLU A O 1
ATOM 3133 N N . GLU A 1 389 ? 19.174 19.915 19.682 1.00 80.25 389 GLU A N 1
ATOM 3134 C CA . GLU A 1 389 ? 20.279 19.555 20.579 1.00 80.25 389 GLU A CA 1
ATOM 3135 C C . GLU A 1 389 ? 20.403 18.035 20.795 1.00 80.25 389 GLU A C 1
ATOM 3137 O O . GLU A 1 389 ? 21.516 17.501 20.770 1.00 80.25 389 GLU A O 1
ATOM 3142 N N . ASN A 1 390 ? 19.284 17.309 20.944 1.00 78.50 390 ASN A N 1
ATOM 3143 C CA . ASN A 1 390 ? 19.310 15.842 21.009 1.00 78.50 390 ASN A CA 1
ATOM 3144 C C . ASN A 1 390 ? 19.865 15.251 19.702 1.00 78.50 390 ASN A C 1
ATOM 3146 O O . ASN A 1 390 ? 20.734 14.380 19.727 1.00 78.50 390 ASN A O 1
ATOM 3150 N N . HIS A 1 391 ? 19.417 15.766 18.554 1.00 72.62 391 HIS A N 1
ATOM 3151 C CA . HIS A 1 391 ? 19.890 15.310 17.249 1.00 72.62 391 HIS A CA 1
ATOM 3152 C C . HIS A 1 391 ? 21.373 15.623 17.010 1.00 72.62 391 HIS A C 1
ATOM 3154 O O . HIS A 1 391 ? 22.103 14.751 16.542 1.00 72.62 391 HIS A O 1
ATOM 3160 N N . GLU A 1 392 ? 21.840 16.827 17.344 1.00 80.62 392 GLU A N 1
ATOM 3161 C CA . GLU A 1 392 ? 23.254 17.216 17.254 1.00 80.62 392 GLU A CA 1
ATOM 3162 C C . GLU A 1 392 ? 24.138 16.326 18.131 1.00 80.62 392 GLU A C 1
ATOM 3164 O O . GLU A 1 392 ? 25.198 15.869 17.696 1.00 80.62 392 GLU A O 1
ATOM 3169 N N . THR A 1 393 ? 23.665 16.025 19.341 1.00 80.12 393 THR A N 1
ATOM 3170 C CA . THR A 1 393 ? 24.339 15.132 20.283 1.00 80.12 393 THR A CA 1
ATOM 3171 C C . THR A 1 393 ? 24.513 13.738 19.684 1.00 80.12 393 THR A C 1
ATOM 3173 O O . THR A 1 393 ? 25.624 13.212 19.684 1.00 80.12 393 THR A O 1
ATOM 3176 N N . TRP A 1 394 ? 23.467 13.163 19.087 1.00 79.88 394 TRP A N 1
ATOM 3177 C CA . TRP A 1 394 ? 23.560 11.858 18.427 1.00 79.88 394 TRP A CA 1
ATOM 3178 C C . TRP A 1 394 ? 24.400 11.878 17.149 1.00 79.88 394 TRP A C 1
ATOM 3180 O O . TRP A 1 394 ? 25.132 10.928 16.887 1.00 79.88 394 TRP A O 1
ATOM 3190 N N . LEU A 1 395 ? 24.343 12.953 16.358 1.00 76.31 395 LEU A N 1
ATOM 3191 C CA . LEU A 1 395 ? 25.164 13.106 15.150 1.00 76.31 395 LEU A CA 1
ATOM 3192 C C . LEU A 1 395 ? 26.662 13.205 15.467 1.00 76.31 395 LEU A C 1
ATOM 3194 O O . LEU A 1 395 ? 27.490 12.825 14.640 1.00 76.31 395 LEU A O 1
ATOM 3198 N N . ALA A 1 396 ? 27.010 13.706 16.653 1.00 83.12 396 ALA A N 1
ATOM 3199 C CA . ALA A 1 396 ? 28.380 13.752 17.146 1.00 83.12 396 ALA A CA 1
ATOM 3200 C C . ALA A 1 396 ? 28.855 12.417 17.755 1.00 83.12 396 ALA A C 1
ATOM 3202 O O . ALA A 1 396 ? 30.055 12.255 17.998 1.00 83.12 396 ALA A O 1
ATOM 3203 N N . MET A 1 397 ? 27.951 11.463 18.006 1.00 82.75 397 MET A N 1
ATOM 3204 C CA . MET A 1 397 ? 28.302 10.148 18.541 1.00 82.75 397 MET A CA 1
ATOM 3205 C C . MET A 1 397 ? 28.831 9.225 17.446 1.00 82.75 397 MET A C 1
ATOM 3207 O O . MET A 1 397 ? 28.347 9.197 16.315 1.00 82.75 397 MET A O 1
ATOM 3211 N N . ASN A 1 398 ? 29.807 8.398 17.811 1.00 80.56 398 ASN A N 1
ATOM 3212 C CA . ASN A 1 398 ? 30.149 7.239 17.005 1.00 80.56 398 ASN A CA 1
ATOM 3213 C C . ASN A 1 398 ? 29.015 6.204 17.146 1.00 80.56 398 ASN A C 1
ATOM 3215 O O . ASN A 1 398 ? 28.716 5.817 18.277 1.00 80.56 398 ASN A O 1
ATOM 3219 N N . PRO A 1 399 ? 28.393 5.724 16.050 1.00 73.31 399 PRO A N 1
ATOM 3220 C CA . PRO A 1 399 ? 27.274 4.785 16.125 1.00 73.31 399 PRO A CA 1
ATOM 3221 C C . PRO A 1 399 ? 27.553 3.512 16.937 1.00 73.31 399 PRO A C 1
ATOM 3223 O O . PRO A 1 399 ? 26.619 2.916 17.462 1.00 73.31 399 PRO A O 1
ATOM 3226 N N . SER A 1 400 ? 28.820 3.092 17.062 1.00 76.31 400 SER A N 1
ATOM 3227 C CA . SER A 1 400 ? 29.206 1.935 17.885 1.00 76.31 400 SER A CA 1
ATOM 3228 C C . SER A 1 400 ? 29.077 2.159 19.392 1.00 76.31 400 SER A C 1
ATOM 3230 O O . SER A 1 400 ? 29.066 1.186 20.144 1.00 76.31 400 SER A O 1
ATOM 3232 N N . ASP A 1 401 ? 29.005 3.417 19.822 1.00 78.00 401 ASP A N 1
ATOM 3233 C CA . ASP A 1 401 ? 29.098 3.823 21.224 1.00 78.00 401 ASP A CA 1
ATOM 3234 C C . ASP A 1 401 ? 27.731 4.267 21.779 1.00 78.00 401 ASP A C 1
ATOM 3236 O O . ASP A 1 401 ? 27.611 4.550 22.970 1.00 78.00 401 ASP A O 1
ATOM 3240 N N . VAL A 1 402 ? 26.696 4.317 20.929 1.00 73.88 402 VAL A N 1
ATOM 3241 C CA . VAL A 1 402 ? 25.331 4.713 21.301 1.00 73.88 402 VAL A CA 1
ATOM 3242 C C . VAL A 1 402 ? 24.649 3.582 22.070 1.00 73.88 402 VAL A C 1
ATOM 3244 O O . VAL A 1 402 ? 24.473 2.477 21.555 1.00 73.88 402 VAL A O 1
ATOM 3247 N N . THR A 1 403 ? 24.218 3.864 23.299 1.00 72.38 403 THR A N 1
ATOM 3248 C CA . THR A 1 403 ? 23.364 2.966 24.089 1.00 72.38 403 THR A CA 1
ATOM 3249 C C . THR A 1 403 ? 21.911 3.440 24.066 1.00 72.38 403 THR A C 1
ATOM 3251 O O . THR A 1 403 ? 21.633 4.596 23.757 1.00 72.38 403 THR A O 1
ATOM 3254 N N . ALA A 1 404 ? 20.965 2.558 24.410 1.00 65.19 404 ALA A N 1
ATOM 3255 C CA . ALA A 1 404 ? 19.554 2.941 24.529 1.00 65.19 404 ALA A CA 1
ATOM 3256 C C . ALA A 1 404 ? 19.349 4.057 25.570 1.00 65.19 404 ALA A C 1
ATOM 3258 O O . ALA A 1 404 ? 18.583 4.983 25.322 1.00 65.19 404 ALA A O 1
ATOM 3259 N N . ASP A 1 405 ? 20.089 4.011 26.682 1.00 67.31 405 ASP A N 1
ATOM 3260 C CA . ASP A 1 405 ? 20.023 5.029 27.738 1.00 67.31 405 ASP A CA 1
ATOM 3261 C C . ASP A 1 405 ? 20.421 6.420 27.208 1.00 67.31 405 ASP A C 1
ATOM 3263 O O . ASP A 1 405 ? 19.775 7.407 27.530 1.00 67.31 405 ASP A O 1
ATOM 3267 N N . MET A 1 406 ? 21.407 6.499 26.304 1.00 66.25 406 MET A N 1
ATOM 3268 C CA . MET A 1 406 ? 21.867 7.761 25.691 1.00 66.25 406 MET A CA 1
ATOM 3269 C C . MET A 1 406 ? 20.874 8.383 24.692 1.00 66.25 406 MET A C 1
ATOM 3271 O O . MET A 1 406 ? 21.086 9.506 24.234 1.00 66.25 406 MET A O 1
ATOM 3275 N N . VAL A 1 407 ? 19.838 7.641 24.295 1.00 62.59 407 VAL A N 1
ATOM 3276 C CA . VAL A 1 407 ? 18.789 8.091 23.363 1.00 62.59 407 VAL A CA 1
ATOM 3277 C C . VAL A 1 407 ? 17.491 8.432 24.105 1.00 62.59 407 VAL A C 1
ATOM 3279 O O . VAL A 1 407 ? 16.660 9.169 23.578 1.00 62.59 407 VAL A O 1
ATOM 3282 N N . ILE A 1 408 ? 17.298 7.874 25.303 1.00 57.09 408 ILE A N 1
ATOM 3283 C CA . ILE A 1 408 ? 16.073 8.019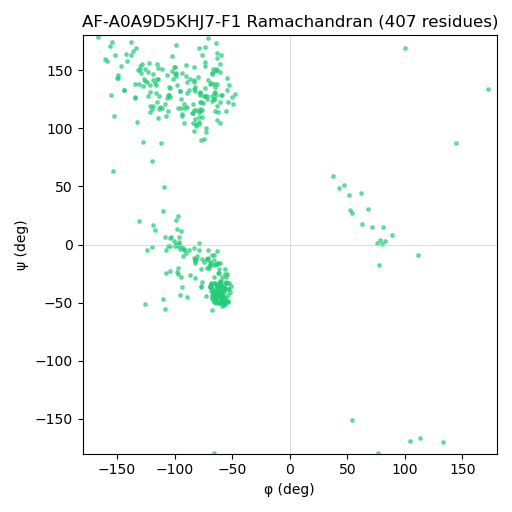 26.100 1.00 57.09 408 ILE A CA 1
ATOM 3284 C C . ILE A 1 408 ? 16.177 9.174 27.116 1.00 57.09 408 ILE A C 1
ATOM 3286 O O . ILE A 1 408 ? 15.137 9.749 27.447 1.00 57.09 408 ILE A O 1
ATOM 3290 N N . ASP A 1 409 ? 17.386 9.517 27.577 1.00 46.78 409 ASP A N 1
ATOM 3291 C CA . ASP A 1 409 ? 17.684 10.730 28.368 1.00 46.78 409 ASP A CA 1
ATOM 3292 C C . ASP A 1 409 ? 17.761 11.993 27.489 1.00 46.78 409 ASP A C 1
ATOM 3294 O O . ASP A 1 409 ? 17.311 13.066 27.966 1.00 46.78 409 ASP A O 1
#

Secondary structure (DSSP, 8-state):
-PPP--------------------EEEPPP--TT-S---BSSGGGGPPPPEEE-TT--S--S-GGGS-B-TTS-BSSBSEEETTEEEEEEEEE-TTSEEEEEEEEESSEEEEESS-EEEETTEEEEEEESS---EEEEEEEEBTTB--EEEEEEEGGGTTT--TTSHHHHB-HHHHHHHTT-SEEE-TTTTT-TT----SGGGS--TTSS-SSSS---HHHHHHHHHHHT-EEEEEE-TT--HHHHHHHHHHHHHHS-TTS-EEEEESS-TT-TTSHHHHHHHHTTT-TTSSS--TT-HHHHHHHHHHHHHHS-TTS--TTHHHHHHHHHHHHHHHHHHHHTT-GGGEEEEEEEETT-HHHHHHHHHHHHHTT--SEEEEE------HHHHHHHHTS-GGG--SHHHH-

pLDDT: mean 89.88, std 14.58, range [25.61, 98.81]

Nearest PDB structures (foldseek):
  3sz8-assembly1_D  TM=2.396E-01  e=1.706E+00  Burkholderia pseudomallei 1710b
  3tmq-assembly1_B  TM=2.523E-01  e=3.669E+00  Burkholderia pseudomallei 1710b
  6mdy-assembly1_A  TM=2.994E-01  e=9.412E+00  Legionella pneumophila subsp. pneumophila str. Philadelphia 1

Solvent-accessible surface area (backbone atoms only — not comparable to full-atom values): 22640 Å² total; per-residue (Å²): 137,89,79,85,81,81,82,81,83,78,84,74,88,83,73,88,72,74,73,82,80,73,80,44,67,42,74,45,76,58,57,38,27,82,45,85,76,64,52,52,41,38,41,34,46,28,12,44,62,71,33,26,28,42,91,92,54,62,88,59,66,80,57,49,92,73,59,64,52,46,99,34,64,35,48,39,39,29,54,38,82,53,98,88,36,64,31,29,40,28,33,36,41,42,22,52,47,69,49,54,25,35,56,45,64,43,63,43,64,41,74,49,69,59,53,61,66,49,82,51,100,90,44,43,33,39,50,37,80,36,77,55,53,95,32,41,44,32,44,68,30,20,37,67,94,39,30,43,37,79,62,40,34,32,45,55,94,36,69,93,69,70,40,75,87,41,64,81,48,34,34,22,62,71,43,57,61,72,50,65,86,43,44,28,43,28,35,43,42,26,50,32,23,79,67,38,84,41,31,50,60,84,59,57,57,52,91,71,34,67,36,31,17,68,77,21,40,24,67,68,59,56,40,51,50,23,52,75,70,73,26,25,41,29,45,38,43,40,70,61,44,39,74,65,23,49,40,53,49,37,46,52,50,64,75,66,34,51,87,93,44,43,39,36,43,27,66,30,67,67,56,86,38,80,91,37,60,50,22,51,46,52,28,36,34,33,39,37,61,82,36,87,80,43,47,75,84,33,68,67,24,49,50,34,16,52,49,6,33,73,78,60,76,31,39,63,38,52,36,81,50,55,37,57,29,50,53,37,41,53,54,46,52,45,37,47,50,56,27,46,80,70,73,44,47,92,36,59,37,35,34,42,79,38,52,70,90,39,64,73,54,39,53,48,28,50,57,49,27,59,79,65,80,49,62,75,43,76,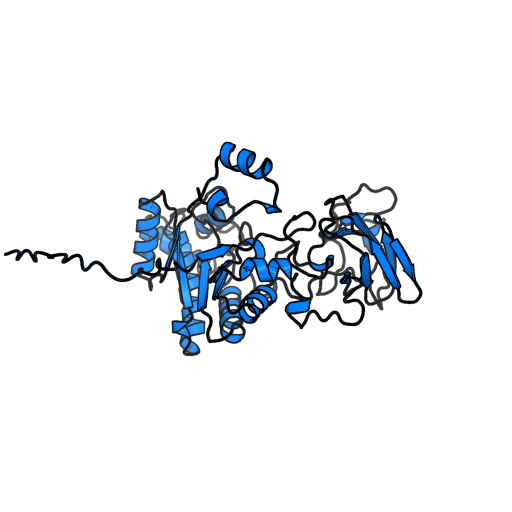46,56,66,73,85,86,79,78,52,72,67,55,52,53,54,55,71,72,47,60,80,91,73,68,49,72,67,78,74,74,113

Radius of gyration: 25.21 Å; Cα contacts (8 Å, |Δi|>4): 771; chains: 1; bounding box: 60×40×88 Å